Protein AF-A0A2N9H5C2-F1 (afdb_monomer_lite)

Foldseek 3Di:
DQLCLLVLVLCCDPPQQDDPLCVPQAVPPDQPDPPDPCSVVSVVVNLVSQVSLLVSLLVSDDPVVNVVSVVPSGSNVSVVVSCVVHVVQVPDLVSVVVSLVVVLLVQAPDPDALVVSVVSLVSSLVVVVVSDPPVLPPDPVSVVVSQVVSLVSSLSRYDPLCVVLSCVQPPDPDHDGPVVSSLSRNVSVVVVVVVVVVVVPPDDDDDDDDDFDAAPPPRDGDDYVVPDPVVVPPDDDDDDDDDDDDDDDDDDDDDLVQQQLQQPDDPDPDDDDFLVRLVVVQVVVVVVVVVVQVDDDDPDPDDDDDAEEEEDAFDAWDQDPPRDIDRCLVRLLSSQVVNQVVRVVDQKYKYWYQSNDDCVRNNDRPADPQKDWLCCVAPVPDQQFQAFLVQQQVSVLTGGHTDNRITIMIRHRFKAWDDKDWAQSDFDPPAWDWDWDDDDPDTDIDITTHTPDSGIDMDTDMGGD

pLDDT: mean 70.33, std 20.14, range [23.2, 96.44]

Secondary structure (DSSP, 8-state):
-TTSHHHHHHHIIIIIS-THHIIIIIS---PPPTTSTTHHHHHHHHHHHHHHHHHHHHHSS-HHHHHHHTT---HHHHHHHHHHHHHTTTTSHHHHHHHHHHHHHH----SS-HHHHHHHHHHHHHHHHHTS-HHHHT-HHHHHHHHHHHHHHHHHHS-GGGHHHHHHHHSSSSPPPHHHHHHHHHHHHHHHHHHHHHHTSS-S---------B-TTT--BSS-TTS-GGGGG--------------------S-HHHHHHHH--SS--PPPPPHHHHHHHHHHHHHHHHHHTT----SSS-PPPP-EEEE--PPPPEE-TTSSEE--HHHHHHHHHHHHHHHTTSSEEEEEEE----HHHH-S--PPTT-B-HHHHH-TTS---SEETTT-GGGTTSPP-EE--EEEEEEESSEEEEEEEEE--SPPTT-EEEEEEEETTEEEEEEEE--S-SBPEEEEEEEE-

InterPro domains:
  IPR001878 Zinc finger, CCHC-type [PS50158] (215-229)
  IPR001878 Zinc finger, CCHC-type [SM00343] (214-230)
  IPR036691 Endonuclease/exonuclease/phosphatase superfamily [G3DSA:3.60.10.10] (299-464)
  IPR036691 Endonuclease/exonuclease/phosphatase superfamily [SSF56219] (311-462)
  IPR036875 Zinc finger, CCHC-type superfamily [SSF57756] (199-238)
  IPR051547 Tyrosyl-DNA phosphodiesterase 2-like [PTHR15822] (308-462)

Organism: Fagus sylvatica (NCBI:txid28930)

Radius of gyration: 28.42 Å; chains: 1; bounding box: 92×72×70 Å

Structure (mmCIF, N/CA/C/O backbone):
data_AF-A0A2N9H5C2-F1
#
_entry.id   AF-A0A2N9H5C2-F1
#
loop_
_atom_site.group_PDB
_atom_site.id
_atom_site.type_symbol
_atom_site.label_atom_id
_atom_site.label_alt_id
_atom_site.label_comp_id
_atom_site.label_asym_id
_atom_site.label_entity_id
_atom_site.label_seq_id
_atom_site.pdbx_PDB_ins_code
_atom_site.Cartn_x
_atom_site.Cartn_y
_atom_site.Cartn_z
_atom_site.occupancy
_atom_site.B_iso_or_equiv
_atom_site.auth_seq_id
_atom_site.auth_comp_id
_atom_site.auth_asym_id
_atom_site.auth_atom_id
_atom_site.pdbx_PDB_model_num
ATOM 1 N N . MET A 1 1 ? 1.799 16.831 -11.894 1.00 53.53 1 MET A N 1
ATOM 2 C CA . MET A 1 1 ? 2.946 16.959 -10.966 1.00 53.53 1 MET A CA 1
ATOM 3 C C . MET A 1 1 ? 3.076 18.353 -10.351 1.00 53.53 1 MET A C 1
ATOM 5 O O . MET A 1 1 ? 3.331 18.444 -9.161 1.00 53.53 1 MET A O 1
ATOM 9 N N . GLU A 1 2 ? 2.849 19.426 -11.116 1.00 49.97 2 GLU A N 1
ATOM 10 C CA . GLU A 1 2 ? 3.053 20.829 -10.700 1.00 49.97 2 GLU A CA 1
ATOM 11 C C . GLU A 1 2 ? 2.357 21.243 -9.383 1.00 49.97 2 GLU A C 1
ATOM 13 O O . GLU A 1 2 ? 2.958 21.941 -8.573 1.00 49.97 2 GLU A O 1
ATOM 18 N N . ALA A 1 3 ? 1.141 20.749 -9.114 1.00 54.44 3 ALA A N 1
ATOM 19 C CA . ALA A 1 3 ? 0.397 21.058 -7.885 1.00 54.44 3 ALA A CA 1
ATOM 20 C C . ALA A 1 3 ? 0.774 20.197 -6.660 1.00 54.44 3 ALA A C 1
ATOM 22 O O . ALA A 1 3 ? 0.391 20.531 -5.556 1.00 54.44 3 ALA A O 1
ATOM 23 N N . ASN A 1 4 ? 1.513 19.094 -6.826 1.00 64.38 4 ASN A N 1
ATOM 24 C CA . ASN A 1 4 ? 1.735 18.111 -5.750 1.00 64.38 4 ASN A CA 1
ATOM 25 C C . ASN A 1 4 ? 3.208 17.714 -5.599 1.00 64.38 4 ASN A C 1
ATOM 27 O O . ASN A 1 4 ? 3.508 16.648 -5.066 1.00 64.38 4 ASN A O 1
ATOM 31 N N . TYR A 1 5 ? 4.134 18.544 -6.083 1.00 73.25 5 TYR A N 1
ATOM 32 C CA . TYR A 1 5 ? 5.555 18.202 -6.095 1.00 73.25 5 TYR A CA 1
ATOM 33 C C . TYR A 1 5 ? 6.115 17.904 -4.696 1.00 73.25 5 TYR A C 1
ATOM 35 O O . TYR A 1 5 ? 6.859 16.945 -4.556 1.00 73.25 5 TYR A O 1
ATOM 43 N N . LEU A 1 6 ? 5.716 18.650 -3.657 1.00 69.88 6 LEU A N 1
ATOM 44 C CA . LEU A 1 6 ? 6.172 18.419 -2.275 1.00 69.88 6 LEU A CA 1
ATOM 45 C C . LEU A 1 6 ? 5.733 17.057 -1.724 1.00 69.88 6 LEU A C 1
ATOM 47 O O . LEU A 1 6 ? 6.512 16.337 -1.110 1.00 69.88 6 LEU A O 1
ATOM 51 N N . LEU A 1 7 ? 4.478 16.682 -1.966 1.00 65.00 7 LEU A N 1
ATOM 52 C CA . LEU A 1 7 ? 3.970 15.373 -1.571 1.00 65.00 7 LEU A CA 1
ATOM 53 C C . LEU A 1 7 ? 4.646 14.263 -2.379 1.00 65.00 7 LEU A C 1
ATOM 55 O O . LEU A 1 7 ? 5.062 13.256 -1.819 1.00 65.00 7 LEU A O 1
ATOM 59 N N . TRP A 1 8 ? 4.789 14.466 -3.688 1.00 76.38 8 TRP A N 1
ATOM 60 C CA . TRP A 1 8 ? 5.472 13.530 -4.572 1.00 76.38 8 TRP A CA 1
ATOM 61 C C . TRP A 1 8 ? 6.924 13.311 -4.140 1.00 76.38 8 TRP A C 1
ATOM 63 O O . TRP A 1 8 ? 7.327 12.169 -3.959 1.00 76.38 8 TRP A O 1
ATOM 73 N N . SER A 1 9 ? 7.693 14.374 -3.910 1.00 73.62 9 SER A N 1
ATOM 74 C CA . SER A 1 9 ? 9.106 14.275 -3.540 1.00 73.62 9 SER A CA 1
ATOM 75 C C . SER A 1 9 ? 9.280 13.627 -2.170 1.00 73.62 9 SER A C 1
ATOM 77 O O . SER A 1 9 ? 10.130 12.752 -2.017 1.00 73.62 9 SER A O 1
ATOM 79 N N . TYR A 1 10 ? 8.416 13.962 -1.207 1.00 65.50 10 TYR A N 1
ATOM 80 C CA . TYR A 1 10 ? 8.374 13.295 0.089 1.00 65.50 10 TYR A CA 1
ATOM 81 C C . TYR A 1 10 ? 8.082 11.798 -0.046 1.00 65.50 10 TYR A C 1
ATOM 83 O O . TYR A 1 10 ? 8.776 10.979 0.554 1.00 65.50 10 TYR A O 1
ATOM 91 N N . MET A 1 11 ? 7.091 11.420 -0.857 1.00 60.69 11 MET A N 1
ATOM 92 C CA . MET A 1 11 ? 6.757 10.012 -1.066 1.00 60.69 11 MET A CA 1
ATOM 93 C C . MET A 1 11 ? 7.869 9.252 -1.783 1.00 60.69 11 MET A C 1
ATOM 95 O O . MET A 1 11 ? 8.139 8.100 -1.455 1.00 60.69 11 MET A O 1
ATOM 99 N N . MET A 1 12 ? 8.519 9.890 -2.753 1.00 70.31 12 MET A N 1
ATOM 100 C CA . MET A 1 12 ? 9.628 9.286 -3.474 1.00 70.31 12 MET A CA 1
ATOM 101 C C . MET A 1 12 ? 10.816 9.037 -2.547 1.00 70.31 12 MET A C 1
ATOM 103 O O . MET A 1 12 ? 11.325 7.923 -2.535 1.00 70.31 12 MET A O 1
ATOM 107 N N . ARG A 1 13 ? 11.182 10.027 -1.726 1.00 68.31 13 ARG A N 1
ATOM 108 C CA . ARG A 1 13 ? 12.286 9.950 -0.760 1.00 68.31 13 ARG A CA 1
ATOM 109 C C . ARG A 1 13 ? 12.064 8.928 0.350 1.00 68.31 13 ARG A C 1
ATOM 111 O O . ARG A 1 13 ? 12.995 8.245 0.743 1.00 68.31 13 ARG A O 1
ATOM 118 N N . ASN A 1 14 ? 10.853 8.870 0.899 1.00 58.25 14 ASN A N 1
ATOM 119 C CA . ASN A 1 14 ? 10.608 8.103 2.122 1.00 58.25 14 ASN A CA 1
ATOM 120 C C . ASN A 1 14 ? 9.959 6.735 1.880 1.00 58.25 14 ASN A C 1
ATOM 122 O O . ASN A 1 14 ? 9.990 5.921 2.792 1.00 58.25 14 ASN A O 1
ATOM 126 N N . PHE A 1 15 ? 9.343 6.498 0.710 1.00 56.53 15 PHE A N 1
ATOM 127 C CA . PHE A 1 15 ? 8.550 5.279 0.465 1.00 56.53 15 PHE A CA 1
ATOM 128 C C . PHE A 1 15 ? 8.847 4.540 -0.848 1.00 56.53 15 PHE A C 1
ATOM 130 O O . PHE A 1 15 ? 8.282 3.469 -1.084 1.00 56.53 15 PHE A O 1
ATOM 137 N N . LYS A 1 16 ? 9.592 5.141 -1.790 1.00 59.06 16 LYS A N 1
ATOM 138 C CA . LYS A 1 16 ? 9.810 4.554 -3.133 1.00 59.06 16 LYS A CA 1
ATOM 139 C C . LYS A 1 16 ? 11.272 4.346 -3.471 1.00 59.06 16 LYS A C 1
ATOM 141 O O . LYS A 1 16 ? 11.600 3.331 -4.071 1.00 59.06 16 LYS A O 1
ATOM 146 N N . ILE A 1 17 ? 12.115 5.305 -3.125 1.00 65.12 17 ILE A N 1
ATOM 147 C CA . ILE A 1 17 ? 13.563 5.272 -3.290 1.00 65.12 17 ILE A CA 1
ATOM 148 C C . ILE A 1 17 ? 14.109 5.343 -1.868 1.00 65.12 17 ILE A C 1
ATOM 150 O O . ILE A 1 17 ? 14.321 6.428 -1.345 1.00 65.12 17 ILE A O 1
ATOM 154 N N . GLU A 1 18 ? 14.214 4.188 -1.215 1.00 56.34 18 GLU A N 1
ATOM 155 C CA . GLU A 1 18 ? 14.610 4.078 0.192 1.00 56.34 18 GLU A CA 1
ATOM 156 C C . GLU A 1 18 ? 16.056 3.575 0.333 1.00 56.34 18 GLU A C 1
ATOM 158 O O . GLU A 1 18 ? 16.573 2.863 -0.533 1.00 56.34 18 GLU A O 1
ATOM 163 N N . GLY A 1 19 ? 16.688 3.910 1.461 1.00 64.38 19 GLY A N 1
ATOM 164 C CA . GLY A 1 19 ? 17.968 3.343 1.890 1.00 64.38 19 GLY A CA 1
ATOM 165 C C . GLY A 1 19 ? 19.125 3.627 0.931 1.00 64.38 19 GLY A C 1
ATOM 166 O O . GLY A 1 19 ? 19.286 4.744 0.442 1.00 64.38 19 GLY A O 1
ATOM 167 N N . GLU A 1 20 ? 19.921 2.596 0.640 1.00 59.91 20 GLU A N 1
ATOM 168 C CA . GLU A 1 20 ? 21.143 2.711 -0.168 1.00 59.91 20 GLU A CA 1
ATOM 169 C C . GLU A 1 20 ? 20.881 3.298 -1.565 1.00 59.91 20 GLU A C 1
ATOM 171 O O . GLU A 1 20 ? 21.728 4.009 -2.097 1.00 59.91 20 GLU A O 1
ATOM 176 N N . LEU A 1 21 ? 19.691 3.079 -2.140 1.00 69.88 21 LEU A N 1
ATOM 177 C CA . LEU A 1 21 ? 19.307 3.637 -3.440 1.00 69.88 21 LEU A CA 1
ATOM 178 C C . LEU A 1 21 ? 19.229 5.174 -3.408 1.00 69.88 21 LEU A C 1
ATOM 180 O O . LEU A 1 21 ? 19.612 5.833 -4.373 1.00 69.88 21 LEU A O 1
ATOM 184 N N . TRP A 1 22 ? 18.751 5.750 -2.303 1.00 71.75 22 TRP A N 1
ATOM 185 C CA . TRP A 1 22 ? 18.690 7.198 -2.113 1.00 71.75 22 TRP A CA 1
ATOM 186 C C . TRP A 1 22 ? 20.083 7.779 -1.859 1.00 71.75 22 TRP A C 1
ATOM 188 O O . TRP A 1 22 ? 20.531 8.675 -2.580 1.00 71.75 22 TRP A O 1
ATOM 198 N N . ASP A 1 23 ? 20.792 7.207 -0.887 1.00 71.25 23 ASP A N 1
ATOM 199 C CA . ASP A 1 23 ? 22.072 7.723 -0.401 1.00 71.25 23 ASP A CA 1
ATOM 200 C C . ASP A 1 23 ? 23.171 7.638 -1.479 1.00 71.25 23 ASP A C 1
ATOM 202 O O . ASP A 1 23 ? 23.948 8.574 -1.684 1.00 71.25 23 ASP A O 1
ATOM 206 N N . TRP A 1 24 ? 23.226 6.531 -2.226 1.00 64.31 24 TRP A N 1
ATOM 207 C CA . TRP A 1 24 ? 24.290 6.293 -3.207 1.00 64.31 24 TRP A CA 1
ATOM 208 C C . TRP A 1 24 ? 24.020 6.945 -4.559 1.00 64.31 24 TRP A C 1
ATOM 210 O O . TRP A 1 24 ? 24.950 7.395 -5.235 1.00 64.31 24 TRP A O 1
ATOM 220 N N . VAL A 1 25 ? 22.756 6.986 -4.984 1.00 69.69 25 VAL A N 1
ATOM 221 C CA . VAL A 1 25 ? 22.408 7.429 -6.337 1.00 69.69 25 VAL A CA 1
ATOM 222 C C . VAL A 1 25 ? 21.968 8.887 -6.346 1.00 69.69 25 VAL A C 1
ATOM 224 O O . VAL A 1 25 ? 22.421 9.638 -7.204 1.00 69.69 25 VAL A O 1
ATOM 227 N N . ILE A 1 26 ? 21.125 9.315 -5.402 1.00 70.56 26 ILE A N 1
ATOM 228 C CA . ILE A 1 26 ? 20.490 10.642 -5.428 1.00 70.56 26 ILE A CA 1
ATOM 229 C C . ILE A 1 26 ? 21.296 11.677 -4.629 1.00 70.56 26 ILE A C 1
ATOM 231 O O . ILE A 1 26 ? 21.572 12.762 -5.148 1.00 70.56 26 ILE A O 1
ATOM 235 N N . GLU A 1 27 ? 21.749 11.352 -3.413 1.00 64.88 27 GLU A N 1
ATOM 236 C CA . GLU A 1 27 ? 22.548 12.277 -2.582 1.00 64.88 27 GLU A CA 1
ATOM 237 C C . GLU A 1 27 ? 24.026 12.382 -2.999 1.00 64.88 27 GLU A C 1
ATOM 239 O O . GLU A 1 27 ? 24.726 13.301 -2.571 1.00 64.88 27 GLU A O 1
ATOM 244 N N . SER A 1 28 ? 24.481 11.531 -3.928 1.00 61.09 28 SER A N 1
ATOM 245 C CA . SER A 1 28 ? 25.855 11.517 -4.457 1.00 61.09 28 SER A CA 1
ATOM 246 C C . SER A 1 28 ? 26.938 11.215 -3.420 1.00 61.09 28 SER A C 1
ATOM 248 O O . SER A 1 28 ? 27.895 11.974 -3.247 1.00 61.09 28 SER A O 1
ATOM 250 N N . VAL A 1 29 ? 26.875 10.031 -2.814 1.00 52.28 29 VAL A N 1
ATOM 251 C CA . VAL A 1 29 ? 28.049 9.448 -2.153 1.00 52.28 29 VAL A CA 1
ATOM 252 C C . VAL A 1 29 ? 28.944 8.796 -3.217 1.00 52.28 29 VAL A C 1
ATOM 254 O O . VAL A 1 29 ? 28.785 7.638 -3.571 1.00 52.28 29 VAL A O 1
ATOM 257 N N . CYS A 1 30 ? 29.838 9.613 -3.781 1.00 51.88 30 CYS A N 1
ATOM 258 C CA . CYS A 1 30 ? 31.069 9.295 -4.518 1.00 51.88 30 CYS A CA 1
ATOM 259 C C . CYS A 1 30 ? 31.201 7.896 -5.165 1.00 51.88 30 CYS A C 1
ATOM 261 O O . CYS A 1 30 ? 31.437 6.903 -4.481 1.00 51.88 30 CYS A O 1
ATOM 263 N N . LEU A 1 31 ? 31.273 7.851 -6.505 1.00 56.09 31 LEU A N 1
ATOM 264 C CA . LEU A 1 31 ? 31.949 6.753 -7.212 1.00 56.09 31 LEU A CA 1
ATOM 265 C C . LEU A 1 31 ? 33.357 6.570 -6.610 1.00 56.09 31 LEU A C 1
ATOM 267 O O . LEU A 1 31 ? 34.088 7.554 -6.471 1.00 56.09 31 LEU A O 1
ATOM 271 N N . ALA A 1 32 ? 33.717 5.333 -6.254 1.00 56.47 32 ALA A N 1
ATOM 272 C CA . ALA A 1 32 ? 35.028 4.979 -5.704 1.00 56.47 32 ALA A CA 1
ATOM 273 C C . ALA A 1 32 ? 36.189 5.579 -6.532 1.00 56.47 32 ALA A C 1
ATOM 275 O O . ALA A 1 32 ? 36.045 5.810 -7.737 1.00 56.47 32 ALA A O 1
ATOM 276 N N . ASP A 1 33 ? 37.344 5.848 -5.904 1.00 60.12 33 ASP A N 1
ATOM 277 C CA . ASP A 1 33 ? 38.530 6.368 -6.606 1.00 60.12 33 ASP A CA 1
ATOM 278 C C . ASP A 1 33 ? 38.875 5.417 -7.773 1.00 60.12 33 ASP A C 1
ATOM 280 O O . ASP A 1 33 ? 38.973 4.210 -7.551 1.00 60.12 33 ASP A O 1
ATOM 284 N N . PRO A 1 34 ? 39.089 5.908 -9.010 1.00 62.78 34 PRO A N 1
ATOM 285 C CA . PRO A 1 34 ? 39.515 5.086 -10.149 1.00 62.78 34 PRO A CA 1
ATOM 286 C C . PRO A 1 34 ? 40.777 4.239 -9.915 1.00 62.78 34 PRO A C 1
ATOM 288 O O . PRO A 1 34 ? 41.135 3.427 -10.768 1.00 62.78 34 PRO A O 1
ATOM 291 N N . LYS A 1 35 ? 41.494 4.477 -8.812 1.00 64.31 35 LYS A N 1
ATOM 292 C CA . LYS A 1 35 ? 42.670 3.725 -8.364 1.00 64.31 35 LYS A CA 1
ATOM 293 C C . LYS A 1 35 ? 42.356 2.556 -7.426 1.00 64.31 35 LYS A C 1
ATOM 295 O O . LYS A 1 35 ? 43.293 1.850 -7.060 1.00 64.31 35 LYS A O 1
ATOM 300 N N . ASP A 1 36 ? 41.105 2.375 -7.014 1.00 72.00 36 ASP A N 1
ATOM 301 C CA . ASP A 1 36 ? 40.691 1.272 -6.147 1.00 72.00 36 ASP A CA 1
ATOM 302 C C . ASP A 1 36 ? 40.659 -0.055 -6.928 1.00 72.00 36 ASP A C 1
ATOM 304 O O . ASP A 1 36 ? 40.209 -0.099 -8.077 1.00 72.00 36 ASP A O 1
ATOM 308 N N . GLU A 1 37 ? 41.139 -1.144 -6.319 1.00 65.12 37 GLU A N 1
ATOM 309 C CA . GLU A 1 37 ? 41.141 -2.477 -6.945 1.00 65.12 37 GLU A CA 1
ATOM 310 C C . GLU A 1 37 ? 39.711 -2.974 -7.218 1.00 65.12 37 GLU A C 1
ATOM 312 O O . GLU A 1 37 ? 39.502 -3.732 -8.168 1.00 65.12 37 GLU A O 1
ATOM 317 N N . ASP A 1 38 ? 38.726 -2.492 -6.450 1.00 68.25 38 ASP A N 1
ATOM 318 C CA . ASP A 1 38 ? 37.313 -2.877 -6.561 1.00 68.25 38 ASP A CA 1
ATOM 319 C C . ASP A 1 38 ? 36.453 -1.891 -7.383 1.00 68.25 38 ASP A C 1
ATOM 321 O O . ASP A 1 38 ? 35.245 -2.072 -7.547 1.00 68.25 38 ASP A O 1
ATOM 325 N N . TYR A 1 39 ? 37.079 -0.866 -7.981 1.00 70.75 39 TYR A N 1
ATOM 326 C CA . TYR A 1 39 ? 36.406 0.207 -8.729 1.00 70.75 39 TYR A CA 1
ATOM 327 C C . TYR A 1 39 ? 35.421 -0.303 -9.791 1.00 70.75 39 TYR A C 1
ATOM 329 O O . TYR A 1 39 ? 34.346 0.266 -9.982 1.00 70.75 39 TYR A O 1
ATOM 337 N N . PHE A 1 40 ? 35.776 -1.378 -10.501 1.00 70.12 40 PHE A N 1
ATOM 338 C CA . PHE A 1 40 ? 34.923 -1.944 -11.548 1.00 70.12 40 PHE A CA 1
ATOM 339 C C . PHE A 1 40 ? 33.639 -2.578 -10.999 1.00 70.12 40 PHE A C 1
ATOM 341 O O . PHE A 1 40 ? 32.596 -2.446 -11.642 1.00 70.12 40 PHE A O 1
ATOM 348 N N . ASN A 1 41 ? 33.692 -3.243 -9.840 1.00 74.50 41 ASN A N 1
ATOM 349 C CA . ASN A 1 41 ? 32.502 -3.840 -9.233 1.00 74.50 41 ASN A CA 1
ATOM 350 C C . ASN A 1 41 ? 31.622 -2.751 -8.619 1.00 74.50 41 ASN A C 1
ATOM 352 O O . ASN A 1 41 ? 30.442 -2.687 -8.957 1.00 74.50 41 ASN A O 1
ATOM 356 N N . SER A 1 42 ? 32.208 -1.818 -7.860 1.00 69.75 42 SER A N 1
ATOM 357 C CA . SER A 1 42 ? 31.469 -0.694 -7.270 1.00 69.75 42 SER A CA 1
ATOM 358 C C . SER A 1 42 ? 30.810 0.194 -8.331 1.00 69.75 42 SER A C 1
ATOM 360 O O . SER A 1 42 ? 29.692 0.667 -8.148 1.00 69.75 42 SER A O 1
ATOM 362 N N . ARG A 1 43 ? 31.461 0.393 -9.487 1.00 74.62 43 ARG A N 1
ATOM 363 C CA . ARG A 1 43 ? 30.864 1.126 -10.613 1.00 74.62 43 ARG A CA 1
ATOM 364 C C . ARG A 1 43 ? 29.670 0.393 -11.212 1.00 74.62 43 ARG A C 1
ATOM 366 O O . ARG A 1 43 ? 28.665 1.025 -11.515 1.00 74.62 43 ARG A O 1
ATOM 373 N N . LYS A 1 44 ? 29.779 -0.922 -11.400 1.00 78.69 44 LYS A N 1
ATOM 374 C CA . LYS A 1 44 ? 28.706 -1.735 -11.979 1.00 78.69 44 LYS A CA 1
ATOM 375 C C . LYS A 1 44 ? 27.499 -1.831 -11.041 1.00 78.69 44 LYS A C 1
ATOM 377 O O . LYS A 1 44 ? 26.362 -1.800 -11.505 1.00 78.69 44 LYS A O 1
ATOM 382 N N . GLU A 1 45 ? 27.744 -1.938 -9.739 1.00 78.44 45 GLU A N 1
ATOM 383 C CA . GLU A 1 45 ? 26.704 -1.883 -8.707 1.00 78.44 45 GLU A CA 1
ATOM 384 C C . GLU A 1 45 ? 26.001 -0.524 -8.717 1.00 78.44 45 GLU A C 1
ATOM 386 O O . GLU A 1 45 ? 24.776 -0.474 -8.812 1.00 78.44 45 GLU A O 1
ATOM 391 N N . TRP A 1 46 ? 26.766 0.571 -8.763 1.00 80.06 46 TRP A N 1
ATOM 392 C CA . TRP A 1 46 ? 26.210 1.918 -8.882 1.00 80.06 46 TRP A CA 1
ATOM 393 C C . TRP A 1 46 ? 25.382 2.107 -10.163 1.00 80.06 46 TRP A C 1
ATOM 395 O O . TRP A 1 46 ? 24.287 2.658 -10.105 1.00 80.06 46 TRP A O 1
ATOM 405 N N . GLU A 1 47 ? 25.853 1.619 -11.316 1.00 81.62 47 GLU A N 1
ATOM 406 C CA . GLU A 1 47 ? 25.111 1.683 -12.586 1.00 81.62 47 GLU A CA 1
ATOM 407 C C . GLU A 1 47 ? 23.774 0.930 -12.498 1.00 81.62 47 GLU A C 1
ATOM 409 O O . GLU A 1 47 ? 22.747 1.456 -12.927 1.00 81.62 47 GLU A O 1
ATOM 414 N N . SER A 1 48 ? 23.762 -0.253 -11.873 1.00 82.38 48 SER A N 1
ATOM 415 C CA . SER A 1 48 ? 22.538 -1.032 -11.644 1.00 82.38 48 SER A CA 1
ATOM 416 C C . SER A 1 48 ? 21.548 -0.296 -10.736 1.00 82.38 48 SER A C 1
ATOM 418 O O . SER A 1 48 ? 20.359 -0.226 -11.045 1.00 82.38 48 SER A O 1
ATOM 420 N N . MET A 1 49 ? 22.030 0.277 -9.632 1.00 80.88 49 MET A N 1
ATOM 421 C CA . MET A 1 49 ? 21.212 1.064 -8.702 1.00 80.88 49 MET A CA 1
ATOM 422 C C . MET A 1 49 ? 20.676 2.340 -9.365 1.00 80.88 49 MET A C 1
ATOM 424 O O . MET A 1 49 ? 19.522 2.720 -9.180 1.00 80.88 49 MET A O 1
ATOM 428 N N . ASN A 1 50 ? 21.487 2.987 -10.200 1.00 85.06 50 ASN A N 1
ATOM 429 C CA . ASN A 1 50 ? 21.086 4.161 -10.961 1.00 85.06 50 ASN A CA 1
ATOM 430 C C . ASN A 1 50 ? 19.977 3.850 -11.981 1.00 85.06 50 ASN A C 1
ATOM 432 O O . ASN A 1 50 ? 19.011 4.608 -12.088 1.00 85.06 50 ASN A O 1
ATOM 436 N N . GLU A 1 51 ? 20.075 2.729 -12.702 1.00 83.75 51 GLU A N 1
ATOM 437 C CA . GLU A 1 51 ? 19.014 2.269 -13.608 1.00 83.75 51 GLU A CA 1
ATOM 438 C C . GLU A 1 51 ? 17.706 1.966 -12.860 1.00 83.75 51 GLU A C 1
ATOM 440 O O . GLU A 1 51 ? 16.620 2.333 -13.324 1.00 83.75 51 GLU A O 1
ATOM 445 N N . GLU A 1 52 ? 17.797 1.348 -11.680 1.00 84.38 52 GLU A N 1
ATOM 446 C CA . GLU A 1 52 ? 16.645 1.070 -10.823 1.00 84.38 52 GLU A CA 1
ATOM 447 C C . GLU A 1 52 ? 15.975 2.362 -10.331 1.00 84.38 52 GLU A C 1
ATOM 449 O O . GLU A 1 52 ? 14.768 2.544 -10.522 1.00 84.38 52 GLU A O 1
ATOM 454 N N . ALA A 1 53 ? 16.751 3.307 -9.797 1.00 82.56 53 ALA A N 1
ATOM 455 C CA . ALA A 1 53 ? 16.249 4.603 -9.352 1.00 82.56 53 ALA A CA 1
ATOM 456 C C . ALA A 1 53 ? 15.587 5.389 -10.500 1.00 82.56 53 ALA A C 1
ATOM 458 O O . ALA A 1 53 ? 14.492 5.933 -10.331 1.00 82.56 53 ALA A O 1
ATOM 459 N N . LEU A 1 54 ? 16.182 5.393 -11.699 1.00 85.12 54 LEU A N 1
ATOM 460 C CA . LEU A 1 54 ? 15.588 6.008 -12.892 1.00 85.12 54 LEU A CA 1
ATOM 461 C C . LEU A 1 54 ? 14.269 5.360 -13.298 1.00 85.12 54 LEU A C 1
ATOM 463 O O . LEU A 1 54 ? 13.333 6.062 -13.685 1.00 85.12 54 LEU A O 1
ATOM 467 N N . SER A 1 55 ? 14.186 4.032 -13.241 1.00 83.19 55 SER A N 1
ATOM 468 C CA . SER A 1 55 ? 12.952 3.300 -13.530 1.00 83.19 55 SER A CA 1
ATOM 469 C C . SER A 1 55 ? 11.848 3.687 -12.545 1.00 83.19 55 SER A C 1
ATOM 471 O O . SER A 1 55 ? 10.722 3.985 -12.959 1.00 83.19 55 SER A O 1
ATOM 473 N N . ILE A 1 56 ? 12.181 3.781 -11.252 1.00 79.38 56 ILE A N 1
ATOM 474 C CA . ILE A 1 56 ? 11.249 4.213 -10.208 1.00 79.38 56 ILE A CA 1
ATOM 475 C C . ILE A 1 56 ? 10.794 5.650 -10.481 1.00 79.38 56 ILE A C 1
ATOM 477 O O . ILE A 1 56 ? 9.592 5.862 -10.641 1.00 79.38 56 ILE A O 1
ATOM 481 N N . ILE A 1 57 ? 11.702 6.616 -10.661 1.00 82.31 57 ILE A N 1
ATOM 482 C CA . ILE A 1 57 ? 11.342 8.005 -11.012 1.00 82.31 57 ILE A CA 1
ATOM 483 C C . ILE A 1 57 ? 10.421 8.026 -12.240 1.00 82.31 57 ILE A C 1
ATOM 485 O O . ILE A 1 57 ? 9.307 8.543 -12.170 1.00 82.31 57 ILE A O 1
ATOM 489 N N . ASN A 1 58 ? 10.806 7.371 -13.339 1.00 82.44 58 ASN A N 1
ATOM 490 C CA . ASN A 1 58 ? 10.008 7.321 -14.569 1.00 82.44 58 ASN A CA 1
ATOM 491 C C . ASN A 1 58 ? 8.634 6.654 -14.402 1.00 82.44 58 ASN A C 1
ATOM 493 O O . ASN A 1 58 ? 7.704 6.935 -15.171 1.00 82.44 58 ASN A O 1
ATOM 497 N N . SER A 1 59 ? 8.467 5.764 -13.425 1.00 78.88 59 SER A N 1
ATOM 498 C CA . SER A 1 59 ? 7.177 5.138 -13.135 1.00 78.88 59 SER A CA 1
ATOM 499 C C . SER A 1 59 ? 6.204 6.091 -12.429 1.00 78.88 59 SER A C 1
ATOM 501 O O . SER A 1 59 ? 5.005 6.021 -12.701 1.00 78.88 59 SER A O 1
ATOM 503 N N . TYR A 1 60 ? 6.716 7.045 -11.641 1.00 71.62 60 TYR A N 1
ATOM 504 C CA . TYR A 1 60 ? 5.931 7.979 -10.821 1.00 71.62 60 TYR A CA 1
ATOM 505 C C . TYR A 1 60 ? 5.845 9.407 -11.386 1.00 71.62 60 TYR A C 1
ATOM 507 O O . TYR A 1 60 ? 5.377 10.311 -10.695 1.00 71.62 60 TYR A O 1
ATOM 515 N N . VAL A 1 61 ? 6.256 9.629 -12.637 1.00 78.25 61 VAL A N 1
ATOM 516 C CA . VAL A 1 61 ? 6.118 10.922 -13.331 1.00 78.25 61 VAL A CA 1
ATOM 517 C C . VAL A 1 61 ? 5.038 10.928 -14.417 1.00 78.25 61 VAL A C 1
ATOM 519 O O . VAL A 1 61 ? 4.750 9.908 -15.047 1.00 78.25 61 VAL A O 1
ATOM 522 N N . ASP A 1 62 ? 4.453 12.105 -14.670 1.00 76.31 62 ASP A N 1
ATOM 523 C CA . ASP A 1 62 ? 3.457 12.305 -15.729 1.00 76.31 62 ASP A CA 1
ATOM 524 C C . ASP A 1 62 ? 4.045 12.000 -17.116 1.00 76.31 62 ASP A C 1
ATOM 526 O O . ASP A 1 62 ? 5.225 12.237 -17.385 1.00 76.31 62 ASP A O 1
ATOM 530 N N . ARG A 1 63 ? 3.205 11.530 -18.048 1.00 76.75 63 ARG A N 1
ATOM 531 C CA . ARG A 1 63 ? 3.627 11.147 -19.411 1.00 76.75 63 ARG A CA 1
ATOM 532 C C . ARG A 1 63 ? 4.413 12.247 -20.139 1.00 76.75 63 ARG A C 1
ATOM 534 O O . ARG A 1 63 ? 5.382 11.940 -20.822 1.00 76.75 63 ARG A O 1
ATOM 541 N N . SER A 1 64 ? 4.033 13.510 -19.953 1.00 78.38 64 SER A N 1
ATOM 542 C CA . SER A 1 64 ? 4.698 14.677 -20.555 1.00 78.38 64 SER A CA 1
ATOM 543 C C . SER A 1 64 ? 6.101 14.957 -19.996 1.00 78.38 64 SER A C 1
ATOM 545 O O . SER A 1 64 ? 6.861 15.733 -20.580 1.00 78.38 64 SER A O 1
ATOM 547 N N . LEU A 1 65 ? 6.449 14.378 -18.845 1.00 78.75 65 LEU A N 1
ATOM 548 C CA . LEU A 1 65 ? 7.783 14.449 -18.250 1.00 78.75 65 LEU A CA 1
ATOM 549 C C . LEU A 1 65 ? 8.628 13.232 -18.630 1.00 78.75 65 LEU A C 1
ATOM 551 O O . LEU A 1 65 ? 9.833 13.385 -18.782 1.00 78.75 65 LEU A O 1
ATOM 555 N N . LYS A 1 66 ? 8.017 12.067 -18.893 1.00 82.31 66 LYS A N 1
ATOM 556 C CA . LYS A 1 66 ? 8.739 10.849 -19.314 1.00 82.31 66 LYS A CA 1
ATOM 557 C C . LYS A 1 66 ? 9.570 11.061 -20.577 1.00 82.31 66 LYS A C 1
ATOM 559 O O . LYS A 1 66 ? 10.717 10.646 -20.627 1.00 82.31 66 LYS A O 1
ATOM 564 N N . GLU A 1 67 ? 9.022 11.747 -21.579 1.00 80.38 67 GLU A N 1
ATOM 565 C CA . GLU A 1 67 ? 9.746 12.041 -22.828 1.00 80.38 67 GLU A CA 1
ATOM 566 C C . GLU A 1 67 ? 10.961 12.955 -22.603 1.00 80.38 67 GLU A C 1
ATOM 568 O O . GLU A 1 67 ? 11.970 12.824 -23.291 1.00 80.38 67 GLU A O 1
ATOM 573 N N . ARG A 1 68 ? 10.882 13.856 -21.615 1.00 78.88 68 ARG A N 1
ATOM 574 C CA . ARG A 1 68 ? 11.976 14.764 -21.242 1.00 78.88 68 ARG A CA 1
ATOM 575 C C . ARG A 1 68 ? 13.031 14.065 -20.386 1.00 78.88 68 ARG A C 1
ATOM 577 O O . ARG A 1 68 ? 14.219 14.265 -20.610 1.00 78.88 68 ARG A O 1
ATOM 584 N N . LEU A 1 69 ? 12.602 13.209 -19.461 1.00 83.00 69 LEU A N 1
ATOM 585 C CA . LEU A 1 69 ? 13.484 12.410 -18.609 1.00 83.00 69 LEU A CA 1
ATOM 586 C C . LEU A 1 69 ? 14.166 11.263 -19.365 1.00 83.00 69 LEU A C 1
ATOM 588 O O . LEU A 1 69 ? 15.236 10.834 -18.959 1.00 83.00 69 LEU A O 1
ATOM 592 N N . ALA A 1 70 ? 13.611 10.805 -20.492 1.00 80.19 70 ALA A N 1
ATOM 593 C CA . ALA A 1 70 ? 14.199 9.745 -21.316 1.00 80.19 70 ALA A CA 1
ATOM 594 C C . ALA A 1 70 ? 15.590 10.085 -21.886 1.00 80.19 70 ALA A C 1
ATOM 596 O O . ALA A 1 70 ? 16.294 9.189 -22.341 1.00 80.19 70 ALA A O 1
ATOM 597 N N . GLN A 1 71 ? 15.977 11.365 -21.892 1.00 81.50 71 GLN A N 1
ATOM 598 C CA . GLN A 1 71 ? 17.312 11.806 -22.313 1.00 81.50 71 GLN A CA 1
ATOM 599 C C . GLN A 1 71 ? 18.320 11.864 -21.156 1.00 81.50 71 GLN A C 1
ATOM 601 O O . GLN A 1 71 ? 19.498 12.134 -21.388 1.00 81.50 71 GLN A O 1
ATOM 606 N N . ILE A 1 72 ? 17.869 11.634 -19.921 1.00 83.50 72 ILE A N 1
ATOM 607 C CA . ILE A 1 72 ? 18.681 11.722 -18.715 1.00 83.50 72 ILE A CA 1
ATOM 608 C C . ILE A 1 72 ? 19.047 10.305 -18.265 1.00 83.50 72 ILE A C 1
ATOM 610 O O . ILE A 1 72 ? 18.186 9.512 -17.896 1.00 83.50 72 ILE A O 1
ATOM 614 N N . ASN A 1 73 ? 20.344 9.998 -18.286 1.00 79.38 73 ASN A N 1
ATOM 615 C CA . ASN A 1 73 ? 20.872 8.662 -17.977 1.00 79.38 73 ASN A CA 1
ATOM 616 C C . ASN A 1 73 ? 21.279 8.490 -16.505 1.00 79.38 73 ASN A C 1
ATOM 618 O O . ASN A 1 73 ? 21.802 7.446 -16.124 1.00 79.38 73 ASN A O 1
ATOM 622 N N . ASN A 1 74 ? 21.064 9.509 -15.678 1.00 84.12 74 ASN A N 1
ATOM 623 C CA . ASN A 1 74 ? 21.446 9.535 -14.272 1.00 84.12 74 ASN A CA 1
ATOM 624 C C . ASN A 1 74 ? 20.226 9.899 -13.417 1.00 84.12 74 ASN A C 1
ATOM 626 O O . ASN A 1 74 ? 19.568 10.911 -13.671 1.00 84.12 74 ASN A O 1
ATOM 630 N N . ALA A 1 75 ? 19.912 9.079 -12.415 1.00 85.44 75 ALA A N 1
ATOM 631 C CA . ALA A 1 75 ? 18.762 9.282 -11.543 1.00 85.44 75 ALA A CA 1
ATOM 632 C C . ALA A 1 75 ? 18.884 10.575 -10.738 1.00 85.44 75 ALA A C 1
ATOM 634 O O . ALA A 1 75 ? 17.879 11.256 -10.540 1.00 85.44 75 ALA A O 1
ATOM 635 N N . LYS A 1 76 ? 20.104 10.957 -10.344 1.00 86.88 76 LYS A N 1
ATOM 636 C CA . LYS A 1 76 ? 20.350 12.241 -9.693 1.00 86.88 76 LYS A CA 1
ATOM 637 C C . LYS A 1 76 ? 20.034 13.407 -10.606 1.00 86.88 76 LYS A C 1
ATOM 639 O O . LYS A 1 76 ? 19.326 14.314 -10.200 1.00 86.88 76 LYS A O 1
ATOM 644 N N . ASP A 1 77 ? 20.522 13.375 -11.841 1.00 87.25 77 ASP A N 1
ATOM 645 C CA . ASP A 1 77 ? 20.271 14.461 -12.789 1.00 87.25 77 ASP A CA 1
ATOM 646 C C . ASP A 1 77 ? 18.769 14.556 -13.107 1.00 87.25 77 ASP A C 1
ATOM 648 O O . ASP A 1 77 ? 18.229 15.648 -13.275 1.00 87.25 77 ASP A O 1
ATOM 652 N N . ALA A 1 78 ? 18.065 13.417 -13.137 1.00 87.56 78 ALA A N 1
ATOM 653 C CA . ALA A 1 78 ? 16.616 13.374 -13.301 1.00 87.56 78 ALA A CA 1
ATOM 654 C C . ALA A 1 78 ? 15.892 13.966 -12.082 1.00 87.56 78 ALA A C 1
ATOM 656 O O . ALA A 1 78 ? 14.935 14.726 -12.243 1.00 87.56 78 ALA A O 1
ATOM 657 N N . TRP A 1 79 ? 16.361 13.650 -10.874 1.00 88.25 79 TRP A N 1
ATOM 658 C CA . TRP A 1 79 ? 15.856 14.208 -9.625 1.00 88.25 79 TRP A CA 1
ATOM 659 C C . TRP A 1 79 ? 16.090 15.720 -9.539 1.00 88.25 79 TRP A C 1
ATOM 661 O O . TRP A 1 79 ? 15.137 16.475 -9.354 1.00 88.25 79 TRP A O 1
ATOM 671 N N . ASP A 1 80 ? 17.325 16.173 -9.756 1.00 86.25 80 ASP A N 1
ATOM 672 C CA . ASP A 1 80 ? 17.724 17.581 -9.744 1.00 86.25 80 ASP A CA 1
ATOM 673 C C . ASP A 1 80 ? 16.979 18.382 -10.817 1.00 86.25 80 ASP A C 1
ATOM 675 O O . ASP A 1 80 ? 16.602 19.527 -10.583 1.00 86.25 80 ASP A O 1
ATOM 679 N N . TYR A 1 81 ? 16.709 17.787 -11.983 1.00 86.94 81 TYR A N 1
ATOM 680 C CA . TYR A 1 81 ? 15.890 18.414 -13.020 1.00 86.94 81 TYR A CA 1
ATOM 681 C C . TYR A 1 81 ? 14.451 18.657 -12.546 1.00 86.94 81 TYR A C 1
ATOM 683 O O . TYR A 1 81 ? 13.918 19.753 -12.729 1.00 86.94 81 TYR A O 1
ATOM 691 N N . LEU A 1 82 ? 13.817 17.658 -11.923 1.00 85.62 82 LEU A N 1
ATOM 692 C CA . LEU A 1 82 ? 12.460 17.787 -11.380 1.00 85.62 82 LEU A CA 1
ATOM 693 C C . LEU A 1 82 ? 12.414 18.763 -10.199 1.00 85.62 82 LEU A C 1
ATOM 695 O O . LEU A 1 82 ? 11.489 19.573 -10.115 1.00 85.62 82 LEU A O 1
ATOM 699 N N . ALA A 1 83 ? 13.428 18.728 -9.335 1.00 83.94 83 ALA A N 1
ATOM 700 C CA . ALA A 1 83 ? 13.600 19.680 -8.247 1.00 83.94 83 ALA A CA 1
ATOM 701 C C . ALA A 1 83 ? 13.801 21.097 -8.771 1.00 83.94 83 ALA A C 1
ATOM 703 O O . ALA A 1 83 ? 13.137 22.005 -8.291 1.00 83.94 83 ALA A O 1
ATOM 704 N N . GLY A 1 84 ? 14.614 21.281 -9.810 1.00 81.62 84 GLY A N 1
ATOM 705 C CA . GLY A 1 84 ? 14.707 22.535 -10.541 1.00 81.62 84 GLY A CA 1
ATOM 706 C C . GLY A 1 84 ? 13.315 22.996 -10.942 1.00 81.62 84 GLY A C 1
ATOM 707 O O . GLY A 1 84 ? 12.820 23.962 -10.393 1.00 81.62 84 GLY A O 1
ATOM 708 N N . LEU A 1 85 ? 12.611 22.244 -11.785 1.00 81.38 85 LEU A N 1
ATOM 709 C CA . LEU A 1 85 ? 11.311 22.660 -12.320 1.00 81.38 85 LEU A CA 1
ATOM 710 C C . LEU A 1 85 ? 10.246 23.043 -11.277 1.00 81.38 85 LEU A C 1
ATOM 712 O O . LEU A 1 85 ? 9.402 23.887 -11.582 1.00 81.38 85 LEU A O 1
ATOM 716 N N . TYR A 1 86 ? 10.234 22.412 -10.097 1.00 76.69 86 TYR A N 1
ATOM 717 C CA . TYR A 1 86 ? 9.092 22.485 -9.175 1.00 76.69 86 TYR A CA 1
ATOM 718 C C . TYR A 1 86 ? 9.417 22.913 -7.730 1.00 76.69 86 TYR A C 1
ATOM 720 O O . TYR A 1 86 ? 8.487 23.232 -6.975 1.00 76.69 86 TYR A O 1
ATOM 728 N N . ALA A 1 87 ? 10.699 22.964 -7.354 1.00 70.69 87 ALA A N 1
ATOM 729 C CA . ALA A 1 87 ? 11.189 23.365 -6.028 1.00 70.69 87 ALA A CA 1
ATOM 730 C C . ALA A 1 87 ? 11.793 24.786 -6.001 1.00 70.69 87 ALA A C 1
ATOM 732 O O . ALA A 1 87 ? 12.369 25.185 -4.993 1.00 70.69 87 ALA A O 1
ATOM 733 N N . HIS A 1 88 ? 11.665 25.565 -7.088 1.00 59.91 88 HIS A N 1
ATOM 734 C CA . HIS A 1 88 ? 12.261 26.906 -7.240 1.00 59.91 88 HIS A CA 1
ATOM 735 C C . HIS A 1 88 ? 11.903 27.925 -6.130 1.00 59.91 88 HIS A C 1
ATOM 737 O O . HIS A 1 88 ? 12.619 28.911 -5.979 1.00 59.91 88 HIS A O 1
ATOM 743 N N . ASP A 1 89 ? 10.853 27.682 -5.338 1.00 57.47 89 ASP A N 1
ATOM 744 C CA . ASP A 1 89 ? 10.395 28.564 -4.251 1.00 57.47 89 ASP A CA 1
ATOM 745 C C . ASP A 1 89 ? 10.800 28.084 -2.832 1.00 57.47 89 ASP A C 1
ATOM 747 O O . ASP A 1 89 ? 10.434 28.715 -1.838 1.00 57.47 89 ASP A O 1
ATOM 751 N N . ASP A 1 90 ? 11.549 26.979 -2.710 1.00 58.16 90 ASP A N 1
ATOM 752 C CA . ASP A 1 90 ? 11.766 26.268 -1.435 1.00 58.16 90 ASP A CA 1
ATOM 753 C C . ASP A 1 90 ? 13.035 26.697 -0.655 1.00 58.16 90 ASP A C 1
ATOM 755 O O . ASP A 1 90 ? 13.329 26.123 0.394 1.00 58.16 90 ASP A O 1
ATOM 759 N N . GLU A 1 91 ? 13.783 27.715 -1.106 1.00 59.94 91 GLU A N 1
ATOM 760 C CA . GLU A 1 91 ? 15.010 28.176 -0.416 1.00 59.94 91 GLU A CA 1
ATOM 761 C C . GLU A 1 91 ? 14.737 28.850 0.945 1.00 59.94 91 GLU A C 1
ATOM 763 O O . GLU A 1 91 ? 15.611 28.886 1.813 1.00 59.94 91 GLU A O 1
ATOM 768 N N . LEU A 1 92 ? 13.524 29.374 1.162 1.00 72.38 92 LEU A N 1
ATOM 769 C CA . LEU A 1 92 ? 13.117 29.986 2.429 1.00 72.38 92 LEU A CA 1
ATOM 770 C C . LEU A 1 92 ? 12.189 29.046 3.203 1.00 72.38 92 LEU A C 1
ATOM 772 O O . LEU A 1 92 ? 11.070 28.769 2.771 1.00 72.38 92 LEU A O 1
ATOM 776 N N . GLU A 1 93 ? 12.600 28.647 4.408 1.00 73.38 93 GLU A N 1
ATOM 777 C CA . GLU A 1 93 ? 11.831 27.775 5.314 1.00 73.38 93 GLU A CA 1
ATOM 778 C C . GLU A 1 93 ? 10.385 28.267 5.528 1.00 73.38 93 GLU A C 1
ATOM 780 O O . GLU A 1 93 ? 9.430 27.489 5.518 1.00 73.38 93 GLU A O 1
ATOM 785 N N . PHE A 1 94 ? 10.196 29.588 5.621 1.00 81.12 94 PHE A N 1
ATOM 786 C CA . PHE A 1 94 ? 8.871 30.200 5.727 1.00 81.12 94 PHE A CA 1
ATOM 787 C C . PHE A 1 94 ? 8.012 30.018 4.464 1.00 81.12 94 PHE A C 1
ATOM 789 O O . PHE A 1 94 ? 6.812 29.769 4.577 1.00 81.12 94 PHE A O 1
ATOM 796 N N . ALA A 1 95 ? 8.602 30.130 3.270 1.00 80.81 95 ALA A N 1
ATOM 797 C CA . ALA A 1 95 ? 7.890 29.943 2.006 1.00 80.81 95 ALA A CA 1
ATOM 798 C C . ALA A 1 95 ? 7.454 28.480 1.839 1.00 80.81 95 ALA A C 1
ATOM 800 O O . ALA A 1 95 ? 6.291 28.217 1.522 1.00 80.81 95 ALA A O 1
ATOM 801 N N . LYS A 1 96 ? 8.343 27.536 2.177 1.00 79.06 96 LYS A N 1
ATOM 802 C CA . LYS A 1 96 ? 8.038 26.101 2.211 1.00 79.06 96 LYS A CA 1
ATOM 803 C C . LYS A 1 96 ? 6.909 25.785 3.196 1.00 79.06 96 LYS A C 1
ATOM 805 O O . LYS A 1 96 ? 5.957 25.092 2.840 1.00 79.06 96 LYS A O 1
ATOM 810 N N . LYS A 1 97 ? 6.953 26.357 4.405 1.00 85.12 97 LYS A N 1
ATOM 811 C CA . LYS A 1 97 ? 5.869 26.236 5.392 1.00 85.12 97 LYS A CA 1
ATOM 812 C C . LYS A 1 97 ? 4.545 26.793 4.878 1.00 85.12 97 LYS A C 1
ATOM 814 O O . LYS A 1 97 ? 3.533 26.106 4.967 1.00 85.12 97 LYS A O 1
ATOM 819 N N . TYR A 1 98 ? 4.540 28.002 4.320 1.00 84.38 98 TYR A N 1
ATOM 820 C CA . TYR A 1 98 ? 3.335 28.603 3.744 1.00 84.38 98 TYR A CA 1
ATOM 821 C C . TYR A 1 98 ? 2.727 27.724 2.642 1.00 84.38 98 TYR A C 1
ATOM 823 O O . TYR A 1 98 ? 1.514 27.522 2.611 1.00 84.38 98 TYR A O 1
ATOM 831 N N . ARG A 1 99 ? 3.567 27.163 1.763 1.00 82.25 99 ARG A N 1
ATOM 832 C CA . ARG A 1 99 ? 3.131 26.259 0.697 1.00 82.25 99 ARG A CA 1
ATOM 833 C C . ARG A 1 99 ? 2.515 24.980 1.260 1.00 82.25 99 ARG A C 1
ATOM 835 O O . ARG A 1 99 ? 1.412 24.637 0.855 1.00 82.25 99 ARG A O 1
ATOM 842 N N . LEU A 1 100 ? 3.171 24.324 2.220 1.00 84.75 100 LEU A N 1
ATOM 843 C CA . LEU A 1 100 ? 2.642 23.122 2.878 1.00 84.75 100 LEU A CA 1
ATOM 844 C C . LEU A 1 100 ? 1.284 23.378 3.545 1.00 84.75 100 LEU A C 1
ATOM 846 O O . LEU A 1 100 ? 0.357 22.602 3.345 1.00 84.75 100 LEU A O 1
ATOM 850 N N . GLU A 1 101 ? 1.136 24.484 4.278 1.00 88.00 101 GLU A N 1
ATOM 851 C CA . GLU A 1 101 ? -0.142 24.860 4.907 1.00 88.00 101 GLU A CA 1
ATOM 852 C C . GLU A 1 101 ? -1.246 25.101 3.864 1.00 88.00 101 GLU A C 1
ATOM 854 O O . GLU A 1 101 ? -2.382 24.659 4.039 1.00 88.00 101 GLU A O 1
ATOM 859 N N . LYS A 1 102 ? -0.906 25.744 2.740 1.00 85.69 102 LYS A N 1
ATOM 860 C CA . LYS A 1 102 ? -1.835 25.970 1.626 1.00 85.69 102 LYS A CA 1
ATOM 861 C C . LYS A 1 102 ? -2.264 24.663 0.951 1.00 85.69 102 LYS A C 1
ATOM 863 O O . LYS A 1 102 ? -3.440 24.508 0.625 1.00 85.69 102 LYS A O 1
ATOM 868 N N . GLU A 1 103 ? -1.338 23.726 0.750 1.00 82.06 103 GLU A N 1
ATOM 869 C CA . GLU A 1 103 ? -1.663 22.404 0.203 1.00 82.06 103 GLU A CA 1
ATOM 870 C C . GLU A 1 103 ? -2.564 21.620 1.166 1.00 82.06 103 GLU A C 1
ATOM 872 O O . GLU A 1 103 ? -3.582 21.084 0.735 1.00 82.06 103 GLU A O 1
ATOM 877 N N . ILE A 1 104 ? -2.268 21.630 2.475 1.00 85.56 104 ILE A N 1
ATOM 878 C CA . ILE A 1 104 ? -3.112 21.001 3.508 1.00 85.56 104 ILE A CA 1
ATOM 879 C C . ILE A 1 104 ? -4.542 21.550 3.465 1.00 85.56 104 ILE A C 1
ATOM 881 O O . ILE A 1 104 ? -5.498 20.776 3.521 1.00 85.56 104 ILE A O 1
ATOM 885 N N . GLU A 1 105 ? -4.715 22.869 3.343 1.00 86.12 105 GLU A N 1
ATOM 886 C CA . GLU A 1 105 ? -6.040 23.489 3.216 1.00 86.12 105 GLU A CA 1
ATOM 887 C C . GLU A 1 105 ? -6.795 22.990 1.969 1.00 86.12 105 GLU A C 1
ATOM 889 O O . GLU A 1 105 ? -8.014 22.759 2.020 1.00 86.12 105 GLU A O 1
ATOM 894 N N . GLY A 1 106 ? -6.062 22.793 0.869 1.00 82.56 106 GLY A N 1
ATOM 895 C CA . GLY A 1 106 ? -6.561 22.271 -0.401 1.00 82.56 106 GLY A CA 1
ATOM 896 C C . GLY A 1 106 ? -6.928 20.785 -0.379 1.00 82.56 106 GLY A C 1
ATOM 897 O O . GLY A 1 106 ? -7.745 20.356 -1.198 1.00 82.56 106 GLY A O 1
ATOM 898 N N . VAL A 1 107 ? -6.399 19.996 0.564 1.00 80.50 107 VAL A N 1
ATOM 899 C CA . VAL A 1 107 ? -6.764 18.581 0.715 1.00 80.50 107 VAL A CA 1
ATOM 900 C C . VAL A 1 107 ? -8.233 18.470 1.136 1.00 80.50 107 VAL A C 1
ATOM 902 O O . VAL A 1 107 ? -8.643 18.942 2.198 1.00 80.50 107 VAL A O 1
ATOM 905 N N . LYS A 1 108 ? -9.040 17.799 0.308 1.00 85.88 108 LYS A N 1
ATOM 906 C CA . LYS A 1 108 ? -10.456 17.499 0.574 1.00 85.88 108 LYS A CA 1
ATOM 907 C C . LYS A 1 108 ? -10.758 16.039 0.266 1.00 85.88 108 LYS A C 1
ATOM 909 O O . LYS A 1 108 ? -10.380 15.552 -0.802 1.00 85.88 108 LYS A O 1
ATOM 914 N N . GLN A 1 109 ? -11.490 15.351 1.147 1.00 80.44 109 GLN A N 1
ATOM 915 C CA . GLN A 1 109 ? -11.950 13.987 0.881 1.00 80.44 109 GLN A CA 1
ATOM 916 C C . GLN A 1 109 ? -12.944 13.999 -0.280 1.00 80.44 109 GLN A C 1
ATOM 918 O O . GLN A 1 109 ? -14.091 14.423 -0.146 1.00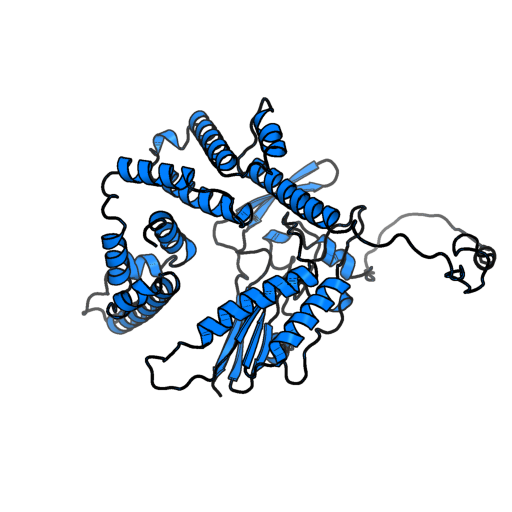 80.44 109 GLN A O 1
ATOM 923 N N . SER A 1 110 ? -12.466 13.561 -1.443 1.00 71.44 110 SER A N 1
ATOM 924 C CA . SER A 1 110 ? -13.173 13.664 -2.718 1.00 71.44 110 SER A CA 1
ATOM 925 C C . SER A 1 110 ? -13.104 12.334 -3.466 1.00 71.44 110 SER A C 1
ATOM 927 O O . SER A 1 110 ? -12.260 12.099 -4.322 1.00 71.44 110 SER A O 1
ATOM 929 N N . GLY A 1 111 ? -14.008 11.420 -3.109 1.00 59.53 111 GLY A N 1
ATOM 930 C CA . GLY A 1 111 ? -14.156 10.130 -3.795 1.00 59.53 111 GLY A CA 1
ATOM 931 C C . GLY A 1 111 ? -13.095 9.073 -3.462 1.00 59.53 111 GLY A C 1
ATOM 932 O O . GLY A 1 111 ? -13.181 7.970 -3.993 1.00 59.53 111 GLY A O 1
ATOM 933 N N . PHE A 1 112 ? -12.141 9.370 -2.576 1.00 58.91 112 PHE A N 1
ATOM 934 C CA . PHE A 1 112 ? -11.170 8.415 -2.030 1.00 58.91 112 PHE A CA 1
ATOM 935 C C . PHE A 1 112 ? -11.427 8.140 -0.534 1.00 58.91 112 PHE A C 1
ATOM 937 O O . PHE A 1 112 ? -11.976 9.016 0.135 1.00 58.91 112 PHE A O 1
ATOM 944 N N . PRO A 1 113 ? -11.043 6.970 0.012 1.00 70.69 113 PRO A N 1
ATOM 945 C CA . PRO A 1 113 ? -11.312 6.603 1.411 1.00 70.69 113 PRO A CA 1
ATOM 946 C C . PRO A 1 113 ? -10.664 7.531 2.451 1.00 70.69 113 PRO A C 1
ATOM 948 O O . PRO A 1 113 ? -9.639 8.162 2.177 1.00 70.69 113 PRO A O 1
ATOM 951 N N . ILE A 1 114 ? -11.195 7.549 3.679 1.00 74.81 114 ILE A N 1
ATOM 952 C CA . ILE A 1 114 ? -10.616 8.300 4.814 1.00 74.81 114 ILE A CA 1
ATOM 953 C C . ILE A 1 114 ? -9.166 7.887 5.105 1.00 74.81 114 ILE A C 1
ATOM 955 O O . ILE A 1 114 ? -8.354 8.725 5.495 1.00 74.81 114 ILE A O 1
ATOM 959 N N . THR A 1 115 ? -8.796 6.630 4.857 1.00 64.81 115 THR A N 1
ATOM 960 C CA . THR A 1 115 ? -7.404 6.171 5.000 1.00 64.81 115 THR A CA 1
ATOM 961 C C . THR A 1 115 ? -6.451 6.934 4.080 1.00 64.81 115 THR A C 1
ATOM 963 O O . THR A 1 115 ? -5.412 7.407 4.529 1.00 64.81 115 THR A O 1
ATOM 966 N N . VAL A 1 116 ? -6.831 7.129 2.814 1.00 61.56 116 VAL A N 1
ATOM 967 C CA . VAL A 1 116 ? -6.031 7.868 1.824 1.00 61.56 116 VAL A CA 1
ATOM 968 C C . VAL A 1 116 ? -5.941 9.348 2.197 1.00 61.56 116 VAL A C 1
ATOM 970 O O . VAL A 1 116 ? -4.869 9.941 2.091 1.00 61.56 116 VAL A O 1
ATOM 973 N N . LEU A 1 117 ? -7.036 9.930 2.704 1.00 71.50 117 LEU A N 1
ATOM 974 C CA . LEU A 1 117 ? -7.031 11.290 3.252 1.00 71.50 117 LEU A CA 1
ATOM 975 C C . LEU A 1 117 ? -5.991 11.439 4.365 1.00 71.50 117 LEU A C 1
ATOM 977 O O . LEU A 1 117 ? -5.183 12.367 4.343 1.00 71.50 117 LEU A O 1
ATOM 981 N N . HIS A 1 118 ? -6.030 10.523 5.330 1.00 73.12 118 HIS A N 1
ATOM 982 C CA . HIS A 1 118 ? -5.126 10.531 6.467 1.00 73.12 118 HIS A CA 1
ATOM 983 C C . HIS A 1 118 ? -3.669 10.363 6.026 1.00 73.12 118 HIS A C 1
ATOM 985 O O . HIS A 1 118 ? -2.817 11.098 6.511 1.00 73.12 118 HIS A O 1
ATOM 991 N N . CYS A 1 119 ? -3.380 9.485 5.059 1.00 65.50 119 CYS A N 1
ATOM 992 C CA . CYS A 1 119 ? -2.031 9.326 4.511 1.00 65.50 119 CYS A CA 1
ATOM 993 C C . CYS A 1 119 ? -1.480 10.626 3.906 1.00 65.50 119 CYS A C 1
ATOM 995 O O . CYS A 1 119 ? -0.333 10.978 4.176 1.00 65.50 119 CYS A O 1
ATOM 997 N N . TYR A 1 120 ? -2.281 11.361 3.126 1.00 68.50 120 TYR A N 1
ATOM 998 C CA . TYR A 1 120 ? -1.841 12.642 2.564 1.00 68.50 120 TYR A CA 1
ATOM 999 C C . TYR A 1 120 ? -1.545 13.673 3.650 1.00 68.50 120 TYR A C 1
ATOM 1001 O O . TYR A 1 120 ? -0.477 14.283 3.645 1.00 68.50 120 TYR A O 1
ATOM 1009 N N . LEU A 1 121 ? -2.463 13.836 4.604 1.00 76.38 121 LEU A N 1
ATOM 1010 C CA . LEU A 1 121 ? -2.280 14.768 5.714 1.00 76.38 121 LEU A CA 1
ATOM 1011 C C . LEU A 1 121 ? -1.064 14.398 6.571 1.00 76.38 121 LEU A C 1
ATOM 1013 O O . LEU A 1 121 ? -0.279 15.279 6.905 1.00 76.38 121 LEU A O 1
ATOM 1017 N N . GLN A 1 122 ? -0.855 13.108 6.844 1.00 76.12 122 GLN A N 1
ATOM 1018 C CA . GLN A 1 122 ? 0.302 12.606 7.581 1.00 76.12 122 GLN A CA 1
ATOM 1019 C C . GLN A 1 122 ? 1.621 12.993 6.900 1.00 76.12 122 GLN A C 1
ATOM 1021 O O . GLN A 1 122 ? 2.490 13.561 7.559 1.00 76.12 122 GLN A O 1
ATOM 1026 N N . CYS A 1 123 ? 1.732 12.800 5.580 1.00 70.06 123 CYS A N 1
ATOM 1027 C CA . CYS A 1 123 ? 2.928 13.183 4.821 1.00 70.06 123 CYS A CA 1
ATOM 1028 C C . CYS A 1 123 ? 3.221 14.690 4.923 1.00 70.06 123 CYS A C 1
ATOM 1030 O O . CYS A 1 123 ? 4.375 15.105 5.028 1.00 70.06 123 CYS A O 1
ATOM 1032 N N . TYR A 1 124 ? 2.188 15.538 4.886 1.00 76.88 124 TYR A N 1
ATOM 1033 C CA . TYR A 1 124 ? 2.369 16.982 5.052 1.00 76.88 124 TYR A CA 1
ATOM 1034 C C . TYR A 1 124 ? 2.723 17.360 6.496 1.00 76.88 124 TYR A C 1
ATOM 1036 O O . TYR A 1 124 ? 3.573 18.220 6.723 1.00 76.88 124 TYR A O 1
ATOM 1044 N N . TRP A 1 125 ? 2.114 16.707 7.485 1.00 85.25 125 TRP A N 1
ATOM 1045 C CA . TRP A 1 125 ? 2.398 16.934 8.902 1.00 85.25 125 TRP A CA 1
ATOM 1046 C C . TRP A 1 125 ? 3.804 16.511 9.314 1.00 85.25 125 TRP A C 1
ATOM 1048 O O . TRP A 1 125 ? 4.368 17.115 10.228 1.00 85.25 125 TRP A O 1
ATOM 1058 N N . GLU A 1 126 ? 4.353 15.477 8.683 1.00 77.75 126 GLU A N 1
ATOM 1059 C CA . GLU A 1 126 ? 5.735 15.033 8.865 1.00 77.75 126 GLU A CA 1
ATOM 1060 C C . GLU A 1 126 ? 6.712 16.035 8.249 1.00 77.75 126 GLU A C 1
ATOM 1062 O O . GLU A 1 126 ? 7.653 16.451 8.916 1.00 77.75 126 GLU A O 1
ATOM 1067 N N . GLN A 1 127 ? 6.428 16.551 7.052 1.00 77.81 127 GLN A N 1
ATOM 1068 C CA . GLN A 1 127 ? 7.231 17.628 6.459 1.00 77.81 127 GLN A CA 1
ATOM 1069 C C . GLN A 1 127 ? 7.193 18.924 7.273 1.00 77.81 127 GLN A C 1
ATOM 1071 O O . GLN A 1 127 ? 8.210 19.599 7.408 1.00 77.81 127 GLN A O 1
ATOM 1076 N N . LEU A 1 128 ? 6.036 19.277 7.844 1.00 85.19 128 LEU A N 1
ATOM 1077 C CA . LEU A 1 128 ? 5.952 20.384 8.797 1.00 85.19 128 LEU A CA 1
ATOM 1078 C C . LEU A 1 128 ? 6.776 20.090 10.058 1.00 85.19 128 LEU A C 1
ATOM 1080 O O . LEU A 1 128 ? 7.436 21.000 10.543 1.00 85.19 128 LEU A O 1
ATOM 1084 N N . ALA A 1 129 ? 6.796 18.836 10.537 1.00 85.81 129 ALA A N 1
ATOM 1085 C CA . ALA A 1 129 ? 7.626 18.396 11.667 1.00 85.81 129 ALA A CA 1
ATOM 1086 C C . ALA A 1 129 ? 9.112 18.655 11.456 1.00 85.81 129 ALA A C 1
ATOM 1088 O O . ALA A 1 129 ? 9.787 19.092 12.380 1.00 85.81 129 ALA A O 1
ATOM 1089 N N . GLU A 1 130 ? 9.609 18.349 10.256 1.00 80.25 130 GLU A N 1
ATOM 1090 C CA . GLU A 1 130 ? 11.025 18.486 9.900 1.00 80.25 130 GLU A CA 1
ATOM 1091 C C . GLU A 1 130 ? 11.509 19.942 10.003 1.00 80.25 130 GLU A C 1
ATOM 1093 O O . GLU A 1 130 ? 12.697 20.177 10.192 1.00 80.25 130 GLU A O 1
ATOM 1098 N N . MET A 1 131 ? 10.594 20.914 9.910 1.00 80.75 131 MET A N 1
ATOM 1099 C CA . MET A 1 131 ? 10.874 22.353 10.010 1.00 80.75 131 MET A CA 1
ATOM 1100 C C . MET A 1 131 ? 10.537 22.936 11.394 1.00 80.75 131 MET A C 1
ATOM 1102 O O . MET A 1 131 ? 10.548 24.150 11.594 1.00 80.75 131 MET A O 1
ATOM 1106 N N . GLU A 1 132 ? 10.139 22.109 12.363 1.00 84.69 132 GLU A N 1
ATOM 1107 C CA . GLU A 1 132 ? 9.864 22.583 13.719 1.00 84.69 132 GLU A CA 1
ATOM 1108 C C . GLU A 1 132 ? 11.179 22.707 14.515 1.00 84.69 132 GLU A C 1
ATOM 1110 O O . GLU A 1 132 ? 12.007 21.794 14.482 1.00 84.69 132 GLU A O 1
ATOM 1115 N N . PRO A 1 133 ? 11.377 23.791 15.292 1.00 85.25 133 PRO A N 1
ATOM 1116 C CA . PRO A 1 133 ? 12.522 23.904 16.191 1.00 85.25 133 PRO A CA 1
ATOM 1117 C C . PRO A 1 133 ? 12.580 22.737 17.182 1.00 85.25 133 PRO A C 1
ATOM 1119 O O . PRO A 1 133 ? 11.586 22.413 17.847 1.00 85.25 133 PRO A O 1
ATOM 1122 N N . MET A 1 134 ? 13.760 22.129 17.323 1.00 78.69 134 MET A N 1
ATOM 1123 C CA . MET A 1 134 ? 13.968 20.940 18.155 1.00 78.69 134 MET A CA 1
ATOM 1124 C C . MET A 1 134 ? 13.568 21.179 19.620 1.00 78.69 134 MET A C 1
ATOM 1126 O O . MET A 1 134 ? 13.033 20.284 20.273 1.00 78.69 134 MET A O 1
ATOM 1130 N N . GLU A 1 135 ? 13.740 22.401 20.122 1.00 81.38 135 GLU A N 1
ATOM 1131 C CA . GLU A 1 135 ? 13.442 22.807 21.498 1.00 81.38 135 GLU A CA 1
ATOM 1132 C C . GLU A 1 135 ? 11.946 22.739 21.832 1.00 81.38 135 GLU A C 1
ATOM 1134 O O . GLU A 1 135 ? 11.567 22.597 22.997 1.00 81.38 135 GLU A O 1
ATOM 1139 N N . LEU A 1 136 ? 11.082 22.845 20.817 1.00 79.94 136 LEU A N 1
ATOM 1140 C CA . LEU A 1 136 ? 9.631 22.777 20.982 1.00 79.94 136 LEU A CA 1
ATOM 1141 C C . LEU A 1 136 ? 9.115 21.341 20.957 1.00 79.94 136 LEU A C 1
ATOM 1143 O O . LEU A 1 136 ? 8.087 21.053 21.576 1.00 79.94 136 LEU A O 1
ATOM 1147 N N . SER A 1 137 ? 9.838 20.442 20.285 1.00 71.12 137 SER A N 1
ATOM 1148 C CA . SER A 1 137 ? 9.393 19.077 20.009 1.00 71.12 137 SER A CA 1
ATOM 1149 C C . SER A 1 137 ? 9.037 18.297 21.275 1.00 71.12 137 SER A C 1
ATOM 1151 O O . SER A 1 137 ? 8.070 17.544 21.250 1.00 71.12 137 SER A O 1
ATOM 1153 N N . ASP A 1 138 ? 9.724 18.529 22.400 1.00 77.75 138 ASP A N 1
ATOM 1154 C CA . ASP A 1 138 ? 9.522 17.804 23.662 1.00 77.75 138 ASP A CA 1
ATOM 1155 C C . ASP A 1 138 ? 8.543 18.454 24.644 1.00 77.75 138 ASP A C 1
ATOM 1157 O O . ASP A 1 138 ? 8.117 17.827 25.625 1.00 77.75 138 ASP A O 1
ATOM 1161 N N . LEU A 1 139 ? 8.106 19.683 24.374 1.00 88.44 139 LEU A N 1
ATOM 1162 C CA . LEU A 1 139 ? 7.164 20.381 25.239 1.00 88.44 139 LEU A CA 1
ATOM 1163 C C . LEU A 1 139 ? 5.774 19.743 25.135 1.00 88.44 139 LEU A C 1
ATOM 1165 O O . LEU A 1 139 ? 5.123 19.771 24.092 1.00 88.44 139 LEU A O 1
ATOM 1169 N N . LYS A 1 140 ? 5.259 19.217 26.254 1.00 88.25 140 LYS A N 1
ATOM 1170 C CA . LYS A 1 140 ? 3.917 18.600 26.311 1.00 88.25 140 LYS A CA 1
ATOM 1171 C C . LYS A 1 140 ? 2.806 19.539 25.828 1.00 88.25 140 LYS A C 1
ATOM 1173 O O . LYS A 1 140 ? 1.873 19.088 25.172 1.00 88.25 140 LYS A O 1
ATOM 1178 N N . SER A 1 141 ? 2.904 20.829 26.152 1.00 87.62 141 SER A N 1
ATOM 1179 C CA . SER A 1 141 ? 1.964 21.856 25.689 1.00 87.62 141 SER A CA 1
ATOM 1180 C C . SER A 1 141 ? 2.005 22.028 24.171 1.00 87.62 141 SER A C 1
ATOM 1182 O O . SER A 1 141 ? 0.951 22.149 23.553 1.00 87.62 141 SER A O 1
ATOM 1184 N N . TYR A 1 142 ? 3.196 21.976 23.573 1.00 87.56 142 TYR A N 1
ATOM 1185 C CA . TYR A 1 142 ? 3.375 22.073 22.129 1.00 87.56 142 TYR A CA 1
ATOM 1186 C C . TYR A 1 142 ? 2.870 20.821 21.407 1.00 87.56 142 TYR A C 1
ATOM 1188 O O . TYR A 1 142 ? 2.077 20.948 20.480 1.00 87.56 142 TYR A O 1
ATOM 1196 N N . LYS A 1 143 ? 3.212 19.613 21.889 1.00 85.56 143 LYS A N 1
ATOM 1197 C CA . LYS A 1 143 ? 2.667 18.344 21.361 1.00 85.56 143 LYS A CA 1
ATOM 1198 C C . LYS A 1 143 ? 1.139 18.355 21.345 1.00 85.56 143 LYS A C 1
ATOM 1200 O O . LYS A 1 143 ? 0.530 17.956 20.361 1.00 85.56 143 LYS A O 1
ATOM 1205 N N . ARG A 1 144 ? 0.523 18.861 22.418 1.00 87.69 144 ARG A N 1
ATOM 1206 C CA . ARG A 1 144 ? -0.933 18.999 22.507 1.00 87.69 144 ARG A CA 1
ATOM 1207 C C . ARG A 1 144 ? -1.481 20.005 21.488 1.00 87.69 144 ARG A C 1
ATOM 1209 O O . ARG A 1 144 ? -2.396 19.657 20.756 1.00 87.69 144 ARG A O 1
ATOM 1216 N N . TYR A 1 145 ? -0.918 21.211 21.412 1.00 89.12 145 TYR A N 1
ATOM 1217 C CA . TYR A 1 145 ? -1.333 22.233 20.439 1.00 89.12 145 TYR A CA 1
ATOM 1218 C C . TYR A 1 145 ? -1.211 21.745 18.985 1.00 89.12 145 TYR A C 1
ATOM 1220 O O . TYR A 1 145 ? -2.076 21.994 18.144 1.00 89.12 145 TYR A O 1
ATOM 1228 N N . ARG A 1 146 ? -0.136 21.011 18.701 1.00 89.38 146 ARG A N 1
ATOM 1229 C CA . ARG A 1 146 ? 0.132 20.396 17.406 1.00 89.38 146 ARG A CA 1
ATOM 1230 C C . ARG A 1 146 ? -0.919 19.351 17.045 1.00 89.38 146 ARG A C 1
ATOM 1232 O O . ARG A 1 146 ? -1.466 19.391 15.949 1.00 89.38 146 ARG A O 1
ATOM 1239 N N . GLU A 1 147 ? -1.226 18.453 17.976 1.00 89.44 147 GLU A N 1
ATOM 1240 C CA . GLU A 1 147 ? -2.258 17.428 17.798 1.00 89.44 147 GLU A CA 1
ATOM 1241 C C . GLU A 1 147 ? -3.645 18.057 17.577 1.00 89.44 147 GLU A C 1
ATOM 1243 O O . GLU A 1 147 ? -4.371 17.654 16.671 1.00 89.44 147 GLU A O 1
ATOM 1248 N N . GLU A 1 148 ? -3.982 19.103 18.341 1.00 91.44 148 GLU A N 1
ATOM 1249 C CA . GLU A 1 148 ? -5.218 19.880 18.170 1.00 91.44 148 GLU A CA 1
ATOM 1250 C C . GLU A 1 148 ? -5.291 20.521 16.770 1.00 91.44 148 GLU A C 1
ATOM 1252 O O . GLU A 1 148 ? -6.321 20.440 16.102 1.00 91.44 148 GLU A O 1
ATOM 1257 N N . SER A 1 149 ? -4.189 21.101 16.285 1.00 91.31 149 SER A N 1
ATOM 1258 C CA . SER A 1 149 ? -4.124 21.730 14.956 1.00 91.31 149 SER A CA 1
ATOM 1259 C C . SER A 1 149 ? -4.315 20.715 13.823 1.00 91.31 149 SER A C 1
ATOM 1261 O O . SER A 1 149 ? -5.080 20.960 12.888 1.00 91.31 149 SER A O 1
ATOM 1263 N N . ARG A 1 150 ? -3.687 19.538 13.933 1.00 93.81 150 ARG A N 1
ATOM 1264 C CA . ARG A 1 150 ? -3.854 18.426 12.982 1.00 93.81 150 ARG A CA 1
ATOM 1265 C C . ARG A 1 150 ? -5.285 17.904 12.963 1.00 93.81 150 ARG A C 1
ATOM 1267 O O . ARG A 1 150 ? -5.841 17.664 11.893 1.00 93.81 150 ARG A O 1
ATOM 1274 N N . LEU A 1 151 ? -5.913 17.788 14.135 1.00 93.88 151 LEU A N 1
ATOM 1275 C CA . LEU A 1 151 ? -7.315 17.395 14.239 1.00 93.88 151 LEU A CA 1
ATOM 1276 C C . LEU A 1 151 ? -8.227 18.398 13.516 1.00 93.88 151 LEU A C 1
ATOM 1278 O O . LEU A 1 151 ? -9.117 17.990 12.774 1.00 93.88 151 LEU A O 1
ATOM 1282 N N . VAL A 1 152 ? -7.981 19.703 13.667 1.00 92.69 152 VAL A N 1
ATOM 1283 C CA . VAL A 1 152 ? -8.727 20.741 12.935 1.00 92.69 152 VAL A CA 1
ATOM 1284 C C . VAL A 1 152 ? -8.548 20.589 11.422 1.00 92.69 152 VAL A C 1
ATOM 1286 O O . VAL A 1 152 ? -9.541 20.572 10.696 1.00 92.69 152 VAL A O 1
ATOM 1289 N N . GLN A 1 153 ? -7.315 20.418 10.939 1.00 94.00 153 GLN A N 1
ATOM 1290 C CA . GLN A 1 153 ? -7.025 20.223 9.511 1.00 94.00 153 GLN A CA 1
ATOM 1291 C C . GLN A 1 153 ? -7.723 18.979 8.940 1.00 94.00 153 GLN A C 1
ATOM 1293 O O . GLN A 1 153 ? -8.369 19.068 7.894 1.00 94.00 153 GLN A O 1
ATOM 1298 N N . LEU A 1 154 ? -7.692 17.854 9.663 1.00 91.50 154 LEU A N 1
ATOM 1299 C CA . LEU A 1 154 ? -8.421 16.637 9.299 1.00 91.50 154 LEU A CA 1
ATOM 1300 C C . LEU A 1 154 ? -9.924 16.901 9.166 1.00 91.50 154 LEU A C 1
ATOM 1302 O O . LEU A 1 154 ? -10.527 16.557 8.151 1.00 91.50 154 LEU A O 1
ATOM 1306 N N . LEU A 1 155 ? -10.534 17.547 10.162 1.00 93.12 155 LEU A N 1
ATOM 1307 C CA . LEU A 1 155 ? -11.971 17.815 10.159 1.00 93.12 155 LEU A CA 1
ATOM 1308 C C . LEU A 1 155 ? -12.385 18.783 9.039 1.00 93.12 155 LEU A C 1
ATOM 1310 O O . LEU A 1 155 ? -13.443 18.576 8.441 1.00 93.12 155 LEU A O 1
ATOM 1314 N N . MET A 1 156 ? -11.565 19.791 8.719 1.00 91.69 156 MET A N 1
ATOM 1315 C CA . MET A 1 156 ? -11.786 20.734 7.607 1.00 91.69 156 MET A CA 1
ATOM 1316 C C . MET A 1 156 ? -11.657 20.093 6.220 1.00 91.69 156 MET A C 1
ATOM 1318 O O . MET A 1 156 ? -12.156 20.645 5.233 1.00 91.69 156 MET A O 1
ATOM 1322 N N . ALA A 1 157 ? -10.974 18.953 6.121 1.00 90.44 157 ALA A N 1
ATOM 1323 C CA . ALA A 1 157 ? -10.826 18.222 4.871 1.00 90.44 157 ALA A CA 1
ATOM 1324 C C . ALA A 1 157 ? -12.044 17.340 4.543 1.00 90.44 157 ALA A C 1
ATOM 1326 O O . ALA A 1 157 ? -12.192 16.882 3.409 1.00 90.44 157 ALA A O 1
ATOM 1327 N N . LEU A 1 158 ? -12.933 17.098 5.512 1.00 92.50 158 LEU A N 1
ATOM 1328 C CA . LEU A 1 158 ? -14.099 16.234 5.328 1.00 92.50 158 LEU A CA 1
ATOM 1329 C C . LEU A 1 158 ? -15.253 16.951 4.598 1.00 92.50 158 LEU A C 1
ATOM 1331 O O . LEU A 1 158 ? -15.504 18.132 4.848 1.00 92.50 158 LEU A O 1
ATOM 1335 N N . PRO A 1 159 ? -16.019 16.249 3.749 1.00 91.50 159 PRO A N 1
ATOM 1336 C CA . PRO A 1 159 ? -17.261 16.764 3.184 1.00 91.50 159 PRO A CA 1
ATOM 1337 C C . PRO A 1 159 ? -18.411 16.752 4.200 1.00 91.50 159 PRO A C 1
ATOM 1339 O O . PRO A 1 159 ? -18.397 16.002 5.177 1.00 91.50 159 PRO A O 1
ATOM 1342 N N . ASP A 1 160 ? -19.463 17.515 3.901 1.00 90.00 160 ASP A N 1
ATOM 1343 C CA . ASP A 1 160 ? -20.618 17.740 4.787 1.00 90.00 160 ASP A CA 1
ATOM 1344 C C . ASP A 1 160 ? -21.359 16.462 5.212 1.00 90.00 160 ASP A C 1
ATOM 1346 O O . ASP A 1 160 ? -22.011 16.438 6.253 1.00 90.00 160 ASP A O 1
ATOM 1350 N N . LYS A 1 161 ? -21.234 15.358 4.462 1.00 88.50 161 LYS A N 1
ATOM 1351 C CA . LYS A 1 161 ? -21.799 14.054 4.861 1.00 88.50 161 LYS A CA 1
ATOM 1352 C C . LYS A 1 161 ? -21.254 13.545 6.209 1.00 88.50 161 LYS A C 1
ATOM 1354 O O . LYS A 1 161 ? -21.928 12.756 6.859 1.00 88.50 161 LYS A O 1
ATOM 1359 N N . PHE A 1 162 ? -20.084 14.025 6.640 1.00 90.94 162 PHE A N 1
ATOM 1360 C CA . PHE A 1 162 ? -19.478 13.728 7.943 1.00 90.94 162 PHE A CA 1
ATOM 1361 C C . PHE A 1 162 ? -19.796 14.780 9.024 1.00 90.94 162 PHE A C 1
ATOM 1363 O O . PHE A 1 162 ? -19.232 14.733 10.115 1.00 90.94 162 PHE A O 1
ATOM 1370 N N . GLU A 1 163 ? -20.701 15.732 8.782 1.00 90.56 163 GLU A N 1
ATOM 1371 C CA . GLU A 1 163 ? -21.124 16.711 9.797 1.00 90.56 163 GLU A CA 1
ATOM 1372 C C . GLU A 1 163 ? -21.547 16.094 11.148 1.00 90.56 163 GLU A C 1
ATOM 1374 O O . GLU A 1 163 ? -21.154 16.631 12.190 1.00 90.56 163 GLU A O 1
ATOM 1379 N N . PRO A 1 164 ? -22.303 14.974 11.196 1.00 89.06 164 PRO A N 1
ATOM 1380 C CA . PRO A 1 164 ? -22.694 14.362 12.466 1.00 89.06 164 PRO A CA 1
ATOM 1381 C C . PRO A 1 164 ? -21.491 13.944 13.319 1.00 89.06 164 PRO A C 1
ATOM 1383 O O . PRO A 1 164 ? -21.425 14.279 14.504 1.00 89.06 164 PRO A O 1
ATOM 1386 N N . ILE A 1 165 ? -20.509 13.276 12.707 1.00 89.19 165 ILE A N 1
ATOM 1387 C CA . ILE A 1 165 ? -19.308 12.817 13.408 1.00 89.19 165 ILE A CA 1
ATOM 1388 C C . ILE A 1 165 ? -18.357 13.981 13.715 1.00 89.19 165 ILE A C 1
ATOM 1390 O O . ILE A 1 165 ? -17.802 14.035 14.809 1.00 89.19 165 ILE A O 1
ATOM 1394 N N . ARG A 1 166 ? -18.268 14.997 12.841 1.00 92.38 166 ARG A N 1
ATOM 1395 C CA . ARG A 1 166 ? -17.533 16.245 13.116 1.00 92.38 166 ARG A CA 1
ATOM 1396 C C . ARG A 1 166 ? -18.034 16.904 14.404 1.00 92.38 166 ARG A C 1
ATOM 1398 O O . ARG A 1 166 ? -17.231 17.284 15.251 1.00 92.38 166 ARG A O 1
ATOM 1405 N N . LYS A 1 167 ? -19.354 16.991 14.600 1.00 88.00 167 LYS A N 1
ATOM 1406 C CA . LYS A 1 167 ? -19.947 17.522 15.842 1.00 88.00 167 LYS A CA 1
ATOM 1407 C C . LYS A 1 167 ? -19.646 16.637 17.047 1.00 88.00 167 LYS A C 1
ATOM 1409 O O . LYS A 1 167 ? -19.284 17.168 18.094 1.00 88.00 167 LYS A O 1
ATOM 1414 N N . SER A 1 168 ? -19.754 15.318 16.890 1.00 88.56 168 SER A N 1
ATOM 1415 C CA . SER A 1 168 ? -19.431 14.351 17.947 1.00 88.56 168 SER A CA 1
ATOM 1416 C C . SER A 1 168 ? -17.977 14.459 18.419 1.00 88.56 168 SER A C 1
ATOM 1418 O O . SER A 1 168 ? -17.716 14.340 19.611 1.00 88.56 168 SER A O 1
ATOM 1420 N N . ILE A 1 169 ? -17.040 14.738 17.509 1.00 88.50 169 ILE A N 1
ATOM 1421 C CA . ILE A 1 169 ? -15.612 14.898 17.816 1.00 88.50 169 ILE A CA 1
ATOM 1422 C C . ILE A 1 169 ? -15.315 16.244 18.498 1.00 88.50 169 ILE A C 1
ATOM 1424 O O . ILE A 1 169 ? -14.445 16.313 19.363 1.00 88.50 169 ILE A O 1
ATOM 1428 N N . VAL A 1 170 ? -16.023 17.318 18.126 1.00 87.06 170 VAL A N 1
ATOM 1429 C CA . VAL A 1 170 ? -15.753 18.690 18.611 1.00 87.06 170 VAL A CA 1
ATOM 1430 C C . VAL A 1 170 ? -16.435 19.008 19.949 1.00 87.06 170 VAL A C 1
ATOM 1432 O O . VAL A 1 170 ? -15.966 19.862 20.695 1.00 87.06 170 VAL A O 1
ATOM 1435 N N . GLN A 1 171 ? -17.552 18.356 20.271 1.00 81.69 171 GLN A N 1
ATOM 1436 C CA . GLN A 1 171 ? -18.331 18.626 21.491 1.00 81.69 171 GLN A CA 1
ATOM 1437 C C . GLN A 1 171 ? -17.705 18.180 22.834 1.00 81.69 171 GLN A C 1
ATOM 1439 O O . GLN A 1 171 ? -17.995 18.824 23.847 1.00 81.69 171 GLN A O 1
ATOM 1444 N N . PRO A 1 172 ? -16.904 17.102 22.921 1.00 81.31 172 PRO A N 1
ATOM 1445 C CA . PRO A 1 172 ? -16.317 16.648 24.179 1.00 81.31 172 PRO A CA 1
ATOM 1446 C C . PRO A 1 172 ? -15.347 17.661 24.810 1.00 81.31 172 PRO A C 1
ATOM 1448 O O . PRO A 1 172 ? -14.593 18.342 24.124 1.00 81.31 172 PRO A O 1
ATOM 1451 N N . PHE A 1 173 ? -15.296 17.694 26.149 1.00 69.06 173 PHE A N 1
ATOM 1452 C CA . PHE A 1 173 ? -14.362 18.540 26.919 1.00 69.06 173 PHE A CA 1
ATOM 1453 C C . PHE A 1 173 ? -12.882 18.157 26.719 1.00 69.06 173 PHE A C 1
ATOM 1455 O O . PHE A 1 173 ? -11.990 18.983 26.901 1.00 69.06 173 PHE A O 1
ATOM 1462 N N . ILE A 1 174 ? -12.619 16.898 26.363 1.00 75.56 174 ILE A N 1
ATOM 1463 C CA . ILE A 1 174 ? -11.286 16.390 26.032 1.00 75.56 174 ILE A CA 1
ATOM 1464 C C . ILE A 1 174 ? -11.329 15.952 24.575 1.00 75.56 174 ILE A C 1
ATOM 1466 O O . ILE A 1 174 ? -12.026 14.990 24.247 1.00 75.56 174 ILE A O 1
ATOM 1470 N N . LEU A 1 175 ? -10.587 16.660 23.724 1.00 83.38 175 LEU A N 1
ATOM 1471 C CA . LEU A 1 175 ? -10.481 16.316 22.312 1.00 83.38 175 LEU A CA 1
ATOM 1472 C C . LEU A 1 175 ? -9.775 14.958 22.147 1.00 83.38 175 LEU A C 1
ATOM 1474 O O . LEU A 1 175 ? -8.818 14.672 22.878 1.00 83.38 175 LEU A O 1
ATOM 1478 N N . PRO A 1 176 ? -10.241 14.105 21.219 1.00 87.69 176 PRO A N 1
ATOM 1479 C CA . PRO A 1 176 ? -9.553 12.862 20.897 1.00 87.69 176 PRO A CA 1
ATOM 1480 C C . PRO A 1 176 ? -8.195 13.138 20.233 1.00 87.69 176 PRO A C 1
ATOM 1482 O O . PRO A 1 176 ? -7.955 14.221 19.701 1.00 87.69 176 PRO A O 1
ATOM 1485 N N . SER A 1 177 ? -7.308 12.139 20.237 1.00 88.06 177 SER A N 1
ATOM 1486 C CA . SER A 1 177 ? -6.121 12.169 19.374 1.00 88.06 177 SER A CA 1
ATOM 1487 C C . SER A 1 177 ? -6.526 12.064 17.905 1.00 88.06 177 SER A C 1
ATOM 1489 O O . SER A 1 177 ? -7.616 11.573 17.591 1.00 88.06 177 SER A O 1
ATOM 1491 N N . VAL A 1 178 ? -5.625 12.451 16.998 1.00 84.38 178 VAL A N 1
ATOM 1492 C CA . VAL A 1 178 ? -5.862 12.314 15.552 1.00 84.38 178 VAL A CA 1
ATOM 1493 C C . VAL A 1 178 ? -6.150 10.856 15.196 1.00 84.38 178 VAL A C 1
ATOM 1495 O O . VAL A 1 178 ? -7.136 10.571 14.527 1.00 84.38 178 VAL A O 1
ATOM 1498 N N . SER A 1 179 ? -5.361 9.920 15.730 1.00 76.81 179 SER A N 1
ATOM 1499 C CA . SER A 1 179 ? -5.557 8.479 15.514 1.00 76.81 179 SER A CA 1
ATOM 1500 C C . SER A 1 179 ? -6.948 7.998 15.943 1.00 76.81 179 SER A C 1
ATOM 1502 O O . SER A 1 179 ? -7.603 7.270 15.198 1.00 76.81 179 SER A O 1
ATOM 1504 N N . LYS A 1 180 ? -7.441 8.444 17.106 1.00 84.44 180 LYS A N 1
ATOM 1505 C CA . LYS A 1 180 ? -8.781 8.077 17.574 1.00 84.44 180 LYS A CA 1
ATOM 1506 C C . LYS A 1 180 ? -9.874 8.688 16.691 1.00 84.44 180 LYS A C 1
ATOM 1508 O O . LYS A 1 180 ? -10.830 7.999 16.352 1.00 84.44 180 LYS A O 1
ATOM 1513 N N . ALA A 1 181 ? -9.721 9.949 16.292 1.00 87.38 181 ALA A N 1
ATOM 1514 C CA . ALA A 1 181 ? -10.661 10.607 15.389 1.00 87.38 181 ALA A CA 1
ATOM 1515 C C . ALA A 1 181 ? -10.716 9.923 14.012 1.00 87.38 181 ALA A C 1
ATOM 1517 O O . ALA A 1 181 ? -11.797 9.756 13.460 1.00 87.38 181 ALA A O 1
ATOM 1518 N N . VAL A 1 182 ? -9.573 9.482 13.473 1.00 76.94 182 VAL A N 1
ATOM 1519 C CA . VAL A 1 182 ? -9.513 8.716 12.217 1.00 76.94 182 VAL A CA 1
ATOM 1520 C C . VAL A 1 182 ? -10.286 7.407 12.338 1.00 76.94 182 VAL A C 1
ATOM 1522 O O . VAL A 1 182 ? -11.054 7.094 11.435 1.00 76.94 182 VAL A O 1
ATOM 1525 N N . GLN A 1 183 ? -10.152 6.679 13.451 1.00 76.38 183 GLN A N 1
ATOM 1526 C CA . GLN A 1 183 ? -10.923 5.452 13.666 1.00 76.38 183 GLN A CA 1
ATOM 1527 C C . GLN A 1 183 ? -12.435 5.719 13.658 1.00 76.38 183 GLN A C 1
ATOM 1529 O O . GLN A 1 183 ? -13.173 5.065 12.930 1.00 76.38 183 GLN A O 1
ATOM 1534 N N . GLU A 1 184 ? -12.886 6.736 14.396 1.00 87.31 184 GLU A N 1
ATOM 1535 C CA . GLU A 1 184 ? -14.302 7.128 14.430 1.00 87.31 184 GLU A CA 1
ATOM 1536 C C . GLU A 1 184 ? -14.824 7.552 13.040 1.00 87.31 184 GLU A C 1
ATOM 1538 O O . GLU A 1 184 ? -15.970 7.277 12.681 1.00 87.31 184 GLU A O 1
ATOM 1543 N N . LEU A 1 185 ? -13.980 8.193 12.226 1.00 85.69 185 LEU A N 1
ATOM 1544 C CA . LEU A 1 185 ? -14.307 8.570 10.848 1.00 85.69 185 LEU A CA 1
ATOM 1545 C C . LEU A 1 185 ? -14.382 7.370 9.900 1.00 85.69 185 LEU A C 1
ATOM 1547 O O . LEU A 1 185 ? -15.226 7.371 9.003 1.00 85.69 185 LEU A O 1
ATOM 1551 N N . LEU A 1 186 ? -13.523 6.365 10.079 1.00 74.56 186 LEU A N 1
ATOM 1552 C CA . LEU A 1 186 ? -13.565 5.122 9.305 1.00 74.56 186 LEU A CA 1
ATOM 1553 C C . LEU A 1 186 ? -14.854 4.349 9.585 1.00 74.56 186 LEU A C 1
ATOM 1555 O O . LEU A 1 186 ? -15.515 3.905 8.645 1.00 74.56 186 LEU A O 1
ATOM 1559 N N . ASP A 1 187 ? -15.250 4.261 10.853 1.00 79.44 187 ASP A N 1
ATOM 1560 C CA . ASP A 1 187 ? -16.506 3.627 11.258 1.00 79.44 187 ASP A CA 1
ATOM 1561 C C . ASP A 1 187 ? -17.717 4.364 10.646 1.00 79.44 187 ASP A C 1
ATOM 1563 O O . ASP A 1 187 ? -18.653 3.747 10.126 1.00 79.44 187 ASP A O 1
ATOM 1567 N N . GLU A 1 188 ? -17.686 5.701 10.626 1.00 86.50 188 GLU A N 1
ATOM 1568 C CA . GLU A 1 188 ? -18.738 6.510 10.004 1.00 86.50 188 GLU A CA 1
ATOM 1569 C C . GLU A 1 188 ? -18.760 6.379 8.469 1.00 86.50 188 GLU A C 1
ATOM 1571 O O . GLU A 1 188 ? -19.835 6.310 7.869 1.00 86.50 188 GLU A O 1
ATOM 1576 N N . GLU A 1 189 ? -17.600 6.301 7.809 1.00 80.19 189 GLU A N 1
ATOM 1577 C CA . GLU A 1 189 ? -17.508 6.071 6.360 1.00 80.19 189 GLU A CA 1
ATOM 1578 C C . GLU A 1 189 ? -18.148 4.730 5.967 1.00 80.19 189 GLU A C 1
ATOM 1580 O O . GLU A 1 189 ? -18.911 4.659 4.995 1.00 80.19 189 GLU A O 1
ATOM 1585 N N . GLN A 1 190 ? -17.927 3.683 6.766 1.00 75.06 190 GLN A N 1
ATOM 1586 C CA . GLN A 1 190 ? -18.588 2.387 6.594 1.00 75.06 190 GLN A CA 1
ATOM 1587 C C . GLN A 1 190 ? -20.105 2.499 6.769 1.00 75.06 190 GLN A C 1
ATOM 1589 O O . GLN A 1 190 ? -20.870 2.012 5.929 1.00 75.06 190 GLN A O 1
ATOM 1594 N N . ARG A 1 191 ? -20.561 3.192 7.821 1.00 83.50 191 ARG A N 1
ATOM 1595 C CA . ARG A 1 191 ? -21.989 3.401 8.095 1.00 83.50 191 ARG A CA 1
ATOM 1596 C C . ARG A 1 191 ? -22.691 4.148 6.957 1.00 83.50 191 ARG A C 1
ATOM 1598 O O . ARG A 1 191 ? -23.793 3.766 6.556 1.00 83.50 191 ARG A O 1
ATOM 1605 N N . LEU A 1 192 ? -22.068 5.199 6.420 1.00 77.56 192 LEU A N 1
ATOM 1606 C CA . LEU A 1 192 ? -22.600 5.976 5.294 1.00 77.56 192 LEU A CA 1
ATOM 1607 C C . LEU A 1 192 ? -22.676 5.139 4.011 1.00 77.56 192 LEU A C 1
ATOM 1609 O O . LEU A 1 192 ? -23.684 5.196 3.304 1.00 77.56 192 LEU A O 1
ATOM 1613 N N . THR A 1 193 ? -21.659 4.312 3.759 1.00 71.62 193 THR A N 1
ATOM 1614 C CA . THR A 1 193 ? -21.630 3.373 2.628 1.00 71.62 193 THR A CA 1
ATOM 1615 C C . THR A 1 193 ? -22.785 2.369 2.718 1.00 71.62 193 THR A C 1
ATOM 1617 O O . THR A 1 193 ? -23.517 2.163 1.748 1.00 71.62 193 THR A O 1
ATOM 1620 N N . TYR A 1 194 ? -23.025 1.810 3.908 1.00 65.62 194 TYR A N 1
ATOM 1621 C CA . TYR A 1 194 ? -24.138 0.893 4.164 1.00 65.62 194 TYR A CA 1
ATOM 1622 C C . TYR A 1 194 ? -25.513 1.570 4.029 1.00 65.62 194 TYR A C 1
ATOM 1624 O O . TYR A 1 194 ? -26.440 1.014 3.439 1.00 65.62 194 TYR A O 1
ATOM 1632 N N . SER A 1 195 ? -25.652 2.805 4.522 1.00 61.97 195 SER A N 1
ATOM 1633 C CA . SER A 1 195 ? -26.890 3.587 4.406 1.00 61.97 195 SER A CA 1
ATOM 1634 C C . SER A 1 195 ? -27.262 3.875 2.948 1.00 61.97 195 SER A C 1
ATOM 1636 O O . SER A 1 195 ? -28.438 3.800 2.588 1.00 61.97 195 SER A O 1
ATOM 1638 N N . GLN A 1 196 ? -26.283 4.180 2.091 1.00 59.03 196 GLN A N 1
ATOM 1639 C CA . GLN A 1 196 ? -26.509 4.361 0.653 1.00 59.03 196 GLN A CA 1
ATOM 1640 C C . GLN A 1 196 ? -26.938 3.058 -0.036 1.00 59.03 196 GLN A C 1
ATOM 1642 O O . GLN A 1 196 ? -27.832 3.092 -0.876 1.00 59.03 196 GLN A O 1
ATOM 1647 N N . LEU A 1 197 ? -26.383 1.911 0.364 1.00 48.72 197 LEU A N 1
ATOM 1648 C CA . LEU A 1 197 ? -26.776 0.589 -0.145 1.00 48.72 197 LEU A CA 1
ATOM 1649 C C . LEU A 1 197 ? -28.205 0.187 0.265 1.00 48.72 197 LEU A C 1
ATOM 1651 O O . LEU A 1 197 ? -28.963 -0.332 -0.553 1.00 48.72 197 LEU A O 1
ATOM 1655 N N . SER A 1 198 ? -28.593 0.477 1.510 1.00 47.00 198 SER A N 1
ATOM 1656 C CA . SER A 1 198 ? -29.945 0.213 2.031 1.00 47.00 198 SER A CA 1
ATOM 1657 C C . SER A 1 198 ? -31.016 1.057 1.326 1.00 47.00 198 SER A C 1
ATOM 1659 O O . SER A 1 198 ? -32.087 0.562 0.975 1.00 47.00 198 SER A O 1
ATOM 1661 N N . SER A 1 199 ? -30.688 2.314 1.015 1.00 44.12 199 SER A N 1
ATOM 1662 C CA . SER A 1 199 ? -31.582 3.249 0.310 1.00 44.12 199 SER A CA 1
ATOM 1663 C C . SER A 1 199 ? -31.892 2.820 -1.132 1.00 44.12 199 SER A C 1
ATOM 1665 O O . SER A 1 199 ? -32.925 3.197 -1.673 1.00 44.12 199 SER A O 1
ATOM 1667 N N . LEU A 1 200 ? -31.019 2.016 -1.749 1.00 41.62 200 LEU A N 1
ATOM 1668 C CA . LEU A 1 200 ? -31.184 1.480 -3.106 1.00 41.62 200 LEU A CA 1
ATOM 1669 C C . LEU A 1 200 ? -31.959 0.148 -3.147 1.00 41.62 200 LEU A C 1
ATOM 1671 O O . LEU A 1 200 ? -32.245 -0.345 -4.233 1.00 41.62 200 LEU A O 1
ATOM 1675 N N . SER A 1 201 ? -32.301 -0.439 -1.992 1.00 41.16 201 SER A N 1
ATOM 1676 C CA . SER A 1 201 ? -32.961 -1.756 -1.894 1.00 41.16 201 SER A CA 1
ATOM 1677 C C . SER A 1 201 ? -34.472 -1.697 -1.608 1.00 41.16 201 SER A C 1
ATOM 1679 O O . SER A 1 201 ? -35.075 -2.737 -1.357 1.00 41.16 201 SER A O 1
ATOM 1681 N N . LEU A 1 202 ? -35.105 -0.515 -1.636 1.00 37.09 202 LEU A N 1
ATOM 1682 C CA . LEU A 1 202 ? -36.538 -0.345 -1.323 1.00 37.09 202 LEU A CA 1
ATOM 1683 C C . LEU A 1 202 ? -37.435 0.040 -2.510 1.00 37.09 202 LEU A C 1
ATOM 1685 O O . LEU A 1 202 ? -38.579 0.438 -2.309 1.00 37.09 202 LEU A O 1
ATOM 1689 N N . GLU A 1 203 ? -36.978 -0.168 -3.740 1.00 36.25 203 GLU A N 1
ATOM 1690 C CA . GLU A 1 203 ? -37.832 -0.066 -4.927 1.00 36.25 203 GLU A CA 1
ATOM 1691 C C . GLU A 1 203 ? -37.806 -1.377 -5.726 1.00 36.25 203 GLU A C 1
ATOM 1693 O O . GLU A 1 203 ? -37.145 -1.449 -6.752 1.00 36.25 203 GLU A O 1
ATOM 1698 N N . ASP A 1 204 ? -38.488 -2.430 -5.246 1.00 32.81 204 ASP A N 1
ATOM 1699 C CA . ASP A 1 204 ? -39.453 -3.173 -6.081 1.00 32.81 204 ASP A CA 1
ATOM 1700 C C . ASP A 1 204 ? -40.217 -4.300 -5.340 1.00 32.81 204 ASP A C 1
ATOM 1702 O O . ASP A 1 204 ? -39.636 -5.182 -4.710 1.00 32.81 204 ASP A O 1
ATOM 1706 N N . LYS A 1 205 ? -41.536 -4.309 -5.586 1.00 36.34 205 LYS A N 1
ATOM 1707 C CA . LYS A 1 205 ? -42.510 -5.426 -5.547 1.00 36.34 205 LYS A CA 1
ATOM 1708 C C . LYS A 1 205 ? -43.141 -5.880 -4.227 1.00 36.34 205 LYS A C 1
ATOM 1710 O O . LYS A 1 205 ? -42.959 -6.995 -3.745 1.00 36.34 205 LYS A O 1
ATOM 1715 N N . ASP A 1 206 ? -44.148 -5.097 -3.855 1.00 36.47 206 ASP A N 1
ATOM 1716 C CA . ASP A 1 206 ? -45.488 -5.609 -3.549 1.00 36.47 206 ASP A CA 1
ATOM 1717 C C . ASP A 1 206 ? -46.047 -6.404 -4.760 1.00 36.47 206 ASP A C 1
ATOM 1719 O O . ASP A 1 206 ? -46.449 -5.806 -5.758 1.00 36.47 206 ASP A O 1
ATOM 1723 N N . ASN A 1 207 ? -46.025 -7.746 -4.725 1.00 33.34 207 ASN A N 1
ATOM 1724 C CA . ASN A 1 207 ? -47.128 -8.614 -5.188 1.00 33.34 207 ASN A CA 1
ATOM 1725 C C . ASN A 1 207 ? -46.811 -10.121 -5.100 1.00 33.34 207 ASN A C 1
ATOM 1727 O O . ASN A 1 207 ? -45.796 -10.593 -5.605 1.00 33.34 207 ASN A O 1
ATOM 1731 N N . SER A 1 208 ? -47.824 -10.862 -4.636 1.00 34.06 208 SER A N 1
ATOM 1732 C CA . SER A 1 208 ? -48.128 -12.295 -4.828 1.00 34.06 208 SER A CA 1
ATOM 1733 C C . SER A 1 208 ? -47.944 -13.239 -3.626 1.00 34.06 208 SER A C 1
ATOM 1735 O O . SER A 1 208 ? -46.894 -13.804 -3.344 1.00 34.06 208 SER A O 1
ATOM 1737 N N . LYS A 1 209 ? -49.081 -13.474 -2.959 1.00 40.31 209 LYS A N 1
ATOM 1738 C CA . LYS A 1 209 ? -49.421 -14.728 -2.279 1.00 40.31 209 LYS A CA 1
ATOM 1739 C C . LYS A 1 209 ? -49.494 -15.857 -3.316 1.00 40.31 209 LYS A C 1
ATOM 1741 O O . LYS A 1 209 ? -50.233 -15.677 -4.276 1.00 40.31 209 LYS A O 1
ATOM 1746 N N . THR A 1 210 ? -48.808 -16.983 -3.069 1.00 35.62 210 THR A N 1
ATOM 1747 C CA . THR A 1 210 ? -49.282 -18.398 -3.102 1.00 35.62 210 THR A CA 1
ATOM 1748 C C . THR A 1 210 ? -48.095 -19.365 -3.263 1.00 35.62 210 THR A C 1
ATOM 1750 O O . THR A 1 210 ? -47.415 -19.296 -4.280 1.00 35.62 210 THR A O 1
ATOM 1753 N N . GLY A 1 211 ? -47.893 -20.310 -2.326 1.00 34.06 211 GLY A N 1
ATOM 1754 C CA . GLY A 1 211 ? -46.971 -21.448 -2.514 1.00 34.06 211 GLY A CA 1
ATOM 1755 C C . GLY A 1 211 ? -46.546 -22.188 -1.232 1.00 34.06 211 GLY A C 1
ATOM 1756 O O . GLY A 1 211 ? -45.493 -21.891 -0.695 1.00 34.06 211 GLY A O 1
ATOM 1757 N N . SER A 1 212 ? -47.391 -23.121 -0.767 1.00 43.81 212 SER A N 1
ATOM 1758 C CA . SER A 1 212 ? -47.170 -24.255 0.171 1.00 43.81 212 SER A CA 1
ATOM 1759 C C . SER A 1 212 ? -46.049 -24.207 1.238 1.00 43.81 212 SER A C 1
ATOM 1761 O O . SER A 1 212 ? -44.887 -24.476 0.943 1.00 43.81 212 SER A O 1
ATOM 1763 N N . ASP A 1 213 ? -46.441 -24.062 2.511 1.00 53.50 213 ASP A N 1
ATOM 1764 C CA . ASP A 1 213 ? -45.585 -24.287 3.690 1.00 53.50 213 ASP A CA 1
ATOM 1765 C C . ASP A 1 213 ? -45.312 -25.791 3.923 1.00 53.50 213 ASP A C 1
ATOM 1767 O O . ASP A 1 213 ? -46.094 -26.497 4.575 1.00 53.50 213 ASP A O 1
ATOM 1771 N N . GLU A 1 214 ? -44.190 -26.290 3.398 1.00 60.22 214 GLU A N 1
ATOM 1772 C CA . GLU A 1 214 ? -43.635 -27.610 3.727 1.00 60.22 214 GLU A CA 1
ATOM 1773 C C . GLU A 1 214 ? -42.670 -27.543 4.923 1.00 60.22 214 GLU A C 1
ATOM 1775 O O . GLU A 1 214 ? -41.796 -26.680 5.023 1.00 60.22 214 GLU A O 1
ATOM 1780 N N . CYS A 1 215 ? -42.788 -28.501 5.844 1.00 71.44 215 CYS A N 1
ATOM 1781 C CA . CYS A 1 215 ? -41.913 -28.599 7.006 1.00 71.44 215 CYS A CA 1
ATOM 1782 C C . CYS A 1 215 ? -40.462 -28.925 6.602 1.00 71.44 215 CYS A C 1
ATOM 1784 O O . CYS A 1 215 ? -40.178 -30.037 6.166 1.00 71.44 215 CYS A O 1
ATOM 1786 N N . LEU A 1 216 ? -39.509 -28.030 6.891 1.00 62.91 216 LEU A N 1
ATOM 1787 C CA . LEU A 1 216 ? -38.054 -28.182 6.644 1.00 62.91 216 LEU A CA 1
ATOM 1788 C C . LEU A 1 216 ? -37.352 -29.337 7.409 1.00 62.91 216 LEU A C 1
ATOM 1790 O O . LEU A 1 216 ? -36.127 -29.350 7.531 1.00 62.91 216 LEU A O 1
ATOM 1794 N N . TYR A 1 217 ? -38.101 -30.256 8.019 1.00 66.12 217 TYR A N 1
ATOM 1795 C CA . TYR A 1 217 ? -37.562 -31.432 8.714 1.00 66.12 217 TYR A CA 1
ATOM 1796 C C . TYR A 1 217 ? -38.175 -32.747 8.233 1.00 66.12 217 TYR A C 1
ATOM 1798 O O . TYR A 1 217 ? -37.451 -33.724 8.092 1.00 66.12 217 TYR A O 1
ATOM 1806 N N . CYS A 1 218 ? -39.487 -32.790 7.981 1.00 75.44 218 CYS A N 1
ATOM 1807 C CA . CYS A 1 218 ? -40.165 -34.008 7.517 1.00 75.44 218 CYS A CA 1
ATOM 1808 C C . CYS A 1 218 ? -40.830 -33.870 6.140 1.00 75.44 218 CYS A C 1
ATOM 1810 O O . CYS A 1 218 ? -41.426 -34.832 5.668 1.00 75.44 218 CYS A O 1
ATOM 1812 N N . HIS A 1 219 ? -40.743 -32.690 5.516 1.00 69.56 219 HIS A N 1
ATOM 1813 C CA . HIS A 1 219 ? -41.296 -32.361 4.198 1.00 69.56 219 HIS A CA 1
ATOM 1814 C C . HIS A 1 219 ? -42.812 -32.580 4.057 1.00 69.56 219 HIS A C 1
ATOM 1816 O O . HIS A 1 219 ? -43.333 -32.692 2.956 1.00 69.56 219 HIS A O 1
ATOM 1822 N N . GLN A 1 220 ? -43.545 -32.624 5.175 1.00 66.75 220 GLN A N 1
ATOM 1823 C CA . GLN A 1 220 ? -45.007 -32.656 5.173 1.00 66.75 220 GLN A CA 1
ATOM 1824 C C . GLN A 1 220 ? -45.575 -31.244 5.328 1.00 66.75 220 GLN A C 1
ATOM 1826 O O . GLN A 1 220 ? -45.032 -30.423 6.072 1.00 66.75 220 GLN A O 1
ATOM 1831 N N . THR A 1 221 ? -46.683 -30.968 4.645 1.00 73.19 221 THR A N 1
ATOM 1832 C CA . THR A 1 221 ? -47.394 -29.686 4.715 1.00 73.19 221 THR A CA 1
ATOM 1833 C C . THR A 1 221 ? -48.222 -29.563 5.994 1.00 73.19 221 THR A C 1
ATOM 1835 O O . THR A 1 221 ? -48.738 -30.559 6.503 1.00 73.19 221 THR A O 1
ATOM 1838 N N . GLY A 1 222 ? -48.412 -28.337 6.487 1.00 66.62 222 GLY A N 1
ATOM 1839 C CA . GLY A 1 222 ? -49.326 -28.043 7.603 1.00 66.62 222 GLY A CA 1
ATOM 1840 C C . GLY A 1 222 ? -48.665 -27.846 8.972 1.00 66.62 222 GLY A C 1
ATOM 1841 O O . GLY A 1 222 ? -49.377 -27.715 9.963 1.00 66.62 222 GLY A O 1
ATOM 1842 N N . HIS A 1 223 ? -47.330 -27.813 9.048 1.00 73.94 223 HIS A N 1
ATOM 1843 C CA . HIS A 1 223 ? -46.581 -27.397 10.241 1.00 73.94 223 HIS A CA 1
ATOM 1844 C C . HIS A 1 223 ? -45.157 -26.939 9.878 1.00 73.94 223 HIS A C 1
ATOM 1846 O O . HIS A 1 223 ? -44.613 -27.337 8.851 1.00 73.94 223 HIS A O 1
ATOM 1852 N N . LEU A 1 224 ? -44.525 -26.131 10.736 1.00 73.06 224 LEU A N 1
ATOM 1853 C CA . LEU A 1 224 ? -43.133 -25.691 10.574 1.00 73.06 224 LEU A CA 1
ATOM 1854 C C . LEU A 1 224 ? -42.158 -26.631 11.310 1.00 73.06 224 LEU A C 1
ATOM 1856 O O . LEU A 1 224 ? -42.544 -27.405 12.186 1.00 73.06 224 LEU A O 1
ATOM 1860 N N . LYS A 1 225 ? -40.855 -26.536 11.009 1.00 65.56 225 LYS A N 1
ATOM 1861 C CA . LYS A 1 225 ? -39.780 -27.354 11.627 1.00 65.56 225 LYS A CA 1
ATOM 1862 C C . LYS A 1 225 ? -39.731 -27.291 13.165 1.00 65.56 225 LYS A C 1
ATOM 1864 O O . LYS A 1 225 ? -39.165 -28.196 13.794 1.00 65.56 225 LYS A O 1
ATOM 1869 N N . ALA A 1 226 ? -40.276 -26.234 13.765 1.00 68.12 226 ALA A N 1
ATOM 1870 C CA . ALA A 1 226 ? -40.378 -26.070 15.214 1.00 68.12 226 ALA A CA 1
ATOM 1871 C C . ALA A 1 226 ? -41.377 -27.060 15.841 1.00 68.12 226 ALA A C 1
ATOM 1873 O O . ALA A 1 226 ? -41.076 -27.659 16.870 1.00 68.12 226 ALA A O 1
ATOM 1874 N N . ASP A 1 227 ? -42.488 -27.327 15.155 1.00 65.25 227 ASP A N 1
ATOM 1875 C CA . ASP A 1 227 ? -43.626 -28.084 15.687 1.00 65.25 227 ASP A CA 1
ATOM 1876 C C . ASP A 1 227 ? -43.688 -29.522 15.161 1.00 65.25 227 ASP A C 1
ATOM 1878 O O . ASP A 1 227 ? -44.710 -30.200 15.264 1.00 65.25 227 ASP A O 1
ATOM 1882 N N . CYS A 1 228 ? -42.587 -30.012 14.584 1.00 67.38 228 CYS A N 1
ATOM 1883 C CA . CYS A 1 228 ? -42.565 -31.314 13.934 1.00 67.38 228 CYS A CA 1
ATOM 1884 C C . CYS A 1 228 ? -42.723 -32.467 14.950 1.00 67.38 228 CYS A C 1
ATOM 1886 O O . CYS A 1 228 ? -41.849 -32.660 15.807 1.00 67.38 228 CYS A O 1
ATOM 1888 N N . PRO A 1 229 ? -43.780 -33.297 14.841 1.00 71.25 229 PRO A N 1
ATOM 1889 C CA . PRO A 1 229 ? -44.073 -34.361 15.804 1.00 71.25 229 PRO A CA 1
ATOM 1890 C C . PRO A 1 229 ? -43.016 -35.478 15.829 1.00 71.25 229 PRO A C 1
ATOM 1892 O O . PRO A 1 229 ? -42.904 -36.192 16.824 1.00 71.25 229 PRO A O 1
ATOM 1895 N N . ALA A 1 230 ? -42.186 -35.594 14.786 1.00 66.62 230 ALA A N 1
ATOM 1896 C CA . ALA A 1 230 ? -41.075 -36.544 14.725 1.00 66.62 230 ALA A CA 1
ATOM 1897 C C . ALA A 1 230 ? -39.935 -36.226 15.716 1.00 66.62 230 ALA A C 1
ATOM 1899 O O . ALA A 1 230 ? -39.211 -37.134 16.115 1.00 66.62 230 ALA A O 1
ATOM 1900 N N . LYS A 1 231 ? -39.801 -34.974 16.183 1.00 61.31 231 LYS A N 1
ATOM 1901 C CA . LYS A 1 231 ? -38.776 -34.599 17.176 1.00 61.31 231 LYS A CA 1
ATOM 1902 C C . LYS A 1 231 ? -39.080 -35.088 18.592 1.00 61.31 231 LYS A C 1
ATOM 1904 O O . LYS A 1 231 ? -38.168 -35.205 19.401 1.00 61.31 231 LYS A O 1
ATOM 1909 N N . LYS A 1 232 ? -40.344 -35.381 18.913 1.00 54.53 232 LYS A N 1
ATOM 1910 C CA . LYS A 1 232 ? -40.771 -35.706 20.286 1.00 54.53 232 LYS A CA 1
ATOM 1911 C C . LYS A 1 232 ? -40.554 -37.174 20.689 1.00 54.53 232 LYS A C 1
ATOM 1913 O O . LYS A 1 232 ? -40.897 -37.527 21.809 1.00 54.53 232 LYS A O 1
ATOM 1918 N N . LYS A 1 233 ? -40.001 -38.027 19.814 1.00 48.06 233 LYS A N 1
ATOM 1919 C CA . LYS A 1 233 ? -39.860 -39.478 20.059 1.00 48.06 233 LYS A CA 1
ATOM 1920 C C . LYS A 1 233 ? -38.477 -39.963 20.524 1.00 48.06 233 LYS A C 1
ATOM 1922 O O . LYS A 1 233 ? -38.367 -41.141 20.826 1.00 48.06 233 LYS A O 1
ATOM 1927 N N . ASN A 1 234 ? -37.459 -39.102 20.625 1.00 38.88 234 ASN A N 1
ATOM 1928 C CA . ASN A 1 234 ? -36.074 -39.536 20.901 1.00 38.88 234 ASN A CA 1
ATOM 1929 C C . ASN A 1 234 ? -35.492 -39.086 22.257 1.00 38.88 234 ASN A C 1
ATOM 1931 O O . ASN A 1 234 ? -34.276 -39.061 22.407 1.00 38.88 234 ASN A O 1
ATOM 1935 N N . ASN A 1 235 ? -36.321 -38.755 23.250 1.00 37.34 235 ASN A N 1
ATOM 1936 C CA . ASN A 1 235 ? -35.840 -38.517 24.615 1.00 37.34 235 ASN A CA 1
ATOM 1937 C C . ASN A 1 235 ? -36.190 -39.705 25.515 1.00 37.34 235 ASN A C 1
ATOM 1939 O O . ASN A 1 235 ? -37.221 -39.665 26.172 1.00 37.34 235 ASN A O 1
ATOM 1943 N N . ASP A 1 236 ? -35.317 -40.714 25.569 1.00 32.75 236 ASP A N 1
ATOM 1944 C CA . ASP A 1 236 ? -35.253 -41.660 26.686 1.00 32.75 236 ASP A CA 1
ATOM 1945 C C . ASP A 1 236 ? -33.786 -42.047 26.991 1.00 32.75 236 ASP A C 1
ATOM 1947 O O . ASP A 1 236 ? -33.136 -42.732 26.204 1.00 32.75 236 ASP A O 1
ATOM 1951 N N . GLN A 1 237 ? -33.344 -41.642 28.198 1.00 30.50 237 GLN A N 1
ATOM 1952 C CA . GLN A 1 237 ? -32.328 -42.254 29.092 1.00 30.50 237 GLN A CA 1
ATOM 1953 C C . GLN A 1 237 ? -30.822 -41.831 29.056 1.00 30.50 237 GLN A C 1
ATOM 1955 O O . GLN A 1 237 ? -30.337 -41.364 28.033 1.00 30.50 237 GLN A O 1
ATOM 1960 N N . PRO A 1 238 ? -30.088 -41.876 30.211 1.00 36.28 238 PRO A N 1
ATOM 1961 C CA . PRO A 1 238 ? -29.880 -40.694 31.073 1.00 36.28 238 PRO A CA 1
ATOM 1962 C C . PRO A 1 238 ? -28.422 -40.437 31.576 1.00 36.28 238 PRO A C 1
ATOM 1964 O O . PRO A 1 238 ? -27.491 -41.186 31.303 1.00 36.28 238 PRO A O 1
ATOM 1967 N N . PHE A 1 239 ? -28.284 -39.350 32.353 1.00 30.55 239 PHE A N 1
ATOM 1968 C CA . PHE A 1 239 ? -27.124 -38.752 33.052 1.00 30.55 239 PHE A CA 1
ATOM 1969 C C . PHE A 1 239 ? -26.281 -39.653 33.988 1.00 30.55 239 PHE A C 1
ATOM 1971 O O . PHE A 1 239 ? -26.849 -40.446 34.735 1.00 30.55 239 PHE A O 1
ATOM 1978 N N . ILE A 1 240 ? -24.969 -39.352 34.102 1.00 25.92 240 ILE A N 1
ATOM 1979 C CA . ILE A 1 240 ? -24.131 -39.514 35.321 1.00 25.92 240 ILE A CA 1
ATOM 1980 C C . ILE A 1 240 ? -23.168 -38.307 35.470 1.00 25.92 240 ILE A C 1
ATOM 1982 O O . ILE A 1 240 ? -22.631 -37.816 34.481 1.00 25.92 240 ILE A O 1
ATOM 1986 N N . THR A 1 241 ? -22.979 -37.841 36.711 1.00 30.14 241 THR A N 1
ATOM 1987 C CA . THR A 1 241 ? -22.192 -36.680 37.195 1.00 30.14 241 THR A CA 1
ATOM 1988 C C . THR A 1 241 ? -20.840 -37.064 37.850 1.00 30.14 241 THR A C 1
ATOM 1990 O O . THR A 1 241 ? -20.872 -37.965 38.683 1.00 30.14 241 THR A O 1
ATOM 1993 N N . ASP A 1 242 ? -19.752 -36.325 37.515 1.00 29.84 242 ASP A N 1
ATOM 1994 C CA . ASP A 1 242 ? -18.475 -35.914 38.208 1.00 29.84 242 ASP A CA 1
ATOM 1995 C C . ASP A 1 242 ? -17.644 -36.901 39.095 1.00 29.84 242 ASP A C 1
ATOM 1997 O O . ASP A 1 242 ? -18.252 -37.820 39.636 1.00 29.84 242 ASP A O 1
ATOM 2001 N N . PRO A 1 243 ? -16.294 -36.747 39.353 1.00 32.19 243 PRO A N 1
ATOM 2002 C CA . PRO A 1 243 ? -15.441 -35.525 39.344 1.00 32.19 243 PRO A CA 1
ATOM 2003 C C . PRO A 1 243 ? -13.937 -35.626 38.873 1.00 32.19 243 PRO A C 1
ATOM 2005 O O . PRO A 1 243 ? -13.342 -36.692 38.793 1.00 32.19 243 PRO A O 1
ATOM 2008 N N . ILE A 1 244 ? -13.325 -34.452 38.620 1.00 28.31 244 ILE A N 1
ATOM 2009 C CA . ILE A 1 244 ? -11.901 -33.989 38.699 1.00 28.31 244 ILE A CA 1
ATOM 2010 C C . ILE A 1 244 ? -10.730 -35.025 38.755 1.00 28.31 244 ILE A C 1
ATOM 2012 O O . ILE A 1 244 ? -10.593 -35.701 39.769 1.00 28.31 244 ILE A O 1
ATOM 2016 N N . LEU A 1 245 ? -9.781 -34.999 37.782 1.00 23.20 245 LEU A N 1
ATOM 2017 C CA . LEU A 1 245 ? -8.331 -34.622 37.888 1.00 23.20 245 LEU A CA 1
ATOM 2018 C C . LEU A 1 245 ? -7.480 -35.126 36.671 1.00 23.20 245 LEU A C 1
ATOM 2020 O O . LEU A 1 245 ? -7.571 -36.286 36.298 1.00 23.20 245 LEU A O 1
ATOM 2024 N N . HIS A 1 246 ? -6.637 -34.238 36.112 1.00 29.48 246 HIS A N 1
ATOM 2025 C CA . HIS A 1 246 ? -5.450 -34.404 35.229 1.00 29.48 246 HIS A CA 1
ATOM 2026 C C . HIS A 1 246 ? -5.267 -35.631 34.298 1.00 29.48 246 HIS A C 1
ATOM 2028 O O . HIS A 1 246 ? -5.010 -36.738 34.758 1.00 29.48 246 HIS A O 1
ATOM 2034 N N . SER A 1 247 ? -5.123 -35.384 32.989 1.00 24.39 247 SER A N 1
ATOM 2035 C CA . SER A 1 247 ? -3.962 -35.813 32.171 1.00 24.39 247 SER A CA 1
ATOM 2036 C C . SER A 1 247 ? -4.034 -35.209 30.764 1.00 24.39 247 SER A C 1
ATOM 2038 O O . SER A 1 247 ? -5.110 -34.864 30.280 1.00 24.39 247 SER A O 1
ATOM 2040 N N . GLU A 1 248 ? -2.857 -34.993 30.181 1.00 33.97 248 GLU A N 1
ATOM 2041 C CA . GLU A 1 248 ? -2.648 -34.585 28.795 1.00 33.97 248 GLU A CA 1
ATOM 2042 C C . GLU A 1 248 ? -3.157 -35.631 27.788 1.00 33.97 248 GLU A C 1
ATOM 2044 O O . GLU A 1 248 ? -3.373 -36.782 28.151 1.00 33.97 248 GLU A O 1
ATOM 2049 N N . GLU A 1 249 ? -3.247 -35.190 26.527 1.00 31.72 249 GLU A N 1
ATOM 2050 C CA . GLU A 1 249 ? -3.549 -35.952 25.302 1.00 31.72 249 GLU A CA 1
ATOM 2051 C C . GLU A 1 249 ? -5.040 -36.179 25.000 1.00 31.72 249 GLU A C 1
ATOM 2053 O O . GLU A 1 249 ? -5.680 -37.095 25.495 1.00 31.72 249 GLU A O 1
ATOM 2058 N N . ASP A 1 250 ? -5.594 -35.284 24.169 1.00 24.08 250 ASP A N 1
ATOM 2059 C CA . ASP A 1 250 ? -6.325 -35.624 22.932 1.00 24.08 250 ASP A CA 1
ATOM 2060 C C . ASP A 1 250 ? -6.993 -34.361 22.366 1.00 24.08 250 ASP A C 1
ATOM 2062 O O . ASP A 1 250 ? -8.146 -34.022 22.646 1.00 24.08 250 ASP A O 1
ATOM 2066 N N . TYR A 1 251 ? -6.249 -33.615 21.546 1.00 24.58 251 TYR A N 1
ATOM 2067 C CA . TYR A 1 251 ? -6.811 -32.509 20.779 1.00 24.58 251 TYR A CA 1
ATOM 2068 C C . TYR A 1 251 ? -7.418 -33.050 19.473 1.00 24.58 251 TYR A C 1
ATOM 2070 O O . TYR A 1 251 ? -6.755 -33.122 18.441 1.00 24.58 251 TYR A O 1
ATOM 2078 N N . GLN A 1 252 ? -8.695 -33.439 19.521 1.00 24.50 252 GLN A N 1
ATOM 2079 C CA . GLN A 1 252 ? -9.524 -33.623 18.325 1.00 24.50 252 GLN A CA 1
ATOM 2080 C C . GLN A 1 252 ? -10.072 -32.256 17.854 1.00 24.50 252 GLN A C 1
ATOM 2082 O O . GLN A 1 252 ? -10.521 -31.447 18.677 1.00 24.50 252 GLN A O 1
ATOM 2087 N N . PRO A 1 253 ? -10.030 -31.955 16.542 1.00 25.36 253 PRO A N 1
ATOM 2088 C CA . PRO A 1 253 ? -10.216 -30.607 16.026 1.00 25.36 253 PRO A CA 1
ATOM 2089 C C . PRO A 1 253 ? -11.698 -30.231 15.959 1.00 25.36 253 PRO A C 1
ATOM 2091 O O . PRO A 1 253 ? -12.447 -30.665 15.087 1.00 25.36 253 PRO A O 1
ATOM 2094 N N . SER A 1 254 ? -12.125 -29.332 16.840 1.00 24.67 254 SER A N 1
ATOM 2095 C CA . SER A 1 254 ? -13.296 -28.500 16.573 1.00 24.67 254 SER A CA 1
ATOM 2096 C C . SER A 1 254 ? -12.946 -27.470 15.486 1.00 24.67 254 SER A C 1
ATOM 2098 O O . SER A 1 254 ? -12.211 -26.518 15.745 1.00 24.67 254 SER A O 1
ATOM 2100 N N . SER A 1 255 ? -13.438 -27.730 14.266 1.00 32.03 255 SER A N 1
ATOM 2101 C CA . SER A 1 255 ? -13.492 -26.886 13.051 1.00 32.03 255 SER A CA 1
ATOM 2102 C C . SER A 1 255 ? -12.351 -25.861 12.869 1.00 32.03 255 SER A C 1
ATOM 2104 O O . SER A 1 255 ? -12.414 -24.755 13.414 1.00 32.03 255 SER A O 1
ATOM 2106 N N . SER A 1 256 ? -11.358 -26.188 12.034 1.00 42.97 256 SER A N 1
ATOM 2107 C CA . SER A 1 256 ? -10.258 -25.303 11.588 1.00 42.97 256 SER A CA 1
ATOM 2108 C C . SER A 1 256 ? -10.730 -23.896 11.180 1.00 42.97 256 SER A C 1
ATOM 2110 O O . SER A 1 256 ? -10.098 -22.892 11.510 1.00 42.97 256 SER A O 1
ATOM 2112 N N . SER A 1 257 ? -11.897 -23.809 10.544 1.00 38.16 257 SER A N 1
ATOM 2113 C CA . SER A 1 257 ? -12.437 -22.587 9.948 1.00 38.16 257 SER A CA 1
ATOM 2114 C C . SER A 1 257 ? -12.819 -21.484 10.945 1.00 38.16 257 SER A C 1
ATOM 2116 O O . SER A 1 257 ? -12.595 -20.306 10.678 1.00 38.16 257 SER A O 1
ATOM 2118 N N . SER A 1 258 ? -13.375 -21.828 12.115 1.00 37.47 258 SER A N 1
ATOM 2119 C CA . SER A 1 258 ? -13.794 -20.826 13.117 1.00 37.47 258 SER A CA 1
ATOM 2120 C C . SER A 1 258 ? -12.607 -20.203 13.861 1.00 37.47 258 SER A C 1
ATOM 2122 O O . SER A 1 258 ? -12.682 -19.064 14.337 1.00 37.47 258 SER A O 1
ATOM 2124 N N . ARG A 1 259 ? -11.492 -20.942 13.933 1.00 43.91 259 ARG A N 1
ATOM 2125 C CA . ARG A 1 259 ? -10.220 -20.471 14.492 1.00 43.91 259 ARG A CA 1
ATOM 2126 C C . ARG A 1 259 ? -9.546 -19.481 13.561 1.00 43.91 259 ARG A C 1
ATOM 2128 O O . ARG A 1 259 ? -9.160 -18.424 14.040 1.00 43.91 259 ARG A O 1
ATOM 2135 N N . LEU A 1 260 ? -9.499 -19.797 12.264 1.00 39.56 260 LEU A N 1
ATOM 2136 C CA . LEU A 1 260 ? -8.939 -18.914 11.246 1.00 39.56 260 LEU A CA 1
ATOM 2137 C C . LEU A 1 260 ? -9.643 -17.554 11.257 1.00 39.56 260 LEU A C 1
ATOM 2139 O O . LEU A 1 260 ? -8.997 -16.534 11.451 1.00 39.56 260 LEU A O 1
ATOM 2143 N N . ALA A 1 261 ? -10.977 -17.547 11.190 1.00 42.38 261 ALA A N 1
ATOM 2144 C CA . ALA A 1 261 ? -11.760 -16.314 11.180 1.00 42.38 261 ALA A CA 1
ATOM 2145 C C . ALA A 1 261 ? -11.507 -15.436 12.417 1.00 42.38 261 ALA A C 1
ATOM 2147 O O . ALA A 1 261 ? -11.299 -14.240 12.289 1.00 42.38 261 ALA A O 1
ATOM 2148 N N . SER A 1 262 ? -11.401 -16.049 13.605 1.00 40.38 262 SER A N 1
ATOM 2149 C CA . SER A 1 262 ? -11.083 -15.338 14.855 1.00 40.38 262 SER A CA 1
ATOM 2150 C C . SER A 1 262 ? -9.696 -14.696 14.899 1.00 40.38 262 SER A C 1
ATOM 2152 O O . SER A 1 262 ? -9.456 -13.866 15.774 1.00 40.38 262 SER A O 1
ATOM 2154 N N . SER A 1 263 ? -8.775 -15.135 14.045 1.00 41.19 263 SER A N 1
ATOM 2155 C CA . SER A 1 263 ? -7.389 -14.675 14.034 1.00 41.19 263 SER A CA 1
ATOM 2156 C C . SER A 1 263 ? -7.115 -13.609 12.989 1.00 41.19 263 SER A C 1
ATOM 2158 O O . SER A 1 263 ? -6.249 -12.785 13.254 1.00 41.19 263 SER A O 1
ATOM 2160 N N . LEU A 1 264 ? -7.874 -13.585 11.884 1.00 43.53 264 LEU A N 1
ATOM 2161 C CA . LEU A 1 264 ? -7.757 -12.655 10.745 1.00 43.53 264 LEU A CA 1
ATOM 2162 C C . LEU A 1 264 ? -8.041 -11.174 11.080 1.00 43.53 264 LEU A C 1
ATOM 2164 O O . LEU A 1 264 ? -8.310 -10.375 10.193 1.00 43.53 264 LEU A O 1
ATOM 2168 N N . THR A 1 265 ? -7.988 -10.780 12.352 1.00 38.25 265 THR A N 1
ATOM 2169 C CA . THR A 1 265 ? -8.186 -9.397 12.794 1.00 38.25 265 THR A CA 1
ATOM 2170 C C . THR A 1 265 ? -6.848 -8.690 13.042 1.00 38.25 265 THR A C 1
ATOM 2172 O O . THR A 1 265 ? -6.177 -8.972 14.045 1.00 38.25 265 THR A O 1
ATOM 2175 N N . PRO A 1 266 ? -6.529 -7.669 12.240 1.00 32.41 266 PRO A N 1
ATOM 2176 C CA . PRO A 1 266 ? -6.283 -6.312 12.710 1.00 32.41 266 PRO A CA 1
ATOM 2177 C C . PRO A 1 266 ? -7.572 -5.483 12.541 1.00 32.41 266 PRO A C 1
ATOM 2179 O O . PRO A 1 266 ? -8.471 -5.895 11.816 1.00 32.41 266 PRO A O 1
ATOM 2182 N N . ASP A 1 267 ? -7.690 -4.329 13.200 1.00 30.17 267 ASP A N 1
ATOM 2183 C CA . ASP A 1 267 ? -8.879 -3.444 13.237 1.00 30.17 267 ASP A CA 1
ATOM 2184 C C . ASP A 1 267 ? -9.315 -2.821 11.873 1.00 30.17 267 ASP A C 1
ATOM 2186 O O . ASP A 1 267 ? -9.886 -1.734 11.826 1.00 30.17 267 ASP A O 1
ATOM 2190 N N . ASN A 1 268 ? -9.088 -3.488 10.737 1.00 30.50 268 ASN A N 1
ATOM 2191 C CA . ASN A 1 268 ? -9.465 -3.035 9.396 1.00 30.50 268 ASN A CA 1
ATOM 2192 C C . ASN A 1 268 ? -10.714 -3.770 8.879 1.00 30.50 268 ASN A C 1
ATOM 2194 O O . ASN A 1 268 ? -10.646 -4.669 8.044 1.00 30.50 268 ASN A O 1
ATOM 2198 N N . ASN A 1 269 ? -11.890 -3.332 9.328 1.00 29.48 269 ASN A N 1
ATOM 2199 C CA . ASN A 1 269 ? -13.156 -3.692 8.688 1.00 29.48 269 ASN A CA 1
ATOM 2200 C C . ASN A 1 269 ? -13.360 -2.854 7.411 1.00 29.48 269 ASN A C 1
ATOM 2202 O O . ASN A 1 269 ? -14.156 -1.926 7.402 1.00 29.48 269 ASN A O 1
ATOM 2206 N N . GLN A 1 270 ? -12.668 -3.141 6.306 1.00 30.64 270 GLN A N 1
ATOM 2207 C CA . GLN A 1 270 ? -13.094 -2.572 5.019 1.00 30.64 270 GLN A CA 1
ATOM 2208 C C . GLN A 1 270 ? -14.314 -3.351 4.489 1.00 30.64 270 GLN A C 1
ATOM 2210 O O . GLN A 1 270 ? -14.257 -4.578 4.406 1.00 30.64 270 GLN A O 1
ATOM 2215 N N . PRO A 1 271 ? -15.431 -2.690 4.127 1.00 30.00 271 PRO A N 1
ATOM 2216 C CA . PRO A 1 271 ? -16.561 -3.367 3.513 1.00 30.00 271 PRO A CA 1
ATOM 2217 C C . PRO A 1 271 ? -16.189 -3.711 2.072 1.00 30.00 271 PRO A C 1
ATOM 2219 O O . PRO A 1 271 ? -15.869 -2.823 1.279 1.00 30.00 271 PRO A O 1
ATOM 2222 N N . ALA A 1 272 ? -16.223 -4.995 1.726 1.00 36.81 272 ALA A N 1
ATOM 2223 C CA . ALA A 1 272 ? -16.011 -5.413 0.353 1.00 36.81 272 ALA A CA 1
ATOM 2224 C C . ALA A 1 272 ? -17.269 -5.185 -0.509 1.00 36.81 272 ALA A C 1
ATOM 2226 O O . ALA A 1 272 ? -18.400 -5.040 -0.031 1.00 36.81 272 ALA A O 1
ATOM 2227 N N . LEU A 1 273 ? -17.012 -5.000 -1.805 1.00 35.84 273 LEU A N 1
ATOM 2228 C CA . LEU A 1 273 ? -17.988 -4.561 -2.799 1.00 35.84 273 LEU A CA 1
ATOM 2229 C C . LEU A 1 273 ? -19.014 -5.669 -3.065 1.00 35.84 273 LEU A C 1
ATOM 2231 O O . LEU A 1 273 ? -18.648 -6.835 -3.238 1.00 35.84 273 LEU A O 1
ATOM 2235 N N . SER A 1 274 ? -20.292 -5.302 -3.216 1.00 42.81 274 SER A N 1
ATOM 2236 C CA . SER A 1 274 ? -21.293 -6.248 -3.728 1.00 42.81 274 SER A CA 1
ATOM 2237 C C . SER A 1 274 ? -20.868 -6.784 -5.103 1.00 42.81 274 SER A C 1
ATOM 2239 O O . SER A 1 274 ? -20.114 -6.129 -5.822 1.00 42.81 274 SER A O 1
ATOM 2241 N N . THR A 1 275 ? -21.345 -7.961 -5.512 1.00 38.75 275 THR A N 1
ATOM 2242 C CA . THR A 1 275 ? -20.950 -8.588 -6.791 1.00 38.75 275 THR A CA 1
ATOM 2243 C C . THR A 1 275 ? -21.157 -7.656 -7.990 1.00 38.75 275 THR A C 1
ATOM 2245 O O . THR A 1 275 ? -20.313 -7.589 -8.881 1.00 38.75 275 THR A O 1
ATOM 2248 N N . ASP A 1 276 ? -22.226 -6.860 -7.983 1.00 39.78 276 ASP A N 1
ATOM 2249 C CA . ASP A 1 276 ? -22.498 -5.886 -9.044 1.00 39.78 276 ASP A CA 1
ATOM 2250 C C . ASP A 1 276 ? -21.601 -4.637 -8.963 1.00 39.78 276 ASP A C 1
ATOM 2252 O O . ASP A 1 276 ? -21.199 -4.084 -9.992 1.00 39.78 276 ASP A O 1
ATOM 2256 N N . GLN A 1 277 ? -21.217 -4.207 -7.757 1.00 39.53 277 GLN A N 1
ATOM 2257 C CA . GLN A 1 277 ? -20.233 -3.136 -7.570 1.00 39.53 277 GLN A CA 1
ATOM 2258 C C . GLN A 1 277 ? -18.828 -3.586 -7.985 1.00 39.53 277 GLN A C 1
ATOM 2260 O O . GLN A 1 277 ? -18.129 -2.849 -8.683 1.00 39.53 277 GLN A O 1
ATOM 2265 N N . PHE A 1 278 ? -18.448 -4.813 -7.627 1.00 39.03 278 PHE A N 1
ATOM 2266 C CA . PHE A 1 278 ? -17.214 -5.459 -8.055 1.00 39.03 278 PHE A CA 1
ATOM 2267 C C . PHE A 1 278 ? -17.142 -5.520 -9.582 1.00 39.03 278 PHE A C 1
ATOM 2269 O O . PHE A 1 278 ? -16.172 -5.039 -10.166 1.00 39.03 278 PHE A O 1
ATOM 2276 N N . ARG A 1 279 ? -18.212 -5.986 -10.244 1.00 42.97 279 ARG A N 1
ATOM 2277 C CA . ARG A 1 279 ? -18.335 -6.003 -11.712 1.00 42.97 279 ARG A CA 1
ATOM 2278 C C . ARG A 1 279 ? -18.081 -4.632 -12.332 1.00 42.97 279 ARG A C 1
ATOM 2280 O O . ARG A 1 279 ? -17.372 -4.516 -13.329 1.00 42.97 279 ARG A O 1
ATOM 2287 N N . SER A 1 280 ? -18.678 -3.585 -11.769 1.00 40.47 280 SER A N 1
ATOM 2288 C CA . SER A 1 280 ? -18.553 -2.214 -12.277 1.00 40.47 280 SER A CA 1
ATOM 2289 C C . SER A 1 280 ? -17.125 -1.672 -12.141 1.00 40.47 280 SER A C 1
ATOM 2291 O O . SER A 1 280 ? -16.565 -1.152 -13.110 1.00 40.47 280 SER A O 1
ATOM 2293 N N . VAL A 1 281 ? -16.507 -1.841 -10.966 1.00 40.97 281 VAL A N 1
ATOM 2294 C CA . VAL A 1 281 ? -15.133 -1.387 -10.695 1.00 40.97 281 VAL A CA 1
ATOM 2295 C C . VAL A 1 281 ? -14.131 -2.165 -11.543 1.00 40.97 281 VAL A C 1
ATOM 2297 O O . VAL A 1 281 ? -13.309 -1.551 -12.218 1.00 40.97 281 VAL A O 1
ATOM 2300 N N . PHE A 1 282 ? -14.260 -3.491 -11.587 1.00 41.12 282 PHE A N 1
ATOM 2301 C CA . PHE A 1 282 ? -13.377 -4.379 -12.338 1.00 41.12 282 PHE A CA 1
ATOM 2302 C C . PHE A 1 282 ? -13.413 -4.109 -13.851 1.00 41.12 282 PHE A C 1
ATOM 2304 O O . PHE A 1 282 ? -12.377 -4.109 -14.519 1.00 41.12 282 PHE A O 1
ATOM 2311 N N . ASN A 1 283 ? -14.592 -3.810 -14.410 1.00 40.88 283 ASN A N 1
ATOM 2312 C CA . ASN A 1 283 ? -14.714 -3.425 -15.818 1.00 40.88 283 ASN A CA 1
ATOM 2313 C C . ASN A 1 283 ? -14.088 -2.050 -16.113 1.00 40.88 283 ASN A C 1
ATOM 2315 O O . ASN A 1 283 ? -13.486 -1.884 -17.175 1.00 40.88 283 ASN A O 1
ATOM 2319 N N . ARG A 1 284 ? -14.185 -1.084 -15.186 1.00 31.89 284 ARG A N 1
ATOM 2320 C CA . ARG A 1 284 ? -13.588 0.257 -15.338 1.00 31.89 284 ARG A CA 1
ATOM 2321 C C . ARG A 1 284 ? -12.061 0.236 -15.253 1.00 31.89 284 ARG A C 1
ATOM 2323 O O . ARG A 1 284 ? -11.410 0.874 -16.078 1.00 31.89 284 ARG A O 1
ATOM 2330 N N . THR A 1 285 ? -11.482 -0.507 -14.309 1.00 33.72 285 THR A N 1
ATOM 2331 C CA . THR A 1 285 ? -10.019 -0.663 -14.200 1.00 33.72 285 THR A CA 1
ATOM 2332 C C . THR A 1 285 ? -9.443 -1.432 -15.388 1.00 33.72 285 THR A C 1
ATOM 2334 O O . THR A 1 285 ? -8.428 -1.022 -15.947 1.00 33.72 285 THR A O 1
ATOM 2337 N N . SER A 1 286 ? -10.141 -2.468 -15.864 1.00 37.34 286 SER A N 1
ATOM 2338 C CA . SER A 1 286 ? -9.722 -3.234 -17.046 1.00 37.34 286 SER A CA 1
ATOM 2339 C C . SER A 1 286 ? -9.788 -2.431 -18.355 1.00 37.34 286 SER A C 1
ATOM 2341 O O . SER A 1 286 ? -8.969 -2.651 -19.248 1.00 37.34 286 SER A O 1
ATOM 2343 N N . GLN A 1 287 ? -10.743 -1.499 -18.492 1.00 35.12 287 GLN A N 1
ATOM 2344 C CA . GLN A 1 287 ? -10.789 -0.566 -19.627 1.00 35.12 287 GLN A CA 1
ATOM 2345 C C . GLN A 1 287 ? -9.586 0.382 -19.618 1.00 35.12 287 GLN A C 1
ATOM 2347 O O . GLN A 1 287 ? -8.921 0.521 -20.646 1.00 35.12 287 GLN A O 1
ATOM 2352 N N . LEU A 1 288 ? -9.232 0.918 -18.444 1.00 30.31 288 LEU A N 1
ATOM 2353 C CA . LEU A 1 288 ? -8.046 1.760 -18.270 1.00 30.31 288 LEU A CA 1
ATOM 2354 C C . LEU A 1 288 ? -6.755 1.021 -18.678 1.00 30.31 288 LEU A C 1
ATOM 2356 O O . LEU A 1 288 ? -5.913 1.573 -19.380 1.00 30.31 288 LEU A O 1
ATOM 2360 N N . GLU A 1 289 ? -6.614 -0.256 -18.309 1.00 33.50 289 GLU A N 1
ATOM 2361 C CA . GLU A 1 289 ? -5.462 -1.085 -18.696 1.00 33.50 289 GLU A CA 1
ATOM 2362 C C . GLU A 1 289 ? -5.471 -1.504 -20.173 1.00 33.50 289 GLU A C 1
ATOM 2364 O O . GLU A 1 289 ? -4.408 -1.709 -20.773 1.00 33.50 289 GLU A O 1
ATOM 2369 N N . SER A 1 290 ? -6.648 -1.652 -20.793 1.00 34.41 290 SER A N 1
ATOM 2370 C CA . SER A 1 290 ? -6.744 -1.922 -22.232 1.00 34.41 290 SER A CA 1
ATOM 2371 C C . SER A 1 290 ? -6.234 -0.752 -23.073 1.00 34.41 290 SER A C 1
ATOM 2373 O O . SER A 1 290 ? -5.507 -0.987 -24.041 1.00 34.41 290 SER A O 1
ATOM 2375 N N . ASP A 1 291 ? -6.466 0.479 -22.617 1.00 32.00 291 ASP A N 1
ATOM 2376 C CA . ASP A 1 291 ? -5.980 1.697 -23.269 1.00 32.00 291 ASP A CA 1
ATOM 2377 C C . ASP A 1 291 ? -4.469 1.917 -23.052 1.00 32.00 291 ASP A C 1
ATOM 2379 O O . ASP A 1 291 ? -3.776 2.430 -23.933 1.00 32.00 291 ASP A O 1
ATOM 2383 N N . ILE A 1 292 ? -3.916 1.449 -21.925 1.00 32.12 292 ILE A N 1
ATOM 2384 C CA . ILE A 1 292 ? -2.469 1.488 -21.638 1.00 32.12 292 ILE A CA 1
ATOM 2385 C C . ILE A 1 292 ? -1.703 0.439 -22.467 1.00 32.12 292 ILE A C 1
ATOM 2387 O O . ILE A 1 292 ? -0.602 0.706 -22.947 1.00 32.12 292 ILE A O 1
ATOM 2391 N N . SER A 1 293 ? -2.300 -0.734 -22.710 1.00 33.91 293 SER A N 1
ATOM 2392 C CA . SER A 1 293 ? -1.672 -1.829 -23.472 1.00 33.91 293 SER A CA 1
ATOM 2393 C C . SER A 1 293 ? -1.514 -1.578 -24.981 1.00 33.91 293 SER A C 1
ATOM 2395 O O . SER A 1 293 ? -0.856 -2.362 -25.662 1.00 33.91 293 SER A O 1
ATOM 2397 N N . GLY A 1 294 ? -2.095 -0.498 -25.517 1.00 33.00 294 GLY A N 1
ATOM 2398 C CA . GLY A 1 294 ? -2.008 -0.140 -26.938 1.00 33.00 294 GLY A CA 1
ATOM 2399 C C . GLY A 1 294 ? -0.767 0.667 -27.339 1.00 33.00 294 GLY A C 1
ATOM 2400 O O . GLY A 1 294 ? -0.567 0.910 -28.526 1.00 33.00 294 GLY A O 1
ATOM 2401 N N . LEU A 1 295 ? 0.066 1.109 -26.389 1.00 36.03 295 LEU A N 1
ATOM 2402 C CA . LEU A 1 295 ? 1.184 2.018 -26.667 1.00 36.03 295 LEU A CA 1
ATOM 2403 C C . LEU A 1 295 ? 2.434 1.610 -25.882 1.00 36.03 295 LEU A C 1
ATOM 2405 O O . LEU A 1 295 ? 2.783 2.206 -24.866 1.00 36.03 295 LEU A O 1
ATOM 2409 N N . SER A 1 296 ? 3.135 0.582 -26.354 1.00 32.69 296 SER A N 1
ATOM 2410 C CA . SER A 1 296 ? 4.489 0.262 -25.890 1.00 32.69 296 SER A CA 1
ATOM 2411 C C . SER A 1 296 ? 5.318 -0.286 -27.052 1.00 32.69 296 SER A C 1
ATOM 2413 O O . SER A 1 296 ? 5.081 -1.394 -27.522 1.00 32.69 296 SER A O 1
ATOM 2415 N N . LEU A 1 297 ? 6.295 0.493 -27.517 1.00 32.56 297 LEU A N 1
ATOM 2416 C CA . LEU A 1 297 ? 7.438 0.008 -28.297 1.00 32.56 297 LEU A CA 1
ATOM 2417 C C . LEU A 1 297 ? 8.647 -0.017 -27.346 1.00 32.56 297 LEU A C 1
ATOM 2419 O O . LEU A 1 297 ? 8.960 1.037 -26.790 1.00 32.56 297 LEU A O 1
ATOM 2423 N N . PRO A 1 298 ? 9.324 -1.159 -27.121 1.00 40.16 298 PRO A N 1
ATOM 2424 C CA . PRO A 1 298 ? 10.491 -1.201 -26.247 1.00 40.16 298 PRO A CA 1
ATOM 2425 C C . PRO A 1 298 ? 11.772 -0.811 -26.992 1.00 40.16 298 PRO A C 1
ATOM 2427 O O . PRO A 1 298 ? 12.007 -1.230 -28.125 1.00 40.16 298 PRO A O 1
ATOM 2430 N N . ALA A 1 299 ? 12.647 -0.083 -26.298 1.00 41.25 299 ALA A N 1
ATOM 2431 C CA . ALA A 1 299 ? 13.984 0.330 -26.731 1.00 41.25 299 ALA A CA 1
ATOM 2432 C C . ALA A 1 299 ? 15.031 -0.811 -26.784 1.00 41.25 299 ALA A C 1
ATOM 2434 O O . ALA A 1 299 ? 16.231 -0.565 -26.823 1.00 41.25 299 ALA A O 1
ATOM 2435 N N . SER A 1 300 ? 14.610 -2.076 -26.823 1.00 46.50 300 SER A N 1
ATOM 2436 C CA . SER A 1 300 ? 15.490 -3.205 -27.132 1.00 46.50 300 SER A CA 1
ATOM 2437 C C . SER A 1 300 ? 14.734 -4.166 -28.043 1.00 46.50 300 SER A C 1
ATOM 2439 O O . SER A 1 300 ? 13.574 -4.481 -27.796 1.00 46.50 300 SER A O 1
ATOM 2441 N N . GLY A 1 301 ? 15.360 -4.586 -29.143 1.00 39.75 301 GLY A N 1
ATOM 2442 C CA . GLY A 1 301 ? 14.731 -5.311 -30.256 1.00 39.75 301 GLY A CA 1
ATOM 2443 C C . GLY A 1 301 ? 14.261 -6.742 -29.961 1.00 39.75 301 GLY A C 1
ATOM 2444 O O . GLY A 1 301 ? 14.398 -7.608 -30.821 1.00 39.75 301 GLY A O 1
ATOM 2445 N N . LYS A 1 302 ? 13.722 -7.023 -28.770 1.00 52.59 302 LYS A N 1
ATOM 2446 C CA . LYS A 1 302 ? 13.055 -8.283 -28.436 1.00 52.59 302 LYS A CA 1
ATOM 2447 C C . LYS A 1 302 ? 11.562 -8.023 -28.255 1.00 52.59 302 LYS A C 1
ATOM 2449 O O . LYS A 1 302 ? 11.142 -7.369 -27.307 1.00 52.59 302 LYS A O 1
ATOM 2454 N N . TYR A 1 303 ? 10.768 -8.536 -29.191 1.00 56.19 303 TYR A N 1
ATOM 2455 C CA . TYR A 1 303 ? 9.310 -8.555 -29.098 1.00 56.19 303 TYR A CA 1
ATOM 2456 C C . TYR A 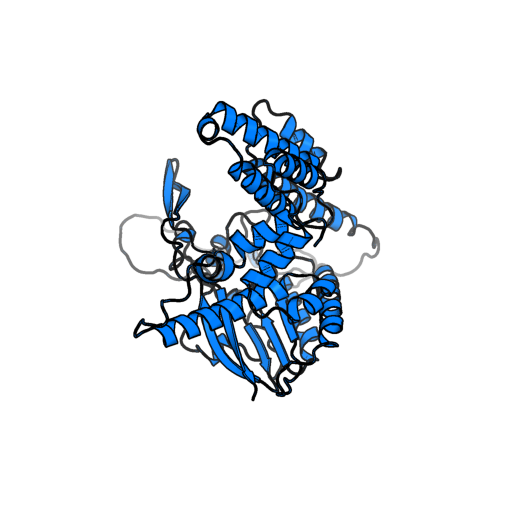1 303 ? 8.886 -9.288 -27.818 1.00 56.19 303 TYR A C 1
ATOM 2458 O O . TYR A 1 303 ? 9.243 -10.452 -27.638 1.00 56.19 303 TYR A O 1
ATOM 2466 N N . GLN A 1 304 ? 8.144 -8.615 -26.936 1.00 58.81 304 GLN A N 1
ATOM 2467 C CA . GLN A 1 304 ? 7.477 -9.266 -25.811 1.00 58.81 304 GLN A CA 1
ATOM 2468 C C . GLN A 1 304 ? 6.003 -9.502 -26.160 1.00 58.81 304 GLN A C 1
ATOM 2470 O O . GLN A 1 304 ? 5.318 -8.554 -26.555 1.00 58.81 304 GLN A O 1
ATOM 2475 N N . PRO A 1 305 ? 5.505 -10.742 -26.025 1.00 73.31 305 PRO A N 1
ATOM 2476 C CA . PRO A 1 305 ? 4.091 -11.041 -26.200 1.00 73.31 305 PRO A CA 1
ATOM 2477 C C . PRO A 1 305 ? 3.228 -10.220 -25.229 1.00 73.31 305 PRO A C 1
ATOM 2479 O O . PRO A 1 305 ? 3.623 -10.030 -24.077 1.00 73.31 305 PRO A O 1
ATOM 2482 N N . PRO A 1 306 ? 2.043 -9.743 -25.646 1.00 77.69 306 PRO A N 1
ATOM 2483 C CA . PRO A 1 306 ? 1.163 -8.980 -24.771 1.00 77.69 306 PRO A CA 1
ATOM 2484 C C . PRO A 1 306 ? 0.679 -9.834 -23.591 1.00 77.69 306 PRO A C 1
ATOM 2486 O O . PRO A 1 306 ? 0.242 -10.975 -23.776 1.00 77.69 306 PRO A O 1
ATOM 2489 N N . HIS A 1 307 ? 0.693 -9.256 -22.388 1.00 81.81 307 HIS A N 1
ATOM 2490 C CA . HIS A 1 307 ? 0.200 -9.876 -21.155 1.00 81.81 307 HIS A CA 1
ATOM 2491 C C . HIS A 1 307 ? -0.683 -8.928 -20.338 1.00 81.81 307 HIS A C 1
ATOM 2493 O O . HIS A 1 307 ? -0.552 -7.707 -20.401 1.00 81.81 307 HIS A O 1
ATOM 2499 N N . ARG A 1 308 ? -1.602 -9.504 -19.557 1.00 86.62 308 ARG A N 1
ATOM 2500 C CA . ARG A 1 308 ? -2.467 -8.802 -18.600 1.00 86.62 308 ARG A CA 1
ATOM 2501 C C . ARG A 1 308 ? -2.013 -9.103 -17.180 1.00 86.62 308 ARG A C 1
ATOM 2503 O O . ARG A 1 308 ? -1.717 -10.251 -16.855 1.00 86.62 308 ARG A O 1
ATOM 2510 N N . ARG A 1 309 ? -1.990 -8.077 -16.337 1.00 87.81 309 ARG A N 1
ATOM 2511 C CA . ARG A 1 309 ? -1.795 -8.211 -14.893 1.00 87.81 309 ARG A CA 1
ATOM 2512 C C . ARG A 1 309 ? -3.061 -7.697 -14.241 1.00 87.81 309 ARG A C 1
ATOM 2514 O O . ARG A 1 309 ? -3.476 -6.601 -14.564 1.00 87.81 309 ARG A O 1
ATOM 2521 N N . ALA A 1 310 ? -3.672 -8.492 -13.382 1.00 83.12 310 ALA A N 1
ATOM 2522 C CA . ALA A 1 310 ? -4.866 -8.108 -12.654 1.00 83.12 310 ALA A CA 1
ATOM 2523 C C . ALA A 1 310 ? -4.642 -8.384 -11.171 1.00 83.12 310 ALA A C 1
ATOM 2525 O O . ALA A 1 310 ? -3.982 -9.360 -10.813 1.00 83.12 310 ALA A O 1
ATOM 2526 N N . THR A 1 311 ? -5.210 -7.540 -10.317 1.00 89.25 311 THR A N 1
ATOM 2527 C CA . THR A 1 311 ? -5.166 -7.737 -8.870 1.00 89.25 311 THR A CA 1
ATOM 2528 C C . THR A 1 311 ? -6.549 -7.614 -8.255 1.00 89.25 311 THR A C 1
ATOM 2530 O O . THR A 1 311 ? -7.412 -6.916 -8.794 1.00 89.25 311 THR A O 1
ATOM 2533 N N . SER A 1 312 ? -6.783 -8.312 -7.150 1.00 83.19 312 SER A N 1
ATOM 2534 C CA . SER A 1 312 ? -7.994 -8.147 -6.360 1.00 83.19 312 SER A CA 1
ATOM 2535 C C . SER A 1 312 ? -7.753 -8.441 -4.888 1.00 83.19 312 SER A C 1
ATOM 2537 O O . SER A 1 312 ? -6.897 -9.250 -4.543 1.00 83.19 312 SER A O 1
ATOM 2539 N N . HIS A 1 313 ? -8.557 -7.795 -4.048 1.00 87.44 313 HIS A N 1
ATOM 2540 C CA . HIS A 1 313 ? -8.768 -8.186 -2.666 1.00 87.44 313 HIS A CA 1
ATOM 2541 C C . HIS A 1 313 ? -10.204 -8.726 -2.577 1.00 87.44 313 HIS A C 1
ATOM 2543 O O . HIS A 1 313 ? -11.154 -7.947 -2.692 1.00 87.44 313 HIS A O 1
ATOM 2549 N N . LEU A 1 314 ? -10.374 -10.049 -2.480 1.00 86.38 314 LEU A N 1
ATOM 2550 C CA . LEU A 1 314 ? -11.709 -10.667 -2.466 1.00 86.38 314 LEU A CA 1
ATOM 2551 C C . LEU A 1 314 ? -12.347 -10.604 -1.074 1.00 86.38 314 LEU A C 1
ATOM 2553 O O . LEU A 1 314 ? -11.662 -10.412 -0.075 1.00 86.38 314 LEU A O 1
ATOM 2557 N N . GLU A 1 315 ? -13.663 -10.802 -1.011 1.00 84.94 315 GLU A N 1
ATOM 2558 C CA . GLU A 1 315 ? -14.462 -10.692 0.214 1.00 84.94 315 GLU A CA 1
ATOM 2559 C C . GLU A 1 315 ? -13.860 -11.468 1.400 1.00 84.94 315 GLU A C 1
ATOM 2561 O O . GLU A 1 315 ? -13.706 -12.693 1.345 1.00 84.94 315 GLU A O 1
ATOM 2566 N N . SER A 1 316 ? -13.565 -10.763 2.492 1.00 80.12 316 SER A N 1
ATOM 2567 C CA . SER A 1 316 ? -12.969 -11.337 3.699 1.00 80.12 316 SER A CA 1
ATOM 2568 C C . SER A 1 316 ? -14.021 -11.948 4.640 1.00 80.12 316 SER A C 1
ATOM 2570 O O . SER A 1 316 ? -15.202 -11.570 4.616 1.00 80.12 316 SER A O 1
ATOM 2572 N N . PRO A 1 317 ? -13.633 -12.912 5.496 1.00 70.44 317 PRO A N 1
ATOM 2573 C CA . PRO A 1 317 ? -14.428 -13.286 6.660 1.00 70.44 317 PRO A CA 1
ATOM 2574 C C . PRO A 1 317 ? -14.553 -12.101 7.624 1.00 70.44 317 PRO A C 1
ATOM 2576 O O . PRO A 1 317 ? -13.555 -11.468 7.956 1.00 70.44 317 PRO A O 1
ATOM 2579 N N . ARG A 1 318 ? -15.759 -11.831 8.130 1.00 66.31 318 ARG A N 1
ATOM 2580 C CA . ARG A 1 318 ? -16.010 -10.713 9.053 1.00 66.31 318 ARG A CA 1
ATOM 2581 C C . ARG A 1 318 ? -16.827 -11.126 10.280 1.00 66.31 318 ARG A C 1
ATOM 2583 O O . ARG A 1 318 ? -17.598 -12.090 10.206 1.00 66.31 318 ARG A O 1
ATOM 2590 N N . PRO A 1 319 ? -16.713 -10.406 11.408 1.00 54.84 319 PRO A N 1
ATOM 2591 C CA . PRO A 1 319 ? -17.597 -10.609 12.551 1.00 54.84 319 PRO A CA 1
ATOM 2592 C C . PRO A 1 319 ? -19.052 -10.330 12.147 1.00 54.84 319 PRO A C 1
ATOM 2594 O O . PRO A 1 319 ? -19.347 -9.281 11.583 1.00 54.84 319 PRO A O 1
ATOM 2597 N N . GLY A 1 320 ? -19.964 -11.268 12.402 1.00 55.38 320 GLY A N 1
ATOM 2598 C CA . GLY A 1 320 ? -21.398 -11.036 12.232 1.00 55.38 320 GLY A CA 1
ATOM 2599 C C . GLY A 1 320 ? -22.006 -10.284 13.417 1.00 55.38 320 GLY A C 1
ATOM 2600 O O . GLY A 1 320 ? -21.420 -10.222 14.500 1.00 55.38 320 GLY A O 1
ATOM 2601 N N . ASP A 1 321 ? -23.233 -9.791 13.236 1.00 58.28 321 ASP A N 1
ATOM 2602 C CA . ASP A 1 321 ? -23.967 -8.956 14.207 1.00 58.28 321 ASP A CA 1
ATOM 2603 C C . ASP A 1 321 ? -24.241 -9.635 15.569 1.00 58.28 321 ASP A C 1
ATOM 2605 O O . ASP A 1 321 ? -24.703 -8.997 16.515 1.00 58.28 321 ASP A O 1
ATOM 2609 N N . GLY A 1 322 ? -23.931 -10.929 15.711 1.00 47.56 322 GLY A N 1
ATOM 2610 C CA . GLY A 1 322 ? -24.078 -11.671 16.959 1.00 47.56 322 GLY A CA 1
ATOM 2611 C C . GLY A 1 322 ? -23.039 -12.771 17.140 1.00 47.56 322 GLY A C 1
ATOM 2612 O O . GLY A 1 322 ? -23.378 -13.929 16.979 1.00 47.56 322 GLY A O 1
ATOM 2613 N N . LYS A 1 323 ? -21.790 -12.436 17.504 1.00 50.03 323 LYS A N 1
ATOM 2614 C CA . LYS A 1 323 ? -20.680 -13.360 17.885 1.00 50.03 323 LYS A CA 1
ATOM 2615 C C . LYS A 1 323 ? -20.348 -14.522 16.920 1.00 50.03 323 LYS A C 1
ATOM 2617 O O . LYS A 1 323 ? -19.393 -15.253 17.175 1.00 50.03 323 LYS A O 1
ATOM 2622 N N . GLU A 1 324 ? -21.092 -14.694 15.837 1.00 53.94 324 GLU A N 1
ATOM 2623 C CA . GLU A 1 324 ? -20.916 -15.706 14.806 1.00 53.94 324 GLU A CA 1
ATOM 2624 C C . GLU A 1 324 ? -20.204 -15.080 13.605 1.00 53.94 324 GLU A C 1
ATOM 2626 O O . GLU A 1 324 ? -20.500 -13.955 13.204 1.00 53.94 324 GLU A O 1
ATOM 2631 N N . TRP A 1 325 ? -19.222 -15.789 13.055 1.00 62.56 325 TRP A N 1
ATOM 2632 C CA . TRP A 1 325 ? -18.410 -15.303 11.943 1.00 62.56 325 TRP A CA 1
ATOM 2633 C C . TRP A 1 325 ? -19.159 -15.435 10.616 1.00 62.56 325 TRP A C 1
ATOM 2635 O O . TRP A 1 325 ? -19.546 -16.535 10.222 1.00 62.56 325 TRP A O 1
ATOM 2645 N N . GLN A 1 326 ? -19.305 -14.326 9.890 1.00 72.19 326 GLN A N 1
ATOM 2646 C CA . GLN A 1 326 ? -19.759 -14.338 8.503 1.00 72.19 326 GLN A CA 1
ATOM 2647 C C . GLN A 1 326 ? -18.560 -14.638 7.604 1.00 72.19 326 GLN A C 1
ATOM 2649 O O . GLN A 1 326 ? -17.732 -13.776 7.331 1.00 72.19 326 GLN A O 1
ATOM 2654 N N . MET A 1 327 ? -18.459 -15.882 7.135 1.00 75.12 327 MET A N 1
ATOM 2655 C CA . MET A 1 327 ? -17.316 -16.326 6.323 1.00 75.12 327 MET A CA 1
ATOM 2656 C C . MET A 1 327 ? -17.322 -15.788 4.889 1.00 75.12 327 MET A C 1
ATOM 2658 O O . MET A 1 327 ? -16.313 -15.899 4.194 1.00 75.12 327 MET A O 1
ATOM 2662 N N . ASN A 1 328 ? -18.467 -15.272 4.428 1.00 81.00 328 ASN A N 1
ATOM 2663 C CA . ASN A 1 328 ? -18.670 -14.672 3.106 1.00 81.00 328 ASN A CA 1
ATOM 2664 C C . ASN A 1 328 ? -18.202 -15.517 1.901 1.00 81.00 328 ASN A C 1
ATOM 2666 O O . ASN A 1 328 ? -18.001 -14.996 0.805 1.00 81.00 328 ASN A O 1
ATOM 2670 N N . SER A 1 329 ? -18.100 -16.837 2.081 1.00 83.50 329 SER A N 1
ATOM 2671 C CA . SER A 1 329 ? -17.615 -17.787 1.071 1.00 83.50 329 SER A CA 1
ATOM 2672 C C . SER A 1 329 ? -18.357 -17.664 -0.263 1.00 83.50 329 SER A C 1
ATOM 2674 O O . SER A 1 329 ? -17.742 -17.552 -1.318 1.00 83.50 329 SER A O 1
ATOM 2676 N N . VAL A 1 330 ? -19.691 -17.576 -0.227 1.00 82.19 330 VAL A N 1
ATOM 2677 C CA . VAL A 1 330 ? -20.519 -17.465 -1.441 1.00 82.19 330 VAL A CA 1
ATOM 2678 C C . VAL A 1 330 ? -20.158 -16.226 -2.270 1.00 82.19 330 VAL A C 1
ATOM 2680 O O . VAL A 1 330 ? -20.033 -16.323 -3.492 1.00 82.19 330 VAL A O 1
ATOM 2683 N N . ALA A 1 331 ? -19.965 -15.076 -1.619 1.00 83.50 331 ALA A N 1
ATOM 2684 C CA . ALA A 1 331 ? -19.609 -13.826 -2.286 1.00 83.50 331 ALA A CA 1
ATOM 2685 C C . ALA A 1 331 ? -18.179 -13.882 -2.841 1.00 83.50 331 ALA A C 1
ATOM 2687 O O . ALA A 1 331 ? -17.975 -13.596 -4.022 1.00 83.50 331 ALA A O 1
ATOM 2688 N N . ARG A 1 332 ? -17.218 -14.350 -2.035 1.00 89.75 332 ARG A N 1
ATOM 2689 C CA . ARG A 1 332 ? -15.818 -14.536 -2.441 1.00 89.75 332 ARG A CA 1
ATOM 2690 C C . ARG A 1 332 ? -15.680 -15.472 -3.646 1.00 89.75 332 ARG A C 1
ATOM 2692 O O . ARG A 1 332 ? -15.030 -15.129 -4.633 1.00 89.75 332 ARG A O 1
ATOM 2699 N N . VAL A 1 333 ? -16.358 -16.623 -3.623 1.00 90.50 333 VAL A N 1
ATOM 2700 C CA . VAL A 1 333 ? -16.381 -17.591 -4.735 1.00 90.50 333 VAL A CA 1
ATOM 2701 C C . VAL A 1 333 ? -16.986 -16.972 -5.998 1.00 90.50 333 VAL A C 1
ATOM 2703 O O . VAL A 1 333 ? -16.486 -17.206 -7.101 1.00 90.50 333 VAL A O 1
ATOM 2706 N N . ALA A 1 334 ? -18.053 -16.179 -5.864 1.00 86.62 334 ALA A N 1
ATOM 2707 C CA . ALA A 1 334 ? -18.669 -15.492 -6.996 1.00 86.62 334 ALA A CA 1
ATOM 2708 C C . ALA A 1 334 ? -17.731 -14.438 -7.610 1.00 86.62 334 ALA A C 1
ATOM 2710 O O . ALA A 1 334 ? -17.552 -14.433 -8.829 1.00 86.62 334 ALA A O 1
ATOM 2711 N N . GLN A 1 335 ? -17.080 -13.613 -6.782 1.00 88.00 335 GLN A N 1
ATOM 2712 C CA . GLN A 1 335 ? -16.105 -12.605 -7.222 1.00 88.00 335 GLN A CA 1
ATOM 2713 C C . GLN A 1 335 ? -14.901 -13.251 -7.935 1.00 88.00 335 GLN A C 1
ATOM 2715 O O . GLN A 1 335 ? -14.492 -12.792 -9.007 1.00 88.00 335 GLN A O 1
ATOM 2720 N N . ALA A 1 336 ? -14.372 -14.363 -7.406 1.00 92.19 336 ALA A N 1
ATOM 2721 C CA . ALA A 1 336 ? -13.285 -15.114 -8.040 1.00 92.19 336 ALA A CA 1
ATOM 2722 C C . ALA A 1 336 ? -13.685 -15.645 -9.426 1.00 92.19 336 ALA A C 1
ATOM 2724 O O . ALA A 1 336 ? -12.987 -15.413 -10.416 1.00 92.19 336 ALA A O 1
ATOM 2725 N N . LYS A 1 337 ? -14.843 -16.312 -9.527 1.00 92.94 337 LYS A N 1
ATOM 2726 C CA . LYS A 1 337 ? -15.365 -16.832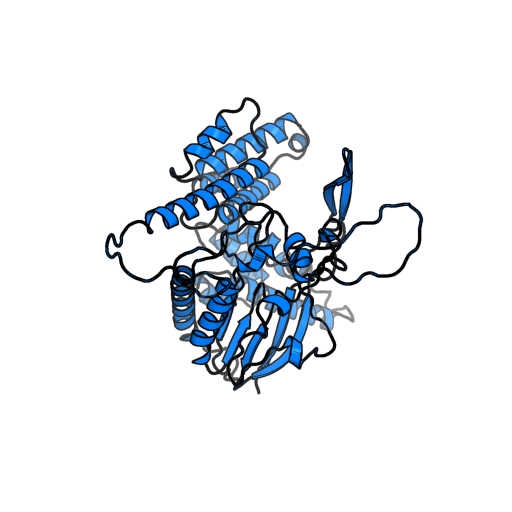 -10.803 1.00 92.94 337 LYS A CA 1
ATOM 2727 C C . LYS A 1 337 ? -15.597 -15.723 -11.818 1.00 92.94 337 LYS A C 1
ATOM 2729 O O . LYS A 1 337 ? -15.333 -15.914 -13.003 1.00 92.94 337 LYS A O 1
ATOM 2734 N N . GLU A 1 338 ? -16.101 -14.580 -11.376 1.00 90.69 338 GLU A N 1
ATOM 2735 C CA . GLU A 1 338 ? -16.338 -13.437 -12.247 1.00 90.69 338 GLU A CA 1
ATOM 2736 C C . GLU A 1 338 ? -15.029 -12.866 -12.806 1.00 90.69 338 GLU A C 1
ATOM 2738 O O . GLU A 1 338 ? -14.903 -12.698 -14.023 1.00 90.69 338 GLU A O 1
ATOM 2743 N N . SER A 1 339 ? -14.032 -12.677 -11.939 1.00 89.69 339 SER A N 1
ATOM 2744 C CA . SER A 1 339 ? -12.693 -12.213 -12.319 1.00 89.69 339 SER A CA 1
ATOM 2745 C C . SER A 1 339 ? -12.072 -13.134 -13.373 1.00 89.69 339 SER A C 1
ATOM 2747 O O . SER A 1 339 ? -11.655 -12.690 -14.444 1.00 89.69 339 SER A O 1
ATOM 2749 N N . LEU A 1 340 ? -12.093 -14.446 -13.128 1.00 93.31 340 LEU A N 1
ATOM 2750 C CA . LEU A 1 340 ? -11.529 -15.446 -14.039 1.00 93.31 340 LEU A CA 1
ATOM 2751 C C . LEU A 1 340 ? -12.313 -15.542 -15.354 1.00 93.31 340 LEU A C 1
ATOM 2753 O O . LEU A 1 340 ? -11.717 -15.655 -16.425 1.00 93.31 340 LEU A O 1
ATOM 2757 N N . ASN A 1 341 ? -13.644 -15.436 -15.310 1.00 91.50 341 ASN A N 1
ATOM 2758 C CA . ASN A 1 341 ? -14.477 -15.433 -16.513 1.00 91.50 341 ASN A CA 1
ATOM 2759 C C . ASN A 1 341 ? -14.202 -14.239 -17.425 1.00 91.50 341 ASN A C 1
ATOM 2761 O O . ASN A 1 341 ? -14.283 -14.384 -18.646 1.00 91.50 341 ASN A O 1
ATOM 2765 N N . TYR A 1 342 ? -13.874 -13.082 -16.857 1.00 88.69 342 TYR A N 1
ATOM 2766 C CA . TYR A 1 342 ? -13.463 -11.928 -17.642 1.00 88.69 342 TYR A CA 1
ATOM 2767 C C . TYR A 1 342 ? -12.056 -12.106 -18.217 1.00 88.69 342 TYR A C 1
ATOM 2769 O O . TYR A 1 342 ? -11.814 -11.779 -19.380 1.00 88.69 342 TYR A O 1
ATOM 2777 N N . LEU A 1 343 ? -11.129 -12.621 -17.408 1.00 90.44 343 LEU A N 1
ATOM 2778 C CA . LEU A 1 343 ? -9.713 -12.688 -17.751 1.00 90.44 343 LEU A CA 1
ATOM 2779 C C . LEU A 1 343 ? -9.366 -13.825 -18.720 1.00 90.44 343 LEU A C 1
ATOM 2781 O O . LEU A 1 343 ? -8.451 -13.668 -19.525 1.00 90.44 343 LEU A O 1
ATOM 2785 N N . LYS A 1 344 ? -10.116 -14.934 -18.722 1.00 92.00 344 LYS A N 1
ATOM 2786 C CA . LYS A 1 344 ? -9.849 -16.110 -19.579 1.00 92.00 344 LYS A CA 1
ATOM 2787 C C . LYS A 1 344 ? -9.820 -15.825 -21.085 1.00 92.00 344 LYS A C 1
ATOM 2789 O O . LYS A 1 344 ? -9.326 -16.648 -21.846 1.00 92.00 344 LYS A O 1
ATOM 2794 N N . LYS A 1 345 ? -10.350 -14.679 -21.530 1.00 90.19 345 LYS A N 1
ATOM 2795 C CA . LYS A 1 345 ? -10.308 -14.251 -22.940 1.00 90.19 345 LYS A CA 1
ATOM 2796 C C . LYS A 1 345 ? -8.909 -13.831 -23.405 1.00 90.19 345 LYS A C 1
ATOM 2798 O O . LYS A 1 345 ? -8.691 -13.687 -24.605 1.00 90.19 345 LYS A O 1
ATOM 2803 N N . PHE A 1 346 ? -7.982 -13.594 -22.477 1.00 89.75 346 PHE A N 1
ATOM 2804 C CA . PHE A 1 346 ? -6.625 -13.159 -22.782 1.00 89.75 346 PHE A CA 1
ATOM 2805 C C . PHE A 1 346 ? -5.633 -14.338 -22.735 1.00 89.75 346 PHE A C 1
ATOM 2807 O O . PHE A 1 346 ? -5.752 -15.206 -21.868 1.00 89.75 346 PHE A O 1
ATOM 2814 N N . PRO A 1 347 ? -4.640 -14.372 -23.646 1.00 87.94 347 PRO A N 1
ATOM 2815 C CA . PRO A 1 347 ? -3.720 -15.504 -23.778 1.00 87.94 347 PRO A CA 1
ATOM 2816 C C . PRO A 1 347 ? -2.634 -15.555 -22.695 1.00 87.94 347 PRO A C 1
ATOM 2818 O O . PRO A 1 347 ? -2.206 -16.644 -22.331 1.00 87.94 347 PRO A O 1
ATOM 2821 N N . ASN A 1 348 ? -2.198 -14.398 -22.185 1.00 92.12 348 ASN A N 1
ATOM 2822 C CA . ASN A 1 348 ? -1.206 -14.294 -21.116 1.00 92.12 348 ASN A CA 1
ATOM 2823 C C . ASN A 1 348 ? -1.780 -13.435 -19.988 1.00 92.12 348 ASN A C 1
ATOM 2825 O O . ASN A 1 348 ? -1.979 -12.232 -20.170 1.00 92.12 348 ASN A O 1
ATOM 2829 N N . VAL A 1 349 ? -2.065 -14.042 -18.840 1.00 94.19 349 VAL A N 1
ATOM 2830 C CA . VAL A 1 349 ? -2.647 -13.382 -17.671 1.00 94.19 349 VAL A CA 1
ATOM 2831 C C . VAL A 1 349 ? -1.924 -13.805 -16.406 1.00 94.19 349 VAL A C 1
ATOM 2833 O O . VAL A 1 349 ? -1.685 -14.990 -16.186 1.00 94.19 349 VAL A O 1
ATOM 2836 N N . VAL A 1 350 ? -1.660 -12.826 -15.548 1.00 94.69 350 VAL A N 1
ATOM 2837 C CA . VAL A 1 350 ? -1.315 -13.016 -14.142 1.00 94.69 350 VAL A CA 1
ATOM 2838 C C . VAL A 1 350 ? -2.399 -12.333 -13.313 1.00 94.69 350 VAL A C 1
ATOM 2840 O O . VAL A 1 350 ? -2.561 -11.118 -13.408 1.00 94.69 350 VAL A O 1
ATOM 2843 N N . PHE A 1 351 ? -3.157 -13.102 -12.537 1.00 95.12 351 PHE A N 1
ATOM 2844 C CA . PHE A 1 351 ? -4.126 -12.594 -11.569 1.00 95.12 351 PHE A CA 1
ATOM 2845 C C . PHE A 1 351 ? -3.625 -12.891 -10.157 1.00 95.12 351 PHE A C 1
ATOM 2847 O O . PHE A 1 351 ? -3.240 -14.025 -9.875 1.00 95.12 351 PHE A O 1
ATOM 2854 N N . CYS A 1 352 ? -3.576 -11.886 -9.288 1.00 94.06 352 CYS A N 1
ATOM 2855 C CA . CYS A 1 352 ? -3.039 -12.052 -7.940 1.00 94.06 352 CYS A CA 1
ATOM 2856 C C . CYS A 1 352 ? -3.671 -11.121 -6.902 1.00 94.06 352 CYS A C 1
ATOM 2858 O O . CYS A 1 352 ? -4.564 -10.345 -7.223 1.00 94.06 352 CYS A O 1
ATOM 2860 N N . GLY A 1 353 ? -3.215 -11.212 -5.658 1.00 89.75 353 GLY A N 1
ATOM 2861 C CA . GLY A 1 353 ? -3.643 -10.356 -4.550 1.00 89.75 353 GLY A CA 1
ATOM 2862 C C . GLY A 1 353 ? -4.125 -11.173 -3.359 1.00 89.75 353 GLY A C 1
ATOM 2863 O O . GLY A 1 353 ? -3.978 -12.399 -3.358 1.00 89.75 353 GLY A O 1
ATOM 2864 N N . ASP A 1 354 ? -4.701 -10.488 -2.373 1.00 92.12 354 ASP A N 1
ATOM 2865 C CA . ASP A 1 354 ? -5.314 -11.115 -1.205 1.00 92.12 354 ASP A CA 1
ATOM 2866 C C . ASP A 1 354 ? -6.686 -11.676 -1.585 1.00 92.12 354 ASP A C 1
ATOM 2868 O O . ASP A 1 354 ? -7.720 -11.003 -1.585 1.00 92.12 354 ASP A O 1
ATOM 2872 N N . LEU A 1 355 ? -6.705 -12.944 -1.970 1.00 93.00 355 LEU A N 1
ATOM 2873 C CA . LEU A 1 355 ? -7.930 -13.581 -2.420 1.00 93.00 355 LEU A CA 1
ATOM 2874 C C . LEU A 1 355 ? -8.790 -14.060 -1.249 1.00 93.00 355 LEU A C 1
ATOM 2876 O O . LEU A 1 355 ? -9.832 -14.663 -1.508 1.00 93.00 355 LEU A O 1
ATOM 2880 N N . ASN A 1 356 ? -8.366 -13.841 0.006 1.00 87.88 356 ASN A N 1
ATOM 2881 C CA . ASN A 1 356 ? -9.027 -14.319 1.222 1.00 87.88 356 ASN A CA 1
ATOM 2882 C C . ASN A 1 356 ? -9.447 -15.800 1.156 1.00 87.88 356 ASN A C 1
ATOM 2884 O O . ASN A 1 356 ? -10.418 -16.217 1.790 1.00 87.88 356 ASN A O 1
ATOM 2888 N N . TRP A 1 357 ? -8.764 -16.603 0.332 1.00 88.81 357 TRP A N 1
ATOM 2889 C CA . TRP A 1 357 ? -9.287 -17.900 -0.085 1.00 88.81 357 TRP A CA 1
ATOM 2890 C C . TRP A 1 357 ? -8.986 -18.979 0.947 1.00 88.81 357 TRP A C 1
ATOM 2892 O O . TRP A 1 357 ? -7.823 -19.276 1.239 1.00 88.81 357 TRP A O 1
ATOM 2902 N N . ILE A 1 358 ? -10.039 -19.614 1.454 1.00 82.50 358 ILE A N 1
ATOM 2903 C CA . ILE A 1 358 ? -9.957 -20.636 2.494 1.00 82.50 358 ILE A CA 1
ATOM 2904 C C . ILE A 1 358 ? -10.434 -21.954 1.893 1.00 82.50 358 ILE A C 1
ATOM 2906 O O . ILE A 1 358 ? -11.634 -22.186 1.787 1.00 82.50 358 ILE A O 1
ATOM 2910 N N . GLU A 1 359 ? -9.499 -22.835 1.524 1.00 81.62 359 GLU A N 1
ATOM 2911 C CA . GLU A 1 359 ? -9.798 -24.085 0.797 1.00 81.62 359 GLU A CA 1
ATOM 2912 C C . GLU A 1 359 ? -10.853 -24.958 1.505 1.00 81.62 359 GLU A C 1
ATOM 2914 O O . GLU A 1 359 ? -11.761 -25.472 0.857 1.00 81.62 359 GLU A O 1
ATOM 2919 N N . ASP A 1 360 ? -10.778 -25.071 2.838 1.00 77.94 360 ASP A N 1
ATOM 2920 C CA . ASP A 1 360 ? -11.718 -25.855 3.658 1.00 77.94 360 ASP A CA 1
ATOM 2921 C C . ASP A 1 360 ? -13.170 -25.346 3.572 1.00 77.94 360 ASP A C 1
ATOM 2923 O O . ASP A 1 360 ? -14.110 -26.106 3.802 1.00 77.94 360 ASP A O 1
ATOM 2927 N N . LEU A 1 361 ? -13.359 -24.052 3.290 1.00 80.75 361 LEU A N 1
ATOM 2928 C CA . LEU A 1 361 ? -14.670 -23.398 3.242 1.00 80.75 361 LEU A CA 1
ATOM 2929 C C . LEU A 1 361 ? -15.154 -23.168 1.810 1.00 80.75 361 LEU A C 1
ATOM 2931 O O . LEU A 1 361 ? -16.317 -23.414 1.501 1.00 80.75 361 LEU A O 1
ATOM 2935 N N . ASP A 1 362 ? -14.266 -22.670 0.955 1.00 85.19 362 ASP A N 1
ATOM 2936 C CA . ASP A 1 362 ? -14.570 -22.223 -0.404 1.00 85.19 362 ASP A CA 1
ATOM 2937 C C . ASP A 1 362 ? -14.435 -23.351 -1.432 1.00 85.19 362 ASP A C 1
ATOM 2939 O O . ASP A 1 362 ? -14.921 -23.237 -2.561 1.00 85.19 362 ASP A O 1
ATOM 2943 N N . GLY A 1 363 ? -13.789 -24.450 -1.035 1.00 87.75 363 GLY A N 1
ATOM 2944 C CA . GLY A 1 363 ? -13.392 -25.526 -1.924 1.00 87.75 363 GLY A CA 1
ATOM 2945 C C . GLY A 1 363 ? -12.172 -25.161 -2.779 1.00 87.75 363 GLY A C 1
ATOM 2946 O O . GLY A 1 363 ? -11.492 -24.158 -2.523 1.00 87.75 363 GLY A O 1
ATOM 2947 N N . PRO A 1 364 ? -11.877 -25.978 -3.808 1.00 89.75 364 PRO A N 1
ATOM 2948 C CA . PRO A 1 364 ? -10.760 -25.724 -4.703 1.00 89.75 364 PRO A CA 1
ATOM 2949 C C . PRO A 1 364 ? -10.943 -24.395 -5.438 1.00 89.75 364 PRO A C 1
ATOM 2951 O O . PRO A 1 364 ? -12.038 -24.089 -5.927 1.00 89.75 364 PRO A O 1
ATOM 2954 N N . PHE A 1 365 ? -9.864 -23.618 -5.551 1.00 92.88 365 PHE A N 1
ATOM 2955 C CA . PHE A 1 365 ? -9.898 -22.371 -6.316 1.00 92.88 365 PHE A CA 1
ATOM 2956 C C . PHE A 1 365 ? -10.360 -22.632 -7.770 1.00 92.88 365 PHE A C 1
ATOM 2958 O O . PHE A 1 365 ? -9.848 -23.555 -8.408 1.00 92.88 365 PHE A O 1
ATOM 2965 N N . PRO A 1 366 ? -11.318 -21.857 -8.324 1.00 93.50 366 PRO A N 1
ATOM 2966 C CA . PRO A 1 366 ? -12.007 -22.186 -9.576 1.00 93.50 366 PRO A CA 1
ATOM 2967 C C . PRO A 1 366 ? -11.179 -21.845 -10.828 1.00 93.50 366 PRO A C 1
ATOM 2969 O O . PRO A 1 366 ? -11.605 -21.049 -11.666 1.00 93.50 366 PRO A O 1
ATOM 2972 N N . LEU A 1 367 ? -9.990 -22.437 -10.954 1.00 94.31 367 LEU A N 1
ATOM 2973 C CA . LEU A 1 367 ? -9.085 -22.250 -12.086 1.00 94.31 367 LEU A CA 1
ATOM 2974 C C . LEU A 1 367 ? -9.749 -22.690 -13.406 1.00 94.31 367 LEU A C 1
ATOM 2976 O O . LEU A 1 367 ? -10.238 -23.818 -13.492 1.00 94.31 367 LEU A O 1
ATOM 2980 N N . PRO A 1 368 ? -9.773 -21.833 -14.444 1.00 94.00 368 PRO A N 1
ATOM 2981 C CA . PRO A 1 368 ? -10.164 -22.252 -15.786 1.00 94.00 368 PRO A CA 1
ATOM 2982 C C . PRO A 1 368 ? -9.173 -23.260 -16.382 1.00 94.00 368 PRO A C 1
ATOM 2984 O O . PRO A 1 368 ? -8.008 -23.308 -15.990 1.00 94.00 368 PRO A O 1
ATOM 2987 N N . ASP A 1 369 ? -9.605 -24.009 -17.396 1.00 91.19 369 ASP A N 1
ATOM 2988 C CA . ASP A 1 369 ? -8.732 -24.959 -18.091 1.00 91.19 369 ASP A CA 1
ATOM 2989 C C . ASP A 1 369 ? -7.466 -24.275 -18.637 1.00 91.19 369 ASP A C 1
ATOM 2991 O O . ASP A 1 369 ? -7.530 -23.229 -19.289 1.00 91.19 369 ASP A O 1
ATOM 2995 N N . GLY A 1 370 ? -6.306 -24.878 -18.363 1.00 88.88 370 GLY A N 1
ATOM 2996 C CA . GLY A 1 370 ? -4.994 -24.350 -18.753 1.00 88.88 370 GLY A CA 1
ATOM 2997 C C . GLY A 1 370 ? -4.443 -23.251 -17.840 1.00 88.88 370 GLY A C 1
ATOM 2998 O O . GLY A 1 370 ? -3.311 -22.817 -18.048 1.00 88.88 370 GLY A O 1
ATOM 2999 N N . TRP A 1 371 ? -5.198 -22.815 -16.827 1.00 95.50 371 TRP A N 1
ATOM 3000 C CA . TRP A 1 371 ? -4.675 -21.941 -15.782 1.00 95.50 371 TRP A CA 1
ATOM 3001 C C . TRP A 1 371 ? -3.978 -22.749 -14.693 1.00 95.50 371 TRP A C 1
ATOM 3003 O O . TRP A 1 371 ? -4.352 -23.881 -14.395 1.00 95.50 371 TRP A O 1
ATOM 3013 N N . ILE A 1 372 ? -2.978 -22.133 -14.076 1.00 95.00 372 ILE A N 1
ATOM 3014 C CA . ILE A 1 372 ? -2.136 -22.739 -13.047 1.00 95.00 372 ILE A CA 1
ATOM 3015 C C . ILE A 1 372 ? -2.046 -21.830 -11.824 1.00 95.00 372 ILE A C 1
ATOM 3017 O O . ILE A 1 372 ? -2.088 -20.605 -11.950 1.00 95.00 372 ILE A O 1
ATOM 3021 N N . ASP A 1 373 ? -1.883 -22.428 -10.648 1.00 96.00 373 ASP A N 1
ATOM 3022 C CA . ASP A 1 373 ? -1.460 -21.741 -9.425 1.00 96.00 373 ASP A CA 1
ATOM 3023 C C . ASP A 1 373 ? 0.064 -21.925 -9.285 1.00 96.00 373 ASP A C 1
ATOM 3025 O O . ASP A 1 373 ? 0.523 -23.031 -8.966 1.00 96.00 373 ASP A O 1
ATOM 3029 N N . PRO A 1 374 ? 0.877 -20.879 -9.538 1.00 96.06 374 PRO A N 1
ATOM 3030 C CA . PRO A 1 374 ? 2.330 -21.003 -9.548 1.00 96.06 374 PRO A CA 1
ATOM 3031 C C . PRO A 1 374 ? 2.929 -21.489 -8.232 1.00 96.06 374 PRO A C 1
ATOM 3033 O O . PRO A 1 374 ? 3.994 -22.103 -8.260 1.00 96.06 374 PRO A O 1
ATOM 3036 N N . TRP A 1 375 ? 2.271 -21.234 -7.093 1.00 95.06 375 TRP A N 1
ATOM 3037 C CA . TRP A 1 375 ? 2.753 -21.734 -5.808 1.00 95.06 375 TRP A CA 1
ATOM 3038 C C . TRP A 1 375 ? 2.700 -23.259 -5.785 1.00 95.06 375 TRP A C 1
ATOM 3040 O O . TRP A 1 375 ? 3.689 -23.914 -5.465 1.00 95.06 375 TRP A O 1
ATOM 3050 N N . THR A 1 376 ? 1.568 -23.832 -6.193 1.00 93.44 376 THR A N 1
ATOM 3051 C CA . THR A 1 376 ? 1.398 -25.291 -6.212 1.00 93.44 376 THR A CA 1
ATOM 3052 C C . THR A 1 376 ? 2.328 -25.985 -7.209 1.00 93.44 376 THR A C 1
ATOM 3054 O O . THR A 1 376 ? 2.810 -27.075 -6.920 1.00 93.44 376 THR A O 1
ATOM 3057 N N . GLU A 1 377 ? 2.646 -25.335 -8.331 1.00 94.19 377 GLU A N 1
ATOM 3058 C CA . GLU A 1 377 ? 3.550 -25.874 -9.356 1.00 94.19 377 GLU A CA 1
ATOM 3059 C C . GLU A 1 377 ? 5.029 -25.807 -8.941 1.00 94.19 377 GLU A C 1
ATOM 3061 O O . GLU A 1 377 ? 5.771 -26.779 -9.080 1.00 94.19 377 GLU A O 1
ATOM 3066 N N . LEU A 1 378 ? 5.482 -24.659 -8.428 1.00 95.06 378 LEU A N 1
ATOM 3067 C CA . LEU A 1 378 ? 6.901 -24.425 -8.134 1.00 95.06 378 LEU A CA 1
ATOM 3068 C C . LEU A 1 378 ? 7.307 -24.862 -6.722 1.00 95.06 378 LEU A C 1
ATOM 3070 O O . LEU A 1 378 ? 8.476 -25.168 -6.485 1.00 95.06 378 LEU A O 1
ATOM 3074 N N . ARG A 1 379 ? 6.362 -24.871 -5.777 1.00 92.31 379 ARG A N 1
ATOM 3075 C CA . ARG A 1 379 ? 6.587 -25.120 -4.346 1.00 92.31 379 ARG A CA 1
ATOM 3076 C C . ARG A 1 379 ? 5.609 -26.182 -3.788 1.00 92.31 379 ARG A C 1
ATOM 3078 O O . ARG A 1 379 ? 5.049 -25.981 -2.714 1.00 92.31 379 ARG A O 1
ATOM 3085 N N . PRO A 1 380 ? 5.415 -27.355 -4.433 1.00 89.69 380 PRO A N 1
ATOM 3086 C CA . PRO A 1 380 ? 4.362 -28.324 -4.072 1.00 89.69 380 PRO A CA 1
ATOM 3087 C C . PRO A 1 380 ? 4.497 -28.946 -2.672 1.00 89.69 380 PRO A C 1
ATOM 3089 O O . PRO A 1 380 ? 3.576 -29.604 -2.194 1.00 89.69 380 PRO A O 1
ATOM 3092 N N . ARG A 1 381 ? 5.662 -28.805 -2.028 1.00 87.88 381 ARG A N 1
ATOM 3093 C CA . ARG A 1 381 ? 5.946 -29.332 -0.682 1.00 87.88 381 ARG A CA 1
ATOM 3094 C C . ARG A 1 381 ? 5.872 -28.266 0.410 1.00 87.88 381 ARG A C 1
ATOM 3096 O O . ARG A 1 381 ? 6.078 -28.593 1.574 1.00 87.88 381 ARG A O 1
ATOM 3103 N N . GLU A 1 382 ? 5.632 -27.013 0.039 1.00 87.62 382 GLU A N 1
ATOM 3104 C CA . GLU A 1 382 ? 5.565 -25.887 0.962 1.00 87.62 382 GLU A CA 1
ATOM 3105 C C . GLU A 1 382 ? 4.115 -25.414 1.089 1.00 87.62 382 GLU A C 1
ATOM 3107 O O . GLU A 1 382 ? 3.400 -25.280 0.096 1.00 87.62 382 GLU A O 1
ATOM 3112 N N . ASN A 1 383 ? 3.681 -25.113 2.313 1.00 85.19 383 ASN A N 1
ATOM 3113 C CA . ASN A 1 383 ? 2.287 -24.748 2.580 1.00 85.19 383 ASN A CA 1
ATOM 3114 C C . ASN A 1 383 ? 1.887 -23.398 1.962 1.00 85.19 383 ASN A C 1
ATOM 3116 O O . ASN A 1 383 ? 0.715 -23.182 1.653 1.00 85.19 383 ASN A O 1
ATOM 3120 N N . GLY A 1 384 ? 2.852 -22.486 1.803 1.00 89.19 384 GLY A N 1
ATOM 3121 C CA . GLY A 1 384 ? 2.616 -21.151 1.253 1.00 89.19 384 GLY A CA 1
ATOM 3122 C C . GLY A 1 384 ? 1.730 -20.273 2.108 1.00 89.19 384 GLY A C 1
ATOM 3123 O O . GLY A 1 384 ? 0.957 -19.495 1.566 1.00 89.19 384 GLY A O 1
ATOM 3124 N N . TRP A 1 385 ? 1.800 -20.411 3.431 1.00 90.50 385 TRP A N 1
ATOM 3125 C CA . TRP A 1 385 ? 1.033 -19.564 4.334 1.00 90.50 385 TRP A CA 1
ATOM 3126 C C . TRP A 1 385 ? 1.501 -18.118 4.222 1.00 90.50 385 TRP A C 1
ATOM 3128 O O . TRP A 1 385 ? 2.556 -17.757 4.732 1.00 90.50 385 TRP A O 1
ATOM 3138 N N . THR A 1 386 ? 0.718 -17.306 3.522 1.00 91.12 386 THR A N 1
ATOM 3139 C CA . THR A 1 386 ? 0.939 -15.863 3.428 1.00 91.12 386 THR A CA 1
ATOM 3140 C C . THR A 1 386 ? 0.382 -15.145 4.645 1.00 91.12 386 THR A C 1
ATOM 3142 O O . THR A 1 386 ? 0.834 -14.062 4.974 1.00 91.12 386 THR A O 1
ATOM 3145 N N . TYR A 1 387 ? -0.528 -15.786 5.373 1.00 86.38 387 TYR A N 1
ATOM 3146 C CA . TYR A 1 387 ? -0.974 -15.365 6.686 1.00 86.38 387 TYR A CA 1
ATOM 3147 C C . TYR A 1 387 ? -0.587 -16.432 7.710 1.00 86.38 387 TYR A C 1
ATOM 3149 O O . TYR A 1 387 ? -1.116 -17.545 7.667 1.00 86.38 387 TYR A O 1
ATOM 3157 N N . ASP A 1 388 ? 0.330 -16.118 8.625 1.00 80.44 388 ASP A N 1
ATOM 3158 C CA . ASP A 1 388 ? 0.815 -17.063 9.637 1.00 80.44 388 ASP A CA 1
ATOM 3159 C C . ASP A 1 388 ? 1.061 -16.371 10.985 1.00 80.44 388 ASP A C 1
ATOM 3161 O O . ASP A 1 388 ? 2.049 -15.664 11.184 1.00 80.44 388 ASP A O 1
ATOM 3165 N N . THR A 1 389 ? 0.181 -16.619 11.956 1.00 70.94 389 THR A N 1
ATOM 3166 C CA . THR A 1 389 ? 0.301 -16.042 13.306 1.00 70.94 389 THR A CA 1
ATOM 3167 C C . THR A 1 389 ? 1.420 -16.659 14.153 1.00 70.94 389 THR A C 1
ATOM 3169 O O . THR A 1 389 ? 1.712 -16.158 15.237 1.00 70.94 389 THR A O 1
ATOM 3172 N N . MET A 1 390 ? 1.971 -17.800 13.730 1.00 67.06 390 MET A N 1
ATOM 3173 C CA . MET A 1 390 ? 3.028 -18.522 14.443 1.00 67.06 390 MET A CA 1
ATOM 3174 C C . MET A 1 390 ? 4.401 -17.956 14.085 1.00 67.06 390 MET A C 1
ATOM 3176 O O . MET A 1 390 ? 5.232 -17.775 14.974 1.00 67.06 390 MET A O 1
ATOM 3180 N N . SER A 1 391 ? 4.637 -17.659 12.804 1.00 71.44 391 SER A N 1
ATOM 3181 C CA . SER A 1 391 ? 5.899 -17.075 12.336 1.00 71.44 391 SER A CA 1
ATOM 3182 C C . SER A 1 391 ? 5.896 -15.543 12.351 1.00 71.44 391 SER A C 1
ATOM 3184 O O . SER A 1 391 ? 6.946 -14.941 12.576 1.00 71.44 391 SER A O 1
ATOM 3186 N N . ASN A 1 392 ? 4.743 -14.888 12.167 1.00 71.94 392 ASN A N 1
ATOM 3187 C CA . ASN A 1 392 ? 4.624 -13.436 12.286 1.00 71.94 392 ASN A CA 1
ATOM 3188 C C . ASN A 1 392 ? 4.343 -13.055 13.745 1.00 71.94 392 ASN A C 1
ATOM 3190 O O . ASN A 1 392 ? 3.197 -13.039 14.202 1.00 71.94 392 ASN A O 1
ATOM 3194 N N . LEU A 1 393 ? 5.396 -12.730 14.504 1.00 66.00 393 LEU A N 1
ATOM 3195 C CA . LEU A 1 393 ? 5.251 -12.439 15.935 1.00 66.00 393 LEU A CA 1
ATOM 3196 C C . LEU A 1 393 ? 4.483 -11.141 16.212 1.00 66.00 393 LEU A C 1
ATOM 3198 O O . LEU A 1 393 ? 4.005 -10.963 17.334 1.00 66.00 393 LEU A O 1
ATOM 3202 N N . MET A 1 394 ? 4.275 -10.273 15.215 1.00 67.75 394 MET A N 1
ATOM 3203 C CA . MET A 1 394 ? 3.344 -9.147 15.348 1.00 67.75 394 MET A CA 1
ATOM 3204 C C . MET A 1 394 ? 1.922 -9.635 15.694 1.00 67.75 394 MET A C 1
ATOM 3206 O O . MET A 1 394 ? 1.172 -8.977 16.423 1.00 67.75 394 MET A O 1
ATOM 3210 N N . LEU A 1 395 ? 1.572 -10.837 15.228 1.00 62.88 395 LEU A N 1
ATOM 3211 C CA . LEU A 1 395 ? 0.270 -11.472 15.394 1.00 62.88 395 LEU A CA 1
ATOM 3212 C C . LEU A 1 395 ? 0.217 -12.484 16.546 1.00 62.88 395 LEU A C 1
ATOM 3214 O O . LEU A 1 395 ? -0.858 -13.007 16.827 1.00 62.88 395 LEU A O 1
ATOM 3218 N N . CYS A 1 396 ? 1.314 -12.737 17.270 1.00 59.03 396 CYS A N 1
ATOM 3219 C CA . CYS A 1 396 ? 1.388 -13.836 18.253 1.00 59.03 396 CYS A CA 1
ATOM 3220 C C . CYS A 1 396 ? 0.423 -13.704 19.451 1.00 59.03 396 CYS A C 1
ATOM 3222 O O . CYS A 1 396 ? 0.201 -14.656 20.200 1.00 59.03 396 CYS A O 1
ATOM 3224 N N . ALA A 1 397 ? -0.163 -12.520 19.655 1.00 46.62 397 ALA A N 1
ATOM 3225 C CA . ALA A 1 397 ? -1.210 -12.304 20.654 1.00 46.62 397 ALA A CA 1
ATOM 3226 C C . ALA A 1 397 ? -2.612 -12.760 20.191 1.00 46.62 397 ALA A C 1
ATOM 3228 O O . ALA A 1 397 ? -3.536 -12.786 21.011 1.00 46.62 397 ALA A O 1
ATOM 3229 N N . SER A 1 398 ? -2.772 -13.095 18.908 1.00 54.31 398 SER A N 1
ATOM 3230 C CA . SER A 1 398 ? -3.982 -13.652 18.296 1.00 54.31 398 SER A CA 1
ATOM 3231 C C . SER A 1 398 ? -4.004 -15.184 18.428 1.00 54.31 398 SER A C 1
ATOM 3233 O O . SER A 1 398 ? -3.031 -15.803 18.861 1.00 54.31 398 SER A O 1
ATOM 3235 N N . LYS A 1 399 ? -5.137 -15.831 18.126 1.00 54.38 399 LYS A N 1
ATOM 3236 C CA . LYS A 1 399 ? -5.194 -17.303 18.134 1.00 54.38 399 LYS A CA 1
ATOM 3237 C C . LYS A 1 399 ? -4.326 -17.865 16.991 1.00 54.38 399 LYS A C 1
ATOM 3239 O O . LYS A 1 399 ? -4.250 -17.218 15.949 1.00 54.38 399 LYS A O 1
ATOM 3244 N N . PRO A 1 400 ? -3.744 -19.068 17.132 1.00 55.56 400 PRO A N 1
ATOM 3245 C CA . PRO A 1 400 ? -3.023 -19.713 16.039 1.00 55.56 400 PRO A CA 1
ATOM 3246 C C . PRO A 1 400 ? -3.893 -19.864 14.782 1.00 55.56 400 PRO A C 1
ATOM 3248 O O . PRO A 1 400 ? -4.952 -20.495 14.841 1.00 55.56 400 PRO A O 1
ATOM 3251 N N . ALA A 1 401 ? -3.448 -19.285 13.670 1.00 69.19 401 ALA A N 1
ATOM 3252 C CA . ALA A 1 401 ? -4.058 -19.386 12.352 1.00 69.19 401 ALA A CA 1
ATOM 3253 C C . ALA A 1 401 ? -2.997 -19.288 11.255 1.00 69.19 401 ALA A C 1
ATOM 3255 O O . ALA A 1 401 ? -2.076 -18.476 11.330 1.00 69.19 401 ALA A O 1
ATOM 3256 N N . GLN A 1 402 ? -3.159 -20.131 10.240 1.00 80.12 402 GLN A N 1
ATOM 3257 C CA . GLN A 1 402 ? -2.238 -20.287 9.125 1.00 80.12 402 GLN A CA 1
ATOM 3258 C C . GLN A 1 402 ? -3.051 -20.501 7.851 1.00 80.12 402 GLN A C 1
ATOM 3260 O O . GLN A 1 402 ? -3.845 -21.441 7.777 1.00 80.12 402 GLN A O 1
ATOM 3265 N N . ALA A 1 403 ? -2.899 -19.615 6.870 1.00 84.25 403 ALA A N 1
ATOM 3266 C CA . ALA A 1 403 ? -3.643 -19.670 5.620 1.00 84.25 403 ALA A CA 1
ATOM 3267 C C . ALA A 1 403 ? -2.866 -19.076 4.445 1.00 84.25 403 ALA A C 1
ATOM 3269 O O . ALA A 1 403 ? -2.018 -18.201 4.595 1.00 84.25 403 ALA A O 1
ATOM 3270 N N . ARG A 1 404 ? -3.195 -19.567 3.247 1.00 90.75 404 ARG A N 1
ATOM 3271 C CA . ARG A 1 404 ? -2.698 -19.057 1.966 1.00 90.75 404 ARG A CA 1
ATOM 3272 C C . ARG A 1 404 ? -3.775 -18.196 1.314 1.00 90.75 404 ARG A C 1
ATOM 3274 O O . ARG A 1 404 ? -4.511 -18.660 0.434 1.00 90.75 404 ARG A O 1
ATOM 3281 N N . LEU A 1 405 ? -3.903 -16.984 1.843 1.00 90.81 405 LEU A N 1
ATOM 3282 C CA . LEU A 1 405 ? -4.922 -16.017 1.439 1.00 90.81 405 LEU A CA 1
ATOM 3283 C C . LEU A 1 405 ? -4.505 -15.302 0.158 1.00 90.81 405 LEU A C 1
ATOM 3285 O O . LEU A 1 405 ? -5.296 -15.197 -0.780 1.00 90.81 405 LEU A O 1
ATOM 3289 N N . ASP A 1 406 ? -3.230 -14.930 0.083 1.00 94.19 406 ASP A N 1
ATOM 3290 C CA . ASP A 1 406 ? -2.628 -14.316 -1.086 1.00 94.19 406 ASP A CA 1
ATOM 3291 C C . ASP A 1 406 ? -2.229 -15.388 -2.090 1.00 94.19 406 ASP A C 1
ATOM 3293 O O . ASP A 1 406 ? -1.569 -16.382 -1.760 1.00 94.19 406 ASP A O 1
ATOM 3297 N N . ARG A 1 407 ? -2.641 -15.206 -3.344 1.00 93.94 407 ARG A N 1
ATOM 3298 C CA . ARG A 1 407 ? -2.371 -16.184 -4.402 1.00 93.94 407 ARG A CA 1
ATOM 3299 C C . ARG A 1 407 ? -1.978 -15.503 -5.694 1.00 93.94 407 ARG A C 1
ATOM 3301 O O . ARG A 1 407 ? -2.396 -14.388 -5.984 1.00 93.94 407 ARG A O 1
ATOM 3308 N N . PHE A 1 408 ? -1.219 -16.236 -6.497 1.00 95.94 408 PHE A N 1
ATOM 3309 C CA . PHE A 1 408 ? -1.103 -16.006 -7.928 1.00 95.94 408 PHE A CA 1
ATOM 3310 C C . PHE A 1 408 ? -1.880 -17.100 -8.653 1.00 95.94 408 PHE A C 1
ATOM 3312 O O . PHE A 1 408 ? -1.809 -18.267 -8.278 1.00 95.94 408 PHE A O 1
ATOM 3319 N N . VAL A 1 409 ? -2.581 -16.738 -9.720 1.00 96.44 409 VAL A N 1
ATOM 3320 C CA . VAL A 1 409 ? -3.152 -17.674 -10.688 1.00 96.44 409 VAL A CA 1
ATOM 3321 C C . VAL A 1 409 ? -2.894 -17.140 -12.087 1.00 96.44 409 VAL A C 1
ATOM 3323 O O . VAL A 1 409 ? -3.000 -15.938 -12.343 1.00 96.44 409 VAL A O 1
ATOM 3326 N N . CYS A 1 410 ? -2.454 -18.003 -12.991 1.00 95.38 410 CYS A N 1
ATOM 3327 C CA . CYS A 1 410 ? -1.884 -17.567 -14.258 1.00 95.38 410 CYS A CA 1
ATOM 3328 C C . CYS A 1 410 ? -2.375 -18.408 -15.428 1.00 95.38 410 CYS A C 1
ATOM 3330 O O . CYS A 1 410 ? -2.545 -19.614 -15.305 1.00 95.38 410 CYS A O 1
ATOM 3332 N N . ASN A 1 411 ? -2.504 -17.769 -16.585 1.00 94.94 411 ASN A N 1
ATOM 3333 C CA . ASN A 1 411 ? -2.555 -18.425 -17.885 1.00 94.94 411 ASN A CA 1
ATOM 3334 C C . ASN A 1 411 ? -1.381 -17.899 -18.695 1.00 94.94 411 ASN A C 1
ATOM 3336 O O . ASN A 1 411 ? -1.334 -16.703 -18.966 1.00 94.94 411 ASN A O 1
ATOM 3340 N N . LEU A 1 412 ? -0.412 -18.743 -19.026 1.00 93.31 412 LEU A N 1
ATOM 3341 C CA . LEU A 1 412 ? 0.843 -18.309 -19.636 1.00 93.31 412 LEU A CA 1
ATOM 3342 C C . LEU A 1 412 ? 1.067 -19.082 -20.931 1.00 93.31 412 LEU A C 1
ATOM 3344 O O . LEU A 1 412 ? 1.668 -20.152 -20.931 1.00 93.31 412 LEU A O 1
ATOM 3348 N N . ARG A 1 413 ? 0.570 -18.540 -22.043 1.00 92.06 413 ARG A N 1
ATOM 3349 C CA . ARG A 1 413 ? 0.758 -19.145 -23.364 1.00 92.06 413 ARG A CA 1
ATOM 3350 C C . ARG A 1 413 ? 2.181 -18.954 -23.884 1.00 92.06 413 ARG A C 1
ATOM 3352 O O . ARG A 1 413 ? 2.782 -19.907 -24.363 1.00 92.06 413 ARG A O 1
ATOM 3359 N N . ASP A 1 414 ? 2.697 -17.734 -23.782 1.00 90.94 414 ASP A N 1
ATOM 3360 C CA . ASP A 1 414 ? 3.993 -17.341 -24.353 1.00 90.94 414 ASP A CA 1
ATOM 3361 C C . ASP A 1 414 ? 5.075 -17.131 -23.275 1.00 90.94 414 ASP A C 1
ATOM 3363 O O . ASP A 1 414 ? 6.209 -16.745 -23.564 1.00 90.94 414 ASP A O 1
ATOM 3367 N N . PHE A 1 415 ? 4.726 -17.383 -22.013 1.00 92.06 415 PHE A N 1
ATOM 3368 C CA . PHE A 1 415 ? 5.617 -17.275 -20.861 1.00 92.06 415 PHE A CA 1
ATOM 3369 C C . PHE A 1 415 ? 5.681 -18.607 -20.116 1.00 92.06 415 PHE A C 1
ATOM 3371 O O . PHE A 1 415 ? 4.790 -19.445 -20.223 1.00 92.06 415 PHE A O 1
ATOM 3378 N N . LYS A 1 416 ? 6.743 -18.813 -19.346 1.00 92.69 416 LYS A N 1
ATOM 3379 C CA . LYS A 1 416 ? 6.900 -19.946 -18.433 1.00 92.69 416 LYS A CA 1
ATOM 3380 C C . LYS A 1 416 ? 7.151 -19.447 -17.021 1.00 92.69 416 LYS A C 1
ATOM 3382 O O . LYS A 1 416 ? 7.717 -18.369 -16.825 1.00 92.69 416 LYS A O 1
ATOM 3387 N N . LEU A 1 417 ? 6.758 -20.249 -16.041 1.00 94.69 417 LEU A N 1
ATOM 3388 C CA . LEU A 1 417 ? 7.078 -19.981 -14.646 1.00 94.69 417 LEU A CA 1
ATOM 3389 C C . LEU A 1 417 ? 8.597 -20.026 -14.432 1.00 94.69 417 LEU A C 1
ATOM 3391 O O . LEU A 1 417 ? 9.285 -20.896 -14.965 1.00 94.69 417 LEU A O 1
ATOM 3395 N N . GLY A 1 418 ? 9.118 -19.045 -13.698 1.00 93.81 418 GLY A N 1
ATOM 3396 C CA . GLY A 1 418 ? 10.525 -18.957 -13.320 1.00 93.81 418 GLY A CA 1
ATOM 3397 C C . GLY A 1 418 ? 10.728 -19.315 -11.854 1.00 93.81 418 GLY A C 1
ATOM 3398 O O . GLY A 1 418 ? 11.374 -20.310 -11.547 1.00 93.81 418 GLY A O 1
ATOM 3399 N N . ALA A 1 419 ? 10.176 -18.500 -10.959 1.00 94.06 419 ALA A N 1
ATOM 3400 C CA . ALA A 1 419 ? 10.256 -18.702 -9.516 1.00 94.06 419 ALA A CA 1
ATOM 3401 C C . ALA A 1 419 ? 9.068 -18.036 -8.820 1.00 94.06 419 ALA A C 1
ATOM 3403 O O . ALA A 1 419 ? 8.482 -17.096 -9.357 1.00 94.06 419 ALA A O 1
ATOM 3404 N N . ILE A 1 420 ? 8.747 -18.505 -7.621 1.00 95.00 420 ILE A N 1
ATOM 3405 C CA . ILE A 1 420 ? 7.848 -17.823 -6.699 1.00 95.00 420 ILE A CA 1
ATOM 3406 C C . ILE A 1 420 ? 8.498 -17.825 -5.320 1.00 95.00 420 ILE A C 1
ATOM 3408 O O . ILE A 1 420 ? 8.931 -18.876 -4.832 1.00 95.00 420 ILE A O 1
ATOM 3412 N N . ASP A 1 421 ? 8.604 -16.632 -4.747 1.00 91.56 421 ASP A N 1
ATOM 3413 C CA . ASP A 1 421 ? 9.319 -16.372 -3.505 1.00 91.56 421 ASP A CA 1
ATOM 3414 C C . ASP A 1 421 ? 8.402 -15.606 -2.542 1.00 91.56 421 ASP A C 1
ATOM 3416 O O . ASP A 1 421 ? 7.650 -14.720 -2.956 1.00 91.56 421 ASP A O 1
ATOM 3420 N N . MET A 1 422 ? 8.452 -15.964 -1.260 1.00 91.88 422 MET A N 1
ATOM 3421 C CA . MET A 1 422 ? 7.770 -15.241 -0.187 1.00 91.88 422 MET A CA 1
ATOM 3422 C C . MET A 1 422 ? 8.709 -14.171 0.375 1.00 91.88 422 MET A C 1
ATOM 3424 O O . MET A 1 422 ? 9.896 -14.433 0.563 1.00 91.88 422 MET A O 1
ATOM 3428 N N . ILE A 1 423 ? 8.189 -12.971 0.621 1.00 89.00 423 ILE A N 1
ATOM 3429 C CA . ILE A 1 423 ? 8.955 -11.808 1.085 1.00 89.00 423 ILE A CA 1
ATOM 3430 C C . ILE A 1 423 ? 8.310 -11.172 2.317 1.00 89.00 423 ILE A C 1
ATOM 3432 O O . ILE A 1 423 ? 7.144 -11.416 2.625 1.00 89.00 423 ILE A O 1
ATOM 3436 N N . GLY A 1 424 ? 9.066 -10.323 3.014 1.00 84.88 424 GLY A N 1
ATOM 3437 C CA . GLY A 1 424 ? 8.589 -9.669 4.234 1.00 84.88 424 GLY A CA 1
ATOM 3438 C C . GLY A 1 424 ? 8.429 -10.638 5.405 1.00 84.88 424 GLY A C 1
ATOM 3439 O O . GLY A 1 424 ? 7.617 -10.398 6.288 1.00 84.88 424 GLY A O 1
ATOM 3440 N N . THR A 1 425 ? 9.185 -11.740 5.411 1.00 85.44 425 THR A N 1
ATOM 3441 C CA . THR A 1 425 ? 9.134 -12.778 6.452 1.00 85.44 425 THR A CA 1
ATOM 3442 C C . THR A 1 425 ? 9.883 -12.397 7.728 1.00 85.44 425 THR A C 1
ATOM 3444 O O . THR A 1 425 ? 9.755 -13.078 8.745 1.00 85.44 425 THR A O 1
ATOM 3447 N N . GLU A 1 426 ? 10.636 -11.299 7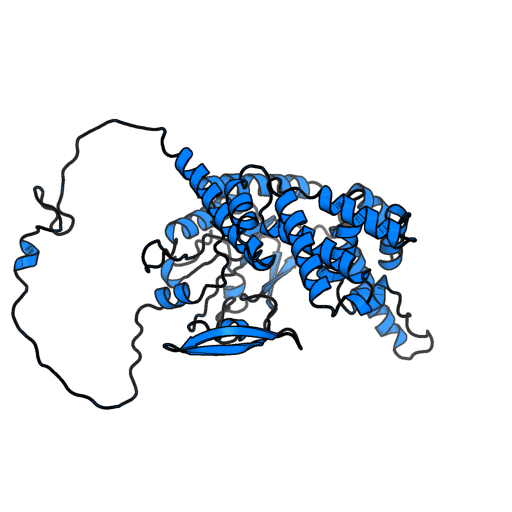.705 1.00 81.75 426 GLU A N 1
ATOM 3448 C CA . GLU A 1 426 ? 11.453 -10.823 8.819 1.00 81.75 426 GLU A CA 1
ATOM 3449 C C . GLU A 1 426 ? 10.866 -9.562 9.460 1.00 81.75 426 GLU A C 1
ATOM 3451 O O . GLU A 1 426 ? 10.223 -8.742 8.802 1.00 81.75 426 GLU A O 1
ATOM 3456 N N . ALA A 1 427 ? 11.096 -9.415 10.766 1.00 69.62 427 ALA A N 1
ATOM 3457 C CA . ALA A 1 427 ? 10.744 -8.201 11.487 1.00 69.62 427 ALA A CA 1
ATOM 3458 C C . ALA A 1 427 ? 11.635 -7.038 11.044 1.00 69.62 427 ALA A C 1
ATOM 3460 O O . ALA A 1 427 ? 12.828 -7.217 10.804 1.00 69.62 427 ALA A O 1
ATOM 3461 N N . ILE A 1 428 ? 11.074 -5.833 11.043 1.00 70.19 428 ILE A N 1
ATOM 3462 C CA . ILE A 1 428 ? 11.805 -4.588 10.828 1.00 70.19 428 ILE A CA 1
ATOM 3463 C C . ILE A 1 428 ? 12.756 -4.378 12.019 1.00 70.19 428 ILE A C 1
ATOM 3465 O O . ILE A 1 428 ? 12.288 -4.228 13.158 1.00 70.19 428 ILE A O 1
ATOM 3469 N N . PRO A 1 429 ? 14.085 -4.370 11.801 1.00 72.25 429 PRO A N 1
ATOM 3470 C CA . PRO A 1 429 ? 15.047 -4.246 12.886 1.00 72.25 429 PRO A CA 1
ATOM 3471 C C . PRO A 1 429 ? 14.833 -2.967 13.701 1.00 72.25 429 PRO A C 1
ATOM 3473 O O . PRO A 1 429 ? 14.699 -1.873 13.161 1.00 72.25 429 PRO A O 1
ATOM 3476 N N . GLY A 1 430 ? 14.801 -3.106 15.027 1.00 66.81 430 GLY A N 1
ATOM 3477 C CA . GLY A 1 430 ? 14.670 -1.975 15.951 1.00 66.81 430 GLY A CA 1
ATOM 3478 C C . GLY A 1 430 ? 13.253 -1.411 16.116 1.00 66.81 430 GLY A C 1
ATOM 3479 O O . GLY A 1 430 ? 13.056 -0.561 16.984 1.00 66.81 430 GLY A O 1
ATOM 3480 N N . LEU A 1 431 ? 12.258 -1.897 15.363 1.00 63.75 431 LEU A N 1
ATOM 3481 C CA . LEU A 1 431 ? 10.881 -1.419 15.459 1.00 63.75 431 LEU A CA 1
ATOM 3482 C C . LEU A 1 431 ? 10.007 -2.370 16.287 1.00 63.75 431 LEU A C 1
ATOM 3484 O O . LEU A 1 431 ? 9.942 -3.578 16.049 1.00 63.75 431 LEU A O 1
ATOM 3488 N N . SER A 1 432 ? 9.307 -1.814 17.275 1.00 66.94 432 SER A N 1
ATOM 3489 C CA . SER A 1 432 ? 8.376 -2.559 18.122 1.00 66.94 432 SER A CA 1
ATOM 3490 C C . SER A 1 432 ? 7.156 -1.716 18.472 1.00 66.94 432 SER A C 1
ATOM 3492 O O . SER A 1 432 ? 7.217 -0.487 18.484 1.00 66.94 432 SER A O 1
ATOM 3494 N N . PHE A 1 433 ? 6.044 -2.380 18.769 1.00 69.00 433 PHE A N 1
ATOM 3495 C CA . PHE A 1 433 ? 4.819 -1.737 19.225 1.00 69.00 433 PHE A CA 1
ATOM 3496 C C . PHE A 1 433 ? 4.318 -2.384 20.514 1.00 69.00 433 PHE A C 1
ATOM 3498 O O . PHE A 1 433 ? 4.661 -3.521 20.847 1.00 69.00 433 PHE A O 1
ATOM 3505 N N . LEU A 1 434 ? 3.504 -1.641 21.261 1.00 66.38 434 LEU A N 1
ATOM 3506 C CA . LEU A 1 434 ? 2.926 -2.108 22.512 1.00 66.38 434 LEU A CA 1
ATOM 3507 C C . LEU A 1 434 ? 1.481 -2.557 22.280 1.00 66.38 434 LEU A C 1
ATOM 3509 O O . LEU A 1 434 ? 0.627 -1.748 21.928 1.00 66.38 434 LEU A O 1
ATOM 3513 N N . LYS A 1 435 ? 1.205 -3.841 22.513 1.00 64.31 435 LYS A N 1
ATOM 3514 C CA . LYS A 1 435 ? -0.132 -4.437 22.427 1.00 64.31 435 LYS A CA 1
ATOM 3515 C C . LYS A 1 435 ? -0.679 -4.707 23.821 1.00 64.31 435 LYS A C 1
ATOM 3517 O O . LYS A 1 435 ? -0.036 -5.370 24.636 1.00 64.31 435 LYS A O 1
ATOM 3522 N N . GLU A 1 436 ? -1.881 -4.216 24.099 1.00 64.50 436 GLU A N 1
ATOM 3523 C CA . GLU A 1 436 ? -2.590 -4.518 25.341 1.00 64.50 436 GLU A CA 1
ATOM 3524 C C . GLU A 1 436 ? -3.428 -5.792 25.167 1.00 64.50 436 GLU A C 1
ATOM 3526 O O . GLU A 1 436 ? -4.199 -5.925 24.218 1.00 64.50 436 GLU A O 1
ATOM 3531 N N . ARG A 1 437 ? -3.267 -6.755 26.079 1.00 53.34 437 ARG A N 1
ATOM 3532 C CA . ARG A 1 437 ? -4.003 -8.023 26.074 1.00 53.34 437 ARG A CA 1
ATOM 3533 C C . ARG A 1 437 ? -4.729 -8.224 27.392 1.00 53.34 437 ARG A C 1
ATOM 3535 O O . ARG A 1 437 ? -4.141 -8.110 28.464 1.00 53.34 437 ARG A O 1
ATOM 3542 N N . TRP A 1 438 ? -5.993 -8.609 27.302 1.00 46.94 438 TRP A N 1
ATOM 3543 C CA . TRP A 1 438 ? -6.797 -8.979 28.458 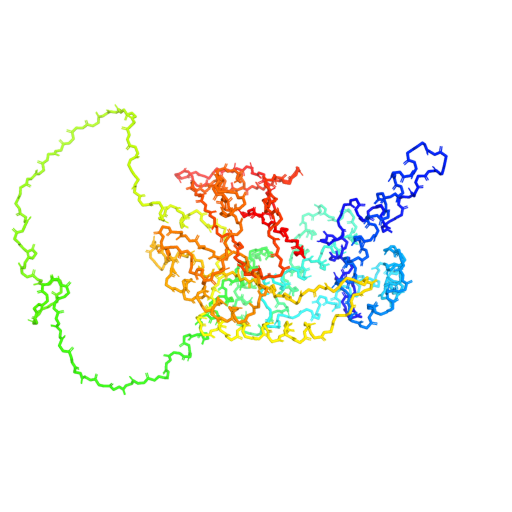1.00 46.94 438 TRP A CA 1
ATOM 3544 C C . TRP A 1 438 ? -6.533 -10.435 28.853 1.00 46.94 438 TRP A C 1
ATOM 3546 O O . TRP A 1 438 ? -6.689 -11.348 28.043 1.00 46.94 438 TRP A O 1
ATOM 3556 N N . ALA A 1 439 ? -6.138 -10.649 30.107 1.00 48.28 439 ALA A N 1
ATOM 3557 C CA . ALA A 1 439 ? -6.009 -11.961 30.731 1.00 48.28 439 ALA A CA 1
ATOM 3558 C C . ALA A 1 439 ? -6.864 -11.977 32.007 1.00 48.28 439 ALA A C 1
ATOM 3560 O O . ALA A 1 439 ? -6.453 -11.509 33.072 1.00 48.28 439 ALA A O 1
ATOM 3561 N N . GLY A 1 440 ? -8.107 -12.452 31.881 1.00 56.59 440 GLY A N 1
ATOM 3562 C CA . GLY A 1 440 ? -9.122 -12.279 32.923 1.00 56.59 440 GLY A CA 1
ATOM 3563 C C . GLY A 1 440 ? -9.422 -10.793 33.154 1.00 56.59 440 GLY A C 1
ATOM 3564 O O . GLY A 1 440 ? -9.683 -10.063 32.203 1.00 56.59 440 GLY A O 1
ATOM 3565 N N . ASN A 1 441 ? -9.329 -10.332 34.405 1.00 52.72 441 ASN A N 1
ATOM 3566 C CA . ASN A 1 441 ? -9.577 -8.929 34.782 1.00 52.72 441 ASN A CA 1
ATOM 3567 C C . ASN A 1 441 ? -8.309 -8.052 34.781 1.00 52.72 441 ASN A C 1
ATOM 3569 O O . ASN A 1 441 ? -8.311 -6.970 35.368 1.00 52.72 441 ASN A O 1
ATOM 3573 N N . ARG A 1 442 ? -7.197 -8.520 34.199 1.00 40.41 442 ARG A N 1
ATOM 3574 C CA . ARG A 1 442 ? -5.925 -7.783 34.159 1.00 40.41 442 ARG A CA 1
ATOM 3575 C C . ARG A 1 442 ? -5.502 -7.511 32.719 1.00 40.41 442 ARG A C 1
ATOM 3577 O O . ARG A 1 442 ? -5.635 -8.377 31.857 1.00 40.41 442 ARG A O 1
ATOM 3584 N N . ILE A 1 443 ? -4.957 -6.318 32.488 1.00 53.84 443 ILE A N 1
ATOM 3585 C CA . ILE A 1 443 ? -4.364 -5.918 31.208 1.00 53.84 443 ILE A CA 1
ATOM 3586 C C . ILE A 1 443 ? -2.863 -6.194 31.268 1.00 53.84 443 ILE A C 1
ATOM 3588 O O . ILE A 1 443 ? -2.165 -5.707 32.157 1.00 53.84 443 ILE A O 1
ATOM 3592 N N . HIS A 1 444 ? -2.370 -6.977 30.317 1.00 48.22 444 HIS A N 1
ATOM 3593 C CA . HIS A 1 444 ? -0.955 -7.246 30.104 1.00 48.22 444 HIS A CA 1
ATOM 3594 C C . HIS A 1 444 ? -0.477 -6.432 28.904 1.00 48.22 444 HIS A C 1
ATOM 3596 O O . HIS A 1 444 ? -1.105 -6.459 27.848 1.00 48.22 444 HIS A O 1
ATOM 3602 N N . LYS A 1 445 ? 0.637 -5.716 29.057 1.00 59.28 445 LYS A N 1
ATOM 3603 C CA . LYS A 1 445 ? 1.279 -4.969 27.970 1.00 59.28 445 LYS A CA 1
ATOM 3604 C C . LYS A 1 445 ? 2.387 -5.827 27.376 1.00 59.28 445 LYS A C 1
ATOM 3606 O O . LYS A 1 445 ? 3.311 -6.203 28.091 1.00 59.28 445 LYS A O 1
ATOM 3611 N N . LEU A 1 446 ? 2.269 -6.155 26.097 1.00 55.66 446 LEU A N 1
ATOM 3612 C CA . LEU A 1 446 ? 3.247 -6.929 25.341 1.00 55.66 446 LEU A CA 1
ATOM 3613 C C . LEU A 1 446 ? 3.982 -5.984 24.398 1.00 55.66 446 LEU A C 1
ATOM 3615 O O . LEU A 1 446 ? 3.340 -5.251 23.653 1.00 55.66 446 LEU A O 1
ATOM 3619 N N . VAL A 1 447 ? 5.311 -6.000 24.430 1.00 64.38 447 VAL A N 1
ATOM 3620 C CA . VAL A 1 447 ? 6.132 -5.337 23.411 1.00 64.38 447 VAL A CA 1
ATOM 3621 C C . VAL A 1 447 ? 6.391 -6.365 22.322 1.00 64.38 447 VAL A C 1
ATOM 3623 O O . VAL A 1 447 ? 6.972 -7.413 22.601 1.00 64.38 447 VAL A O 1
ATOM 3626 N N . LEU A 1 448 ? 5.905 -6.097 21.115 1.00 63.22 448 LEU A N 1
ATOM 3627 C CA . LEU A 1 448 ? 5.965 -7.017 19.984 1.00 63.22 448 LEU A CA 1
ATOM 3628 C C . LEU A 1 448 ? 6.772 -6.396 18.838 1.00 63.22 448 LEU A C 1
ATOM 3630 O O . LEU A 1 448 ? 6.702 -5.179 18.653 1.00 63.22 448 LEU A O 1
ATOM 3634 N N . PRO A 1 449 ? 7.528 -7.194 18.064 1.00 60.66 449 PRO A N 1
ATOM 3635 C CA . PRO A 1 449 ? 8.239 -6.682 16.901 1.00 60.66 449 PRO A CA 1
ATOM 3636 C C . PRO A 1 449 ? 7.251 -6.342 15.778 1.00 60.66 449 PRO A C 1
ATOM 3638 O O . PRO A 1 449 ? 6.139 -6.877 15.729 1.00 60.66 449 PRO A O 1
ATOM 3641 N N . VAL A 1 450 ? 7.662 -5.452 14.878 1.00 75.94 450 VAL A N 1
ATOM 3642 C CA . VAL A 1 450 ? 6.848 -5.018 13.736 1.00 75.94 450 VAL A CA 1
ATOM 3643 C C . VAL A 1 450 ? 7.369 -5.667 12.455 1.00 75.94 450 VAL A C 1
ATOM 3645 O O . VAL A 1 450 ? 8.538 -5.527 12.123 1.00 75.94 450 VAL A O 1
ATOM 3648 N N . TRP A 1 451 ? 6.504 -6.380 11.740 1.00 81.44 451 TRP A N 1
ATOM 3649 C CA . TRP A 1 451 ? 6.693 -6.799 10.347 1.00 81.44 451 TRP A CA 1
ATOM 3650 C C . TRP A 1 451 ? 6.142 -5.728 9.396 1.00 81.44 451 TRP A C 1
ATOM 3652 O O . TRP A 1 451 ? 5.411 -4.835 9.819 1.00 81.44 451 TRP A O 1
ATOM 3662 N N . LEU A 1 452 ? 6.453 -5.832 8.103 1.00 74.56 452 LEU A N 1
ATOM 3663 C CA . LEU A 1 452 ? 5.904 -4.929 7.080 1.00 74.56 452 LEU A CA 1
ATOM 3664 C C . LEU A 1 452 ? 4.369 -4.997 6.985 1.00 74.56 452 LEU A C 1
ATOM 3666 O O . LEU A 1 452 ? 3.722 -4.001 6.673 1.00 74.56 452 LEU A O 1
ATOM 3670 N N . SER A 1 453 ? 3.792 -6.170 7.248 1.00 86.44 453 SER A N 1
ATOM 3671 C CA . SER A 1 453 ? 2.351 -6.424 7.257 1.00 86.44 453 SER A CA 1
ATOM 3672 C C . SER A 1 453 ? 2.050 -7.644 8.136 1.00 86.44 453 SER A C 1
ATOM 3674 O O . SER A 1 453 ? 2.944 -8.392 8.546 1.00 86.44 453 SER A O 1
ATOM 3676 N N . ASP A 1 454 ? 0.778 -7.824 8.469 1.00 79.38 454 ASP A N 1
ATOM 3677 C CA . ASP A 1 454 ? 0.218 -9.064 8.990 1.00 79.38 454 ASP A CA 1
ATOM 3678 C C . ASP A 1 454 ? 0.253 -10.213 7.961 1.00 79.38 454 ASP A C 1
ATOM 3680 O O . ASP A 1 454 ? 0.328 -11.376 8.359 1.00 79.38 454 ASP A O 1
ATOM 3684 N N . HIS A 1 455 ? 0.311 -9.896 6.665 1.00 91.31 455 HIS A N 1
ATOM 3685 C CA . HIS A 1 455 ? 0.554 -10.839 5.575 1.00 91.31 455 HIS A CA 1
ATOM 3686 C C . HIS A 1 455 ? 2.018 -10.800 5.099 1.00 91.31 455 HIS A C 1
ATOM 3688 O O . HIS A 1 455 ? 2.686 -9.765 5.116 1.00 91.31 455 HIS A O 1
ATOM 3694 N N . TYR A 1 456 ? 2.514 -11.933 4.608 1.00 88.25 456 TYR A N 1
ATOM 3695 C CA . TYR A 1 456 ? 3.745 -12.032 3.834 1.00 88.25 456 TYR A CA 1
ATOM 3696 C C . TYR A 1 456 ? 3.469 -11.773 2.355 1.00 88.25 456 TYR A C 1
ATOM 3698 O O . TYR A 1 456 ? 2.492 -12.260 1.787 1.00 88.25 456 TYR A O 1
ATOM 3706 N N . GLY A 1 457 ? 4.369 -11.034 1.710 1.00 88.56 457 GLY A N 1
ATOM 3707 C CA . GLY A 1 457 ? 4.265 -10.751 0.285 1.00 88.56 457 GLY A CA 1
ATOM 3708 C C . GLY A 1 457 ? 4.677 -11.949 -0.568 1.00 88.56 457 GLY A C 1
ATOM 3709 O O . GLY A 1 457 ? 5.459 -12.800 -0.146 1.00 88.56 457 GLY A O 1
ATOM 3710 N N . LEU A 1 458 ? 4.197 -11.982 -1.810 1.00 92.12 458 LEU A N 1
ATOM 3711 C CA . LEU A 1 458 ? 4.590 -12.973 -2.809 1.00 92.12 458 LEU A CA 1
ATOM 3712 C C . LEU A 1 458 ? 5.175 -12.283 -4.044 1.00 92.12 458 LEU A C 1
ATOM 3714 O O . LEU A 1 458 ? 4.592 -11.340 -4.581 1.00 92.12 458 LEU A O 1
ATOM 3718 N N . VAL A 1 459 ? 6.297 -12.801 -4.539 1.00 93.75 459 VAL A N 1
ATOM 3719 C CA . VAL A 1 459 ? 6.956 -12.339 -5.764 1.00 93.75 459 VAL A CA 1
ATOM 3720 C C . VAL A 1 459 ? 6.974 -13.471 -6.778 1.00 93.75 459 VAL A C 1
ATOM 3722 O O . VAL A 1 459 ? 7.603 -14.503 -6.558 1.00 93.75 459 VAL A O 1
ATOM 3725 N N . LEU A 1 460 ? 6.304 -13.265 -7.914 1.00 93.06 460 LEU A N 1
ATOM 3726 C CA . LEU A 1 460 ? 6.288 -14.204 -9.032 1.00 93.06 460 LEU A CA 1
ATOM 3727 C C . LEU A 1 460 ? 7.224 -13.733 -10.152 1.00 93.06 460 LEU A C 1
ATOM 3729 O O . LEU A 1 460 ? 7.064 -12.641 -10.697 1.00 93.06 460 LEU A O 1
ATOM 3733 N N . LYS A 1 461 ? 8.154 -14.600 -10.554 1.00 92.31 461 LYS A N 1
ATOM 3734 C CA . LYS A 1 461 ? 9.015 -14.428 -11.729 1.00 92.31 461 LYS A CA 1
ATOM 3735 C C . LYS A 1 461 ? 8.503 -15.310 -12.864 1.00 92.31 461 LYS A C 1
ATOM 3737 O O . LYS A 1 461 ? 8.378 -16.525 -12.704 1.00 92.31 461 LYS A O 1
ATOM 3742 N N . ILE A 1 462 ? 8.255 -14.704 -14.022 1.00 91.25 462 ILE A N 1
ATOM 3743 C CA . ILE A 1 462 ? 7.912 -15.391 -15.274 1.00 91.25 462 ILE A CA 1
ATOM 3744 C C . ILE A 1 462 ? 8.942 -15.041 -16.346 1.00 91.25 462 ILE A C 1
ATOM 3746 O O . ILE A 1 462 ? 9.440 -13.920 -16.391 1.00 91.25 462 ILE A O 1
ATOM 3750 N N . ASN A 1 463 ? 9.248 -15.998 -17.214 1.00 87.94 463 ASN A N 1
ATOM 3751 C CA . ASN A 1 463 ? 10.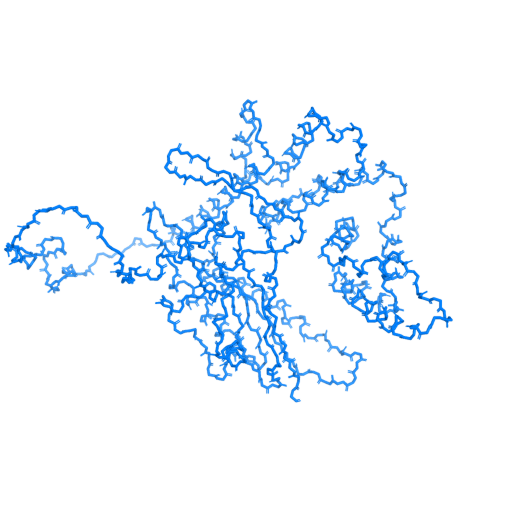223 -15.843 -18.288 1.00 87.94 463 ASN A CA 1
ATOM 3752 C C . ASN A 1 463 ? 9.523 -15.960 -19.640 1.00 87.94 463 ASN A C 1
ATOM 3754 O O . ASN A 1 463 ? 8.618 -16.781 -19.782 1.00 87.94 463 ASN A O 1
ATOM 3758 N N . SER A 1 464 ? 9.949 -15.189 -20.640 1.00 83.75 464 SER A N 1
ATOM 3759 C CA . SER A 1 464 ? 9.521 -15.426 -22.024 1.00 83.75 464 SER A CA 1
ATOM 3760 C C . SER A 1 464 ? 9.938 -16.832 -22.458 1.00 83.75 464 SER A C 1
ATOM 3762 O O . SER A 1 464 ? 11.031 -17.288 -22.091 1.00 83.75 464 SER A O 1
ATOM 3764 N N . GLN A 1 465 ? 9.066 -17.522 -23.192 1.00 73.69 465 GLN A N 1
ATOM 3765 C CA . GLN A 1 465 ? 9.408 -18.818 -23.777 1.00 73.69 465 GLN A CA 1
ATOM 3766 C C . GLN A 1 465 ? 10.387 -18.680 -24.940 1.00 73.69 465 GLN A C 1
ATOM 3768 O O . GLN A 1 465 ? 10.298 -17.676 -25.685 1.00 73.69 465 GLN A O 1
#

Sequence (465 aa):
MEANYLLWSYMMRNFKIEGELWDWVIESVCLADPKDEDYFNSRKEWESMNEEALSIINSYVDRSLKERLAQINNAKDAWDYLAGLYAHDDELEFAKKYRLEKEIEGVKQSGFPITVLHCYLQCYWEQLAEMEPMELSDLKSYKRYREESRLVQLLMALPDKFEPIRKSIVQPFILPSVSKAVQELLDEEQRLTYSQLSSLSLEDKDNSKTGSDECLYCHQTGHLKADCPAKKKNNDQPFITDPILHSEEDYQPSSSSSRLASSLTPDNNQPALSTDQFRSVFNRTSQLESDISGLSLPASGKYQPPHRRATSHLESPRPGDGKEWQMNSVARVAQAKESLNYLKKFPNVVFCGDLNWIEDLDGPFPLPDGWIDPWTELRPRENGWTYDTMSNLMLCASKPAQARLDRFVCNLRDFKLGAIDMIGTEAIPGLSFLKERWAGNRIHKLVLPVWLSDHYGLVLKINSQ